Protein 3TZG (pdb70)

Secondary structure (DSSP, 8-state):
-PPP-EEEE-BTTB--EEEEEE-TTS-EEEETTEEEEEETTEEEE-----SEEEEEEETTEEEEEEEE--B-SSSB--EEEEEEEEEETTEEEEEEEEEETTT--EEEEEEEEEEE-TTS-EEE--EEEETTS-EEE--EEEE-TT-EE---SS-GGGGTS--SSHHHHHHHHTTTT--S--SEE-SEEEE--TTSS-EEEEEEEEEETTEEEEEEEEETTTEEEEEEEEE-S--/----EEEE----EEEEEE-TTS-EEEETTEEEEEETTEEEE------EEEEEEETTEEEEEEEE--B-SSSB--EEEEEEEEEETTEEEEEEEEEETTT--EEEEEEEEEEE-TTS-EEE--EEEETT--EEE--EEEE-TT-EE---SS-GGGGTS--SSHHHHHHHHTTTT--S--SEE-SEEEE--TTSS-EEEEEEEEEETTEEEEEEEEETTTEEEEEEEEE-S--

Radius of gyration: 26.85 Å; Cα contacts (8 Å, |Δi|>4): 1072; chains: 2; bounding box: 48×44×87 Å

InterPro domains:
  IPR054411 BVU_2266-like [PF22054] (31-267)

Organism: Phocaeicola vulgatus (strain ATCC 8482 / DSM 1447 / JCM 5826 / CCUG 4940 / NBRC 14291 / NCTC 11154) (NCBI:txid435590)

Foldseek 3Di:
DFEFQWKWWDDPPDIDIAGWDADPVRHTQGTRPWGWDDDDQWIKIDPVQWHIKIFGHDPQAGAWMKTFGADAPPDGAGWIKTWGWDDDPQKIWIWIWIAGPPPRQTAKIKIKIFDADPQLHGAWMIWIQGSVRDIDDKIKGFAQPVVQWADYQFLCLLVPDDDDGPVVSCSRRNVNRVGPDSITHGQKMKMQSPHPDIAIWGWDFDDDVRHTQKIWIDGPVPRTPIIMGTDRDPD/DAFQWKQWDCRDIAGWDADPVRHTQGTRPWGWDDDDQWIKIAACYWGIKIFGHDPQAGAWMKTFHADAPPDGAGWIKIWGWDDDPQKIWIWIWIAGPPPRQTAKIKIKIFDADPQLHGAWMIWIQGSVRDIDDKIKGFACPVVQWADYQFLCLLVPDDDDDPVVSCSRRNVNRVGPDSITHGQKMKMQSPHPDIAIWGWDFDDDPRHTQWIWIDGPVPRTDIIMGTDPDPD

Nearest PDB structures (foldseek):
  3tzg-assembly1_A  TM=1.004E+00  e=1.402E-42  Phocaeicola vulgatus ATCC 8482
  3tzg-assembly2_B  TM=9.875E-01  e=1.175E-39  Phocaeicola vulgatus ATCC 8482
  9etm-assembly1_B  TM=2.630E-01  e=7.916E+00  Drosophila melanogaster
  3tzg-assembly2_B  TM=1.004E+00  e=8.677E-43  Phocaeicola vulgatus ATCC 8482
  3tzg-assembly1_A  TM=1.000E+00  e=3.206E-41  Phocaeicola vulgatus ATCC 8482

Solvent-accessible surface area: 23093 Å² total

Structure (mmCIF, N/CA/C/O backbone):
data_3TZG
#
_entry.id   3TZG
#
_cell.length_a   84.663
_cell.length_b   84.663
_cell.length_c   175.426
_cell.angle_alpha   90.000
_cell.angle_beta   90.000
_cell.angle_gamma   90.000
#
_symmetry.space_group_name_H-M   'P 43 21 2'
#
loop_
_entity.id
_entity.type
_entity.pdbx_description
1 polymer 'hypothetical protein BVU_2266'
2 water water
#
loop_
_atom_site.group_PDB
_atom_site.id
_atom_site.type_symbol
_atom_site.label_atom_id
_atom_site.label_alt_id
_atom_site.label_comp_id
_atom_site.label_asym_id
_atom_site.label_entity_id
_atom_site.label_seq_id
_atom_site.pdbx_PDB_ins_code
_atom_site.Cartn_x
_atom_site.Cartn_y
_atom_site.Cartn_z
_atom_site.occupancy
_atom_site.B_iso_or_equiv
_atom_site.auth_seq_id
_atom_site.auth_comp_id
_atom_site.auth_asym_id
_atom_site.auth_atom_id
_atom_site.pdbx_PDB_model_num
ATOM 1 N N . ASP A 1 7 ? 10.384 29.311 8.351 1.00 83.93 28 ASP A N 1
ATOM 2 C CA . ASP A 1 7 ? 10.203 28.281 9.388 1.00 82.36 28 ASP A CA 1
ATOM 3 C C . ASP A 1 7 ? 8.859 27.562 9.123 1.00 85.73 28 ASP A C 1
ATOM 4 O O . ASP A 1 7 ? 7.809 28.058 9.540 1.00 87.99 28 ASP A O 1
ATOM 9 N N . THR A 1 8 ? 8.896 26.433 8.365 1.00 78.08 29 THR A N 1
ATOM 10 C CA . THR A 1 8 ? 7.716 25.671 7.910 1.00 75.78 29 THR A CA 1
ATOM 11 C C . THR A 1 8 ? 7.131 24.807 9.026 1.00 73.72 29 THR A C 1
ATOM 12 O O . THR A 1 8 ? 7.887 24.242 9.813 1.00 71.49 29 THR A O 1
ATOM 16 N N . TYR A 1 9 ? 5.785 24.654 9.043 1.00 67.93 30 TYR A N 1
ATOM 17 C CA . TYR A 1 9 ? 5.052 23.936 10.094 1.00 65.04 30 TYR A CA 1
ATOM 18 C C . TYR A 1 9 ? 4.715 22.480 9.733 1.00 64.15 30 TYR A C 1
ATOM 19 O O . TYR A 1 9 ? 4.221 22.183 8.651 1.00 65.42 30 TYR A O 1
ATOM 28 N N . VAL A 1 10 ? 4.984 21.582 10.674 1.00 55.86 31 VAL A N 1
ATOM 29 C CA . VAL A 1 10 ? 4.708 20.153 10.538 1.00 53.90 31 VAL A CA 1
ATOM 30 C C . VAL A 1 10 ? 3.241 19.960 10.865 1.00 58.03 31 VAL A C 1
ATOM 31 O O . VAL A 1 10 ? 2.809 20.281 11.975 1.00 57.80 31 VAL A O 1
ATOM 35 N N . THR A 1 11 ? 2.485 19.418 9.914 1.00 54.94 32 THR A N 1
ATOM 36 C CA . THR A 1 11 ? 1.043 19.232 10.075 1.00 55.99 32 THR A CA 1
ATOM 37 C C . THR A 1 11 ? 0.647 17.762 10.291 1.00 59.98 32 THR A C 1
ATOM 38 O O . THR A 1 11 ? -0.461 17.496 10.766 1.00 60.87 32 THR A O 1
ATOM 42 N N . LYS A 1 12 ? 1.529 16.815 9.934 1.00 55.51 33 LYS A N 1
ATOM 43 C CA . LYS A 1 12 ? 1.231 15.387 10.045 1.00 54.81 33 LYS A CA 1
ATOM 44 C C . LYS A 1 12 ? 2.523 14.624 10.237 1.00 56.78 33 LYS A C 1
ATOM 45 O O . LYS A 1 12 ? 3.482 14.854 9.498 1.00 55.89 33 LYS A O 1
ATOM 51 N N . VAL A 1 13 ? 2.546 13.745 11.248 1.00 52.84 34 VAL A N 1
ATOM 52 C CA . VAL A 1 13 ? 3.659 12.853 11.609 1.00 51.54 34 VAL A CA 1
ATOM 53 C C . VAL A 1 13 ? 3.124 11.422 11.491 1.00 56.76 34 VAL A C 1
ATOM 54 O O . VAL A 1 13 ? 1.959 11.179 11.796 1.00 57.81 34 VAL A O 1
ATOM 58 N N . THR A 1 14 ? 3.929 10.507 10.965 1.00 54.59 35 THR A N 1
ATOM 59 C CA . THR A 1 14 ? 3.499 9.126 10.725 1.00 56.97 35 THR A CA 1
ATOM 60 C C . THR A 1 14 ? 4.590 8.178 11.188 1.00 64.81 35 THR A C 1
ATOM 61 O O . THR A 1 14 ? 5.639 8.062 10.553 1.00 62.73 35 THR A O 1
ATOM 65 N N . ASP A 1 15 ? 4.327 7.505 12.299 1.00 67.36 36 ASP A N 1
ATOM 66 C CA . ASP A 1 15 ? 5.231 6.532 12.894 1.00 69.23 36 ASP A CA 1
ATOM 67 C C . ASP A 1 15 ? 4.986 5.164 12.288 1.00 80.01 36 ASP A C 1
ATOM 68 O O . ASP A 1 15 ? 3.842 4.704 12.243 1.00 82.51 36 ASP A O 1
ATOM 73 N N . LEU A 1 16 ? 6.057 4.506 11.845 1.00 79.54 37 LEU A N 1
ATOM 74 C CA . LEU A 1 16 ? 5.929 3.180 11.272 1.00 82.70 37 LEU A CA 1
ATOM 75 C C . LEU A 1 16 ? 6.597 2.179 12.249 1.00 93.96 37 LEU A C 1
ATOM 76 O O . LEU A 1 16 ? 7.808 1.935 12.221 1.00 92.70 37 LEU A O 1
ATOM 81 N N . THR A 1 17 ? 5.749 1.711 13.202 1.00 96.35 38 THR A N 1
ATOM 82 C CA . THR A 1 17 ? 6.026 0.786 14.301 1.00 98.15 38 THR A CA 1
ATOM 83 C C . THR A 1 17 ? 5.453 -0.609 13.955 1.00 108.98 38 THR A C 1
ATOM 84 O O . THR A 1 17 ? 4.273 -0.907 14.210 1.00 110.34 38 THR A O 1
ATOM 86 N N . GLY A 1 18 ? 6.309 -1.442 13.365 1.00 108.47 39 GLY A N 1
ATOM 87 C CA . GLY A 1 18 ? 5.953 -2.802 12.969 1.00 111.27 39 GLY A CA 1
ATOM 88 C C . GLY A 1 18 ? 5.279 -2.884 11.615 1.00 117.73 39 GLY A C 1
ATOM 89 O O . GLY A 1 18 ? 5.677 -2.183 10.678 1.00 116.04 39 GLY A O 1
ATOM 90 N N . GLU A 1 19 ? 4.263 -3.763 11.500 1.00 118.00 40 GLU A N 1
ATOM 91 C CA . GLU A 1 19 ? 3.509 -3.974 10.256 1.00 119.82 40 GLU A CA 1
ATOM 92 C C . GLU A 1 19 ? 2.421 -2.900 10.077 1.00 123.46 40 GLU A C 1
ATOM 93 O O . GLU A 1 19 ? 2.049 -2.601 8.939 1.00 123.61 40 GLU A O 1
ATOM 95 N N . GLU A 1 20 ? 1.929 -2.316 11.197 1.00 118.75 41 GLU A N 1
ATOM 96 C CA . GLU A 1 20 ? 0.886 -1.288 11.193 1.00 117.82 41 GLU A CA 1
ATOM 97 C C . GLU A 1 20 ? 1.462 0.122 11.392 1.00 116.19 41 GLU A C 1
ATOM 98 O O . GLU A 1 20 ? 2.371 0.335 12.206 1.00 114.79 41 GLU A O 1
ATOM 100 N N . GLU A 1 21 ? 0.893 1.085 10.640 1.00 108.74 42 GLU A N 1
ATOM 101 C CA . GLU A 1 21 ? 1.206 2.516 10.693 1.00 104.09 42 GLU A CA 1
ATOM 102 C C . GLU A 1 21 ? 0.546 3.164 11.941 1.00 100.89 42 GLU A C 1
ATOM 103 O O . GLU A 1 21 ? -0.093 2.472 12.744 1.00 101.55 42 GLU A O 1
ATOM 105 N N . GLN A 1 22 ? 0.738 4.490 12.100 1.00 89.89 43 GLN A N 1
ATOM 106 C CA . GLN A 1 22 ? 0.191 5.347 13.155 1.00 85.76 43 GLN A CA 1
ATOM 107 C C . GLN A 1 22 ? 0.310 6.785 12.657 1.00 78.99 43 GLN A C 1
ATOM 108 O O . GLN A 1 22 ? 1.388 7.370 12.716 1.00 75.28 43 GLN A O 1
ATOM 114 N N . VAL A 1 23 ? -0.770 7.318 12.078 1.00 71.76 44 VAL A N 1
ATOM 115 C CA . VAL A 1 23 ? -0.740 8.653 11.496 1.00 69.08 44 VAL A CA 1
ATOM 116 C C . VAL A 1 23 ? -1.365 9.651 12.491 1.00 72.41 44 VAL A C 1
ATOM 117 O O . VAL A 1 23 ? -2.524 9.541 12.867 1.00 73.07 44 VAL A O 1
ATOM 121 N N . LEU A 1 24 ? -0.546 10.618 12.921 1.00 68.15 45 LEU A N 1
ATOM 122 C CA . LEU A 1 24 ? -0.893 11.658 13.891 1.00 67.84 45 LEU A CA 1
ATOM 123 C C . LEU A 1 24 ? -0.969 13.036 13.235 1.00 69.97 45 LEU A C 1
ATOM 124 O O . LEU A 1 24 ? -0.001 13.474 12.611 1.00 68.58 45 LEU A O 1
ATOM 129 N N . LYS A 1 25 ? -2.124 13.703 13.363 1.00 67.06 46 LYS A N 1
ATOM 130 C CA . LYS A 1 25 ? -2.366 15.049 12.835 1.00 67.26 46 LYS A CA 1
ATOM 131 C C . LYS A 1 25 ? -1.959 16.057 13.907 1.00 68.60 46 LYS A C 1
ATOM 132 O O . LYS A 1 25 ? -2.280 15.858 15.083 1.00 69.17 46 LYS A O 1
ATOM 135 N N . LEU A 1 26 ? -1.206 17.099 13.521 1.00 62.30 47 LEU A N 1
ATOM 136 C CA . LEU A 1 26 ? -0.719 18.124 14.455 1.00 60.33 47 LEU A CA 1
ATOM 137 C C . LEU A 1 26 ? -1.490 19.421 14.276 1.00 65.35 47 LEU A C 1
ATOM 138 O O . LEU A 1 26 ? -1.642 19.881 13.141 1.00 66.29 47 LEU A O 1
ATOM 143 N N . GLU A 1 27 ? -1.977 20.010 15.390 1.00 61.59 48 GLU A N 1
ATOM 144 C CA . GLU A 1 27 ? -2.760 21.247 15.337 1.00 63.70 48 GLU A CA 1
ATOM 145 C C . GLU A 1 27 ? -2.071 22.369 16.116 1.00 66.24 48 GLU A C 1
ATOM 146 O O . GLU A 1 27 ? -1.371 22.105 17.102 1.00 65.21 48 GLU A O 1
ATOM 152 N N . TYR A 1 28 ? -2.263 23.624 15.640 1.00 63.26 49 TYR A N 1
ATOM 153 C CA . TYR A 1 28 ? -1.655 24.837 16.195 1.00 63.44 49 TYR A CA 1
ATOM 154 C C . TYR A 1 28 ? -2.664 25.952 16.414 1.00 73.20 49 TYR A C 1
ATOM 155 O O . TYR A 1 28 ? -3.662 26.032 15.691 1.00 76.26 49 TYR A O 1
ATOM 164 N N . ASP A 1 29 ? -2.386 26.843 17.385 1.00 70.64 50 ASP A N 1
ATOM 165 C CA . ASP A 1 29 ? -3.249 27.988 17.656 1.00 73.13 50 ASP A CA 1
ATOM 166 C C . ASP A 1 29 ? -2.818 29.184 16.792 1.00 79.70 50 ASP A C 1
ATOM 167 O O . ASP A 1 29 ? -1.826 29.084 16.063 1.00 78.06 50 ASP A O 1
ATOM 172 N N . ARG A 1 30 ? -3.536 30.318 16.904 1.00 80.73 51 ARG A N 1
ATOM 173 C CA . ARG A 1 30 ? -3.320 31.562 16.141 1.00 83.16 51 ARG A CA 1
ATOM 174 C C . ARG A 1 30 ? -1.882 32.145 16.290 1.00 86.86 51 ARG A C 1
ATOM 175 O O . ARG A 1 30 ? -1.497 33.000 15.488 1.00 87.56 51 ARG A O 1
ATOM 177 N N . ASP A 1 31 ? -1.099 31.681 17.286 1.00 81.79 52 ASP A N 1
ATOM 178 C CA . ASP A 1 31 ? 0.260 32.168 17.523 1.00 80.46 52 ASP A CA 1
ATOM 179 C C . ASP A 1 31 ? 1.332 31.190 17.041 1.00 80.09 52 ASP A C 1
ATOM 180 O O . ASP A 1 31 ? 2.507 31.554 17.039 1.00 79.31 52 ASP A O 1
ATOM 185 N N . GLY A 1 32 ? 0.931 29.994 16.619 1.00 74.32 53 GLY A N 1
ATOM 186 C CA . GLY A 1 32 ? 1.856 28.970 16.145 1.00 71.21 53 GLY A CA 1
ATOM 187 C C . GLY A 1 32 ? 2.209 27.937 17.194 1.00 72.34 53 GLY A C 1
ATOM 188 O O . GLY A 1 32 ? 3.015 27.034 16.929 1.00 72.61 53 GLY A O 1
ATOM 189 N N . LYS A 1 33 ? 1.607 28.058 18.395 1.00 65.71 54 LYS A N 1
ATOM 190 C CA . LYS A 1 33 ? 1.838 27.125 19.498 1.00 62.35 54 LYS A CA 1
ATOM 191 C C . LYS A 1 33 ? 1.111 25.820 19.214 1.00 65.84 54 LYS A C 1
ATOM 192 O O . LYS A 1 33 ? -0.011 25.865 18.720 1.00 67.39 54 LYS A O 1
ATOM 198 N N . ILE A 1 34 ? 1.762 24.661 19.456 1.00 60.43 55 ILE A N 1
ATOM 199 C CA . ILE A 1 34 ? 1.156 23.336 19.214 1.00 59.13 55 ILE A CA 1
ATOM 200 C C . ILE A 1 34 ? 0.074 23.140 20.252 1.00 63.22 55 ILE A C 1
ATOM 201 O O . ILE A 1 34 ? 0.309 23.387 21.436 1.00 63.36 55 ILE A O 1
ATOM 206 N N . ILE A 1 35 ? -1.127 22.768 19.812 1.00 59.99 56 ILE A N 1
ATOM 207 C CA . ILE A 1 35 ? -2.221 22.597 20.760 1.00 60.55 56 ILE A CA 1
ATOM 208 C C . ILE A 1 35 ? -2.720 21.158 20.694 1.00 63.13 56 ILE A C 1
ATOM 209 O O . ILE A 1 35 ? -3.518 20.758 21.545 1.00 64.21 56 ILE A O 1
ATOM 214 N N . LYS A 1 36 ? -2.188 20.364 19.741 1.00 57.84 57 LYS A N 1
ATOM 215 C CA . LYS A 1 36 ? -2.522 18.950 19.583 1.00 57.36 57 LYS A CA 1
ATOM 216 C C . LYS A 1 36 ? -1.449 18.197 18.778 1.00 59.49 57 LYS A C 1
ATOM 217 O O . LYS A 1 36 ? -1.071 18.664 17.710 1.00 60.88 57 LYS A O 1
ATOM 223 N N . TYR A 1 37 ? -0.963 17.045 19.299 1.00 53.31 58 TYR A N 1
ATOM 224 C CA . TYR A 1 37 ? -0.004 16.119 18.666 1.00 51.11 58 TYR A CA 1
ATOM 225 C C . TYR A 1 37 ? -0.715 14.771 18.579 1.00 56.02 58 TYR A C 1
ATOM 226 O O . TYR A 1 37 ? -0.667 13.970 19.522 1.00 54.28 58 TYR A O 1
ATOM 235 N N . GLY A 1 38 ? -1.454 14.577 17.488 1.00 55.19 59 GLY A N 1
ATOM 236 C CA . GLY A 1 38 ? -2.327 13.422 17.331 1.00 57.08 59 GLY A CA 1
ATOM 237 C C . GLY A 1 38 ? -3.551 13.682 18.188 1.00 65.56 59 GLY A C 1
ATOM 238 O O . GLY A 1 38 ? -4.165 14.747 18.060 1.00 67.11 59 GLY A O 1
ATOM 239 N N . ASP A 1 39 ? -3.861 12.765 19.131 1.00 63.49 60 ASP A N 1
ATOM 240 C CA . ASP A 1 39 ? -4.978 12.917 20.084 1.00 65.05 60 ASP A CA 1
ATOM 241 C C . ASP A 1 39 ? -4.455 13.416 21.430 1.00 68.64 60 ASP A C 1
ATOM 242 O O . ASP A 1 39 ? -5.195 13.474 22.416 1.00 70.08 60 ASP A O 1
ATOM 247 N N . THR A 1 40 ? -3.176 13.799 21.464 1.00 62.85 61 THR A N 1
ATOM 248 C CA . THR A 1 40 ? -2.533 14.300 22.667 1.00 61.59 61 THR A CA 1
ATOM 249 C C . THR A 1 40 ? -2.630 15.838 22.667 1.00 63.92 61 THR A C 1
ATOM 250 O O . THR A 1 40 ? -2.057 16.492 21.797 1.00 61.67 61 THR A O 1
ATOM 254 N N . PRO A 1 41 ? -3.367 16.436 23.618 1.00 61.47 62 PRO A N 1
ATOM 255 C CA . PRO A 1 41 ? -3.462 17.908 23.644 1.00 61.23 62 PRO A CA 1
ATOM 256 C C . PRO A 1 41 ? -2.305 18.563 24.434 1.00 61.03 62 PRO A C 1
ATOM 257 O O . PRO A 1 41 ? -1.701 17.948 25.325 1.00 58.36 62 PRO A O 1
ATOM 261 N N . VAL A 1 42 ? -2.012 19.828 24.102 1.00 56.26 63 VAL A N 1
ATOM 262 C CA . VAL A 1 42 ? -0.985 20.644 24.754 1.00 54.31 63 VAL A CA 1
ATOM 263 C C . VAL A 1 42 ? -1.667 21.944 25.237 1.00 62.37 63 VAL A C 1
ATOM 264 O O . VAL A 1 42 ? -2.130 22.730 24.399 1.00 64.31 63 VAL A O 1
ATOM 268 N N . ARG A 1 43 ? -1.779 22.146 26.570 1.00 59.49 64 ARG A N 1
ATOM 269 C CA . ARG A 1 43 ? -2.411 23.350 27.127 1.00 61.89 64 ARG A CA 1
ATOM 270 C C . ARG A 1 43 ? -1.378 24.303 27.707 1.00 68.25 64 ARG A C 1
ATOM 271 O O . ARG A 1 43 ? -0.355 23.854 28.223 1.00 66.70 64 ARG A O 1
ATOM 279 N N . TYR A 1 44 ? -1.655 25.620 27.653 1.00 68.26 65 TYR A N 1
ATOM 280 C CA . TYR A 1 44 ? -0.753 26.650 28.187 1.00 67.65 65 TYR A CA 1
ATOM 281 C C . TYR A 1 44 ? -1.511 27.523 29.193 1.00 72.99 65 TYR A C 1
ATOM 282 O O . TYR A 1 44 ? -2.418 28.275 28.819 1.00 73.22 65 TYR A O 1
ATOM 291 N N . GLU A 1 45 ? -1.142 27.390 30.474 1.00 70.14 66 GLU A N 1
ATOM 292 C CA . GLU A 1 45 ? -1.749 28.100 31.591 1.00 72.51 66 GLU A CA 1
ATOM 293 C C . GLU A 1 45 ? -0.659 28.725 32.443 1.00 77.48 66 GLU A C 1
ATOM 294 O O . GLU A 1 45 ? 0.034 28.013 33.173 1.00 74.90 66 GLU A O 1
ATOM 296 N N . GLY A 1 46 ? -0.502 30.047 32.306 1.00 77.54 67 GLY A N 1
ATOM 297 C CA . GLY A 1 46 ? 0.478 30.859 33.027 1.00 77.70 67 GLY A CA 1
ATOM 298 C C . GLY A 1 46 ? 1.895 30.438 32.713 1.00 80.73 67 GLY A C 1
ATOM 299 O O . GLY A 1 46 ? 2.302 30.446 31.545 1.00 80.16 67 GLY A O 1
ATOM 300 N N . ASP A 1 47 ? 2.616 29.985 33.759 1.00 76.60 68 ASP A N 1
ATOM 301 C CA . ASP A 1 47 ? 3.989 29.477 33.703 1.00 73.91 68 ASP A CA 1
ATOM 302 C C . ASP A 1 47 ? 4.035 27.946 33.472 1.00 71.90 68 ASP A C 1
ATOM 303 O O . ASP A 1 47 ? 5.113 27.357 33.561 1.00 69.20 68 ASP A O 1
ATOM 308 N N . GLN A 1 48 ? 2.886 27.316 33.136 1.00 65.79 69 GLN A N 1
ATOM 309 C CA . GLN A 1 48 ? 2.823 25.873 32.919 1.00 63.07 69 GLN A CA 1
ATOM 310 C C . GLN A 1 48 ? 2.404 25.472 31.502 1.00 65.32 69 GLN A C 1
ATOM 311 O O . GLN A 1 48 ? 1.658 26.194 30.822 1.00 67.96 69 GLN A O 1
ATOM 317 N N . ILE A 1 49 ? 2.893 24.288 31.085 1.00 55.72 70 ILE A N 1
ATOM 318 C CA . ILE A 1 49 ? 2.579 23.590 29.847 1.00 53.06 70 ILE A CA 1
ATOM 319 C C . ILE A 1 49 ? 2.158 22.202 30.265 1.00 55.45 70 ILE A C 1
ATOM 320 O O . ILE A 1 49 ? 2.901 21.542 30.989 1.00 53.37 70 ILE A O 1
ATOM 325 N N . THR A 1 50 ? 0.945 21.783 29.893 1.00 53.81 71 THR A N 1
ATOM 326 C CA . THR A 1 50 ? 0.448 20.460 30.260 1.00 54.09 71 THR A CA 1
ATOM 327 C C . THR A 1 50 ? 0.162 19.714 29.009 1.00 61.53 71 THR A C 1
ATOM 328 O O . THR A 1 50 ? -0.589 20.215 28.164 1.00 65.64 71 THR A O 1
ATOM 332 N N . ILE A 1 51 ? 0.759 18.520 28.884 1.00 57.41 72 ILE A N 1
ATOM 333 C CA . ILE A 1 51 ? 0.567 17.633 27.739 1.00 59.28 72 ILE A CA 1
ATOM 334 C C . ILE A 1 51 ? -0.275 16.416 28.206 1.00 72.77 72 ILE A C 1
ATOM 335 O O . ILE A 1 51 ? 0.122 15.758 29.159 1.00 71.71 72 ILE A O 1
ATOM 340 N N . GLY A 1 52 ? -1.438 16.183 27.572 1.00 78.70 73 GLY A N 1
ATOM 341 C CA . GLY A 1 52 ? -2.386 15.107 27.897 1.00 84.02 73 GLY A CA 1
ATOM 342 C C . GLY A 1 52 ? -1.901 13.664 27.726 1.00 98.23 73 GLY A C 1
ATOM 343 O O . GLY A 1 52 ? -0.692 13.388 27.815 1.00 96.87 73 GLY A O 1
ATOM 344 N N . GLN A 1 53 ? -2.858 12.716 27.464 1.00 102.99 74 GLN A N 1
ATOM 345 C CA . GLN A 1 53 ? -2.627 11.255 27.315 1.00 105.72 74 GLN A CA 1
ATOM 346 C C . GLN A 1 53 ? -1.826 10.877 26.026 1.00 115.71 74 GLN A C 1
ATOM 347 O O . GLN A 1 53 ? -2.093 11.421 24.952 1.00 116.00 74 GLN A O 1
ATOM 361 N N . ASN A 1 55 ? 0.295 6.957 24.224 1.00 119.12 76 ASN A N 1
ATOM 362 C CA . ASN A 1 55 ? 0.400 5.493 24.351 1.00 135.94 76 ASN A CA 1
ATOM 363 C C . ASN A 1 55 ? 1.423 4.941 23.358 1.00 135.95 76 ASN A C 1
ATOM 364 O O . ASN A 1 55 ? 2.403 4.319 23.767 1.00 84.40 76 ASN A O 1
ATOM 369 N N . LYS A 1 62 ? 1.867 4.165 27.887 1.00 96.59 83 LYS A N 1
ATOM 370 C CA . LYS A 1 62 ? 3.147 4.878 27.926 1.00 94.12 83 LYS A CA 1
ATOM 371 C C . LYS A 1 62 ? 3.088 6.072 28.919 1.00 95.65 83 LYS A C 1
ATOM 372 O O . LYS A 1 62 ? 3.387 5.881 30.089 1.00 95.00 83 LYS A O 1
ATOM 374 N N . LEU A 1 63 ? 2.720 7.291 28.427 1.00 90.39 84 LEU A N 1
ATOM 375 C CA . LEU A 1 63 ? 2.561 8.556 29.160 1.00 89.02 84 LEU A CA 1
ATOM 376 C C . LEU A 1 63 ? 1.076 8.875 29.427 1.00 91.97 84 LEU A C 1
ATOM 377 O O . LEU A 1 63 ? 0.293 8.949 28.487 1.00 92.59 84 LEU A O 1
ATOM 382 N N . CYS A 1 64 ? 0.704 9.137 30.678 1.00 86.69 85 CYS A N 1
ATOM 383 C CA . CYS A 1 64 ? -0.680 9.499 30.981 1.00 87.31 85 CYS A CA 1
ATOM 384 C C . CYS A 1 64 ? -0.845 11.043 30.915 1.00 86.32 85 CYS A C 1
ATOM 385 O O . CYS A 1 64 ? -1.932 11.512 30.573 1.00 86.81 85 CYS A O 1
ATOM 388 N N . ASN A 1 65 ? 0.224 11.815 31.264 1.00 78.26 86 ASN A N 1
ATOM 389 C CA . ASN A 1 65 ? 0.310 13.287 31.245 1.00 76.13 86 ASN A CA 1
ATOM 390 C C . ASN A 1 65 ? 1.652 13.773 31.799 1.00 73.01 86 ASN A C 1
ATOM 391 O O . ASN A 1 65 ? 2.316 13.050 32.533 1.00 71.85 86 ASN A O 1
ATOM 396 N N . VAL A 1 66 ? 1.999 15.029 31.495 1.00 65.63 87 VAL A N 1
ATOM 397 C CA . VAL A 1 66 ? 3.191 15.708 31.989 1.00 62.62 87 VAL A CA 1
ATOM 398 C C . VAL A 1 66 ? 2.858 17.213 32.133 1.00 65.48 87 VAL A C 1
ATOM 399 O O . VAL A 1 66 ? 2.211 17.793 31.265 1.00 65.21 87 VAL A O 1
ATOM 403 N N . THR A 1 67 ? 3.274 17.820 33.244 1.00 61.38 88 THR A N 1
ATOM 404 C CA . THR A 1 67 ? 3.115 19.250 33.444 1.00 61.29 88 THR A CA 1
ATOM 405 C C . THR A 1 67 ? 4.525 19.796 33.607 1.00 61.73 88 THR A C 1
ATOM 406 O O . THR A 1 67 ? 5.287 19.277 34.417 1.00 62.08 88 THR A O 1
ATOM 410 N N . PHE A 1 68 ? 4.897 20.774 32.778 1.00 55.20 89 PHE A N 1
ATOM 411 C CA . PHE A 1 68 ? 6.200 21.442 32.827 1.00 52.58 89 PHE A CA 1
ATOM 412 C C . PHE A 1 68 ? 6.080 22.785 33.487 1.00 57.75 89 PHE A C 1
ATOM 413 O O . PHE A 1 68 ? 5.152 23.540 33.171 1.00 60.95 89 PHE A O 1
ATOM 421 N N . GLN A 1 69 ? 7.029 23.108 34.362 1.00 50.98 90 GLN A N 1
ATOM 422 C CA . GLN A 1 69 ? 7.086 24.407 35.016 1.00 51.40 90 GLN A CA 1
ATOM 423 C C . GLN A 1 69 ? 8.123 25.233 34.290 1.00 52.23 90 GLN A C 1
ATOM 424 O O . GLN A 1 69 ? 9.294 24.830 34.209 1.00 48.82 90 GLN A O 1
ATOM 430 N N . ILE A 1 70 ? 7.667 26.352 33.700 1.00 50.60 91 ILE A N 1
ATOM 431 C CA . ILE A 1 70 ? 8.478 27.265 32.886 1.00 50.36 91 ILE A CA 1
ATOM 432 C C . ILE A 1 70 ? 8.908 28.445 33.747 1.00 56.59 91 ILE A C 1
ATOM 433 O O . ILE A 1 70 ? 8.081 29.064 34.420 1.00 58.99 91 ILE A O 1
ATOM 438 N N . GLY A 1 71 ? 10.205 28.702 33.745 1.00 52.41 92 GLY A N 1
ATOM 439 C CA . GLY A 1 71 ? 10.805 29.790 34.504 1.00 54.08 92 GLY A CA 1
ATOM 440 C C . GLY A 1 71 ? 11.913 30.426 33.693 1.00 59.29 92 GLY A C 1
ATOM 441 O O . GLY A 1 71 ? 12.794 29.717 33.182 1.00 56.70 92 GLY A O 1
ATOM 442 N N . LYS A 1 72 ? 11.840 31.770 33.526 1.00 57.66 93 LYS A N 1
ATOM 443 C CA . LYS A 1 72 ? 12.816 32.593 32.791 1.00 57.50 93 LYS A CA 1
ATOM 444 C C . LYS A 1 72 ? 13.075 31.995 31.387 1.00 60.50 93 LYS A C 1
ATOM 445 O O . LYS A 1 72 ? 14.237 31.841 30.965 1.00 60.00 93 LYS A O 1
ATOM 451 N N . GLY A 1 73 ? 11.980 31.626 30.718 1.00 55.71 94 GLY A N 1
ATOM 452 C CA . GLY A 1 73 ? 11.988 31.107 29.354 1.00 53.69 94 GLY A CA 1
ATOM 453 C C . GLY A 1 73 ? 12.424 29.678 29.119 1.00 55.22 94 GLY A C 1
ATOM 454 O O . GLY A 1 73 ? 12.628 29.302 27.961 1.00 55.80 94 GLY A O 1
ATOM 455 N N . LYS A 1 74 ? 12.551 28.860 30.179 1.00 49.82 95 LYS A N 1
ATOM 456 C CA . LYS A 1 74 ? 12.957 27.442 30.073 1.00 47.28 95 LYS A CA 1
ATOM 457 C C . LYS A 1 74 ? 12.234 26.548 31.047 1.00 52.23 95 LYS A C 1
ATOM 458 O O . LYS A 1 74 ? 11.956 26.979 32.174 1.00 54.60 95 LYS A O 1
ATOM 464 N N . ALA A 1 75 ? 12.002 25.278 30.673 1.00 47.66 96 ALA A N 1
ATOM 465 C CA . ALA A 1 75 ? 11.454 24.325 31.648 1.00 47.22 96 ALA A CA 1
ATOM 466 C C . ALA A 1 75 ? 12.478 24.151 32.786 1.00 50.72 96 ALA A C 1
ATOM 467 O O . ALA A 1 75 ? 13.681 23.989 32.527 1.00 47.39 96 ALA A O 1
ATOM 469 N N . ARG A 1 76 ? 12.014 24.297 34.034 1.00 48.34 97 ARG A N 1
ATOM 470 C CA . ARG A 1 76 ? 12.891 24.207 35.188 1.00 47.49 97 ARG A CA 1
ATOM 471 C C . ARG A 1 76 ? 12.708 22.874 35.917 1.00 51.73 97 ARG A C 1
ATOM 472 O O . ARG A 1 76 ? 13.646 22.387 36.556 1.00 50.85 97 ARG A O 1
ATOM 480 N N . GLU A 1 77 ? 11.506 22.280 35.791 1.00 48.90 98 GLU A N 1
ATOM 481 C CA . GLU A 1 77 ? 11.095 21.027 36.435 1.00 47.36 98 GLU A CA 1
ATOM 482 C C . GLU A 1 77 ? 9.796 20.515 35.825 1.00 51.65 98 GLU A C 1
ATOM 483 O O . GLU A 1 77 ? 9.053 21.308 35.246 1.00 51.64 98 GLU A O 1
ATOM 489 N N . SER A 1 78 ? 9.519 19.202 35.943 1.00 49.07 99 SER A N 1
ATOM 490 C CA . SER A 1 78 ? 8.280 18.598 35.408 1.00 49.46 99 SER A CA 1
ATOM 491 C C . SER A 1 78 ? 7.801 17.427 36.276 1.00 56.70 99 SER A C 1
ATOM 492 O O . SER A 1 78 ? 8.612 16.816 36.991 1.00 56.77 99 SER A O 1
ATOM 495 N N . ARG A 1 79 ? 6.485 17.121 36.209 1.00 54.30 100 ARG A N 1
ATOM 496 C CA . ARG A 1 79 ? 5.883 15.984 36.884 1.00 54.93 100 ARG A CA 1
ATOM 497 C C . ARG A 1 79 ? 5.022 15.253 35.882 1.00 60.80 100 ARG A C 1
ATOM 498 O O . ARG A 1 79 ? 4.221 15.880 35.180 1.00 62.00 100 ARG A O 1
ATOM 506 N N . ALA A 1 80 ? 5.208 13.929 35.799 1.00 57.50 101 ALA A N 1
ATOM 507 C CA . ALA A 1 80 ? 4.491 13.089 34.855 1.00 57.50 101 ALA A CA 1
ATOM 508 C C . ALA A 1 80 ? 3.933 11.849 35.498 1.00 64.57 101 ALA A C 1
ATOM 509 O O . ALA A 1 80 ? 4.493 11.321 36.467 1.00 65.60 101 ALA A O 1
ATOM 511 N N . ARG A 1 81 ? 2.809 11.389 34.957 1.00 62.26 102 ARG A N 1
ATOM 512 C CA . ARG A 1 81 ? 2.191 10.131 35.334 1.00 63.38 102 ARG A CA 1
ATOM 513 C C . ARG A 1 81 ? 2.386 9.219 34.153 1.00 68.52 102 ARG A C 1
ATOM 514 O O . ARG A 1 81 ? 2.077 9.610 33.030 1.00 67.15 102 ARG A O 1
ATOM 522 N N . CYS A 1 82 ? 2.969 8.045 34.379 1.00 67.43 103 CYS A N 1
ATOM 523 C CA . CYS A 1 82 ? 3.278 7.121 33.296 1.00 67.67 103 CYS A CA 1
ATOM 524 C C . CYS A 1 82 ? 3.245 5.685 33.768 1.00 76.16 103 CYS A C 1
ATOM 525 O O . CYS A 1 82 ? 3.161 5.416 34.962 1.00 78.59 103 CYS A O 1
ATOM 536 N N . LEU A 1 84 ? 5.465 2.290 33.903 1.00 74.84 105 LEU A N 1
ATOM 537 C CA . LEU A 1 84 ? 6.888 2.003 33.861 1.00 73.79 105 LEU A CA 1
ATOM 538 C C . LEU A 1 84 ? 7.123 0.508 33.926 1.00 83.60 105 LEU A C 1
ATOM 539 O O . LEU A 1 84 ? 6.682 -0.148 34.873 1.00 85.61 105 LEU A O 1
ATOM 544 N N . LYS A 1 85 ? 7.816 -0.035 32.916 1.00 83.15 106 LYS A N 1
ATOM 545 C CA . LYS A 1 85 ? 8.187 -1.452 32.898 1.00 85.94 106 LYS A CA 1
ATOM 546 C C . LYS A 1 85 ? 9.446 -1.589 33.733 1.00 92.59 106 LYS A C 1
ATOM 547 O O . LYS A 1 85 ? 10.481 -1.038 33.344 1.00 91.10 106 LYS A O 1
ATOM 549 N N . VAL A 1 86 ? 9.342 -2.211 34.929 1.00 92.23 107 VAL A N 1
ATOM 550 C CA . VAL A 1 86 ? 10.515 -2.355 35.789 1.00 92.95 107 VAL A CA 1
ATOM 551 C C . VAL A 1 86 ? 11.084 -3.758 35.476 1.00 100.26 107 VAL A C 1
ATOM 552 O O . VAL A 1 86 ? 11.788 -3.892 34.468 1.00 100.25 107 VAL A O 1
ATOM 556 N N . GLY A 1 87 ? 10.755 -4.774 36.269 1.00 98.57 108 GLY A N 1
ATOM 557 C CA . GLY A 1 87 ? 11.257 -6.117 36.010 1.00 99.93 108 GLY A CA 1
ATOM 558 C C . GLY A 1 87 ? 10.513 -6.778 34.874 1.00 103.93 108 GLY A C 1
ATOM 559 O O . GLY A 1 87 ? 10.743 -6.465 33.703 1.00 99.83 108 GLY A O 1
ATOM 560 N N . GLU A 1 88 ? 9.608 -7.693 35.229 1.00 105.28 109 GLU A N 1
ATOM 561 C CA . GLU A 1 88 ? 8.753 -8.390 34.276 1.00 107.22 109 GLU A CA 1
ATOM 562 C C . GLU A 1 88 ? 7.447 -7.606 34.127 1.00 110.86 109 GLU A C 1
ATOM 563 O O . GLU A 1 88 ? 6.955 -7.441 33.007 1.00 109.83 109 GLU A O 1
ATOM 565 N N . GLU A 1 89 ? 6.921 -7.089 35.269 1.00 107.11 110 GLU A N 1
ATOM 566 C CA . GLU A 1 89 ? 5.673 -6.328 35.382 1.00 106.12 110 GLU A CA 1
ATOM 567 C C . GLU A 1 89 ? 5.883 -4.820 35.077 1.00 103.76 110 GLU A C 1
ATOM 568 O O . GLU A 1 89 ? 7.019 -4.330 35.009 1.00 100.83 110 GLU A O 1
ATOM 570 N N . VAL A 1 90 ? 4.756 -4.113 34.870 1.00 97.88 111 VAL A N 1
ATOM 571 C CA . VAL A 1 90 ? 4.675 -2.678 34.586 1.00 94.11 111 VAL A CA 1
ATOM 572 C C . VAL A 1 90 ? 3.893 -2.010 35.770 1.00 95.24 111 VAL A C 1
ATOM 573 O O . VAL A 1 90 ? 2.914 -2.585 36.276 1.00 97.23 111 VAL A O 1
ATOM 577 N N . TYR A 1 91 ? 4.367 -0.827 36.230 1.00 86.51 112 TYR A N 1
ATOM 578 C CA . TYR A 1 91 ? 3.767 -0.093 37.354 1.00 85.54 112 TYR A CA 1
ATOM 579 C C . TYR A 1 91 ? 3.288 1.304 36.971 1.00 80.72 112 TYR A C 1
ATOM 580 O O . TYR A 1 91 ? 3.940 1.984 36.179 1.00 76.61 112 TYR A O 1
ATOM 589 N N . GLU A 1 92 ? 2.157 1.742 37.568 1.00 74.03 113 GLU A N 1
ATOM 590 C CA . GLU A 1 92 ? 1.659 3.110 37.396 1.00 70.21 113 GLU A CA 1
ATOM 591 C C . GLU A 1 92 ? 2.522 3.968 38.285 1.00 67.95 113 GLU A C 1
ATOM 592 O O . GLU A 1 92 ? 2.439 3.881 39.515 1.00 66.78 113 GLU A O 1
ATOM 598 N N . ALA A 1 93 ? 3.438 4.697 37.655 1.00 60.82 114 ALA A N 1
ATOM 599 C CA . ALA A 1 93 ? 4.451 5.466 38.334 1.00 59.06 114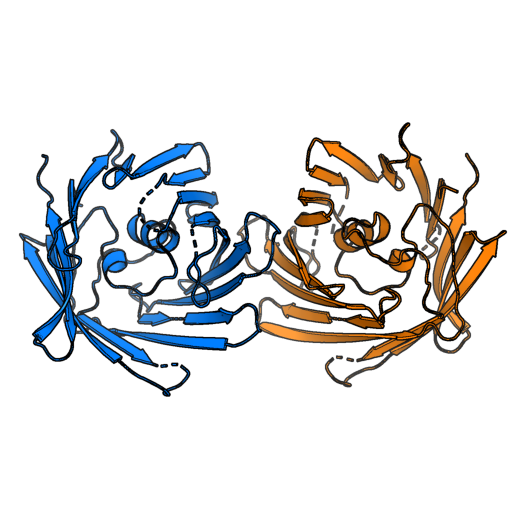 ALA A CA 1
ATOM 600 C C . ALA A 1 93 ? 4.231 6.975 38.246 1.00 61.96 114 ALA A C 1
ATOM 601 O O . ALA A 1 93 ? 3.512 7.461 37.384 1.00 60.24 114 ALA A O 1
ATOM 603 N N . ASP A 1 94 ? 4.853 7.699 39.194 1.00 58.74 115 ASP A N 1
ATOM 604 C CA . ASP A 1 94 ? 4.934 9.143 39.243 1.00 57.35 115 ASP A CA 1
ATOM 605 C C . ASP A 1 94 ? 6.382 9.525 39.014 1.00 56.55 115 ASP A C 1
ATOM 606 O O . ASP A 1 94 ? 7.278 9.009 39.692 1.00 54.04 115 ASP A O 1
ATOM 611 N N . LYS A 1 95 ? 6.607 10.375 37.984 1.00 50.61 116 LYS A N 1
ATOM 612 C CA . LYS A 1 95 ? 7.928 10.844 37.588 1.00 47.87 116 LYS A CA 1
ATOM 613 C C . LYS A 1 95 ? 8.124 12.310 37.973 1.00 52.17 116 LYS A C 1
ATOM 614 O O . LYS A 1 95 ? 7.323 13.170 37.606 1.00 52.08 116 LYS A O 1
ATOM 620 N N . GLN A 1 96 ? 9.190 12.575 38.723 1.00 48.26 117 GLN A N 1
ATOM 621 C CA . GLN A 1 96 ? 9.593 13.915 39.133 1.00 47.48 117 GLN A CA 1
ATOM 622 C C . GLN A 1 96 ? 10.925 14.273 38.482 1.00 50.74 117 GLN A C 1
ATOM 623 O O . GLN A 1 96 ? 11.941 13.613 38.722 1.00 51.92 117 GLN A O 1
ATOM 629 N N . THR A 1 97 ? 10.921 15.311 37.666 1.00 45.68 118 THR A N 1
ATOM 630 C CA . THR A 1 97 ? 12.123 15.688 36.941 1.00 45.17 118 THR A CA 1
ATOM 631 C C . THR A 1 97 ? 12.480 17.156 37.171 1.00 50.37 118 THR A C 1
ATOM 632 O O . THR A 1 97 ? 11.586 17.998 37.339 1.00 52.71 118 THR A O 1
ATOM 636 N N . VAL A 1 98 ? 13.800 17.440 37.145 1.00 43.01 119 VAL A N 1
ATOM 637 C CA . VAL A 1 98 ? 14.378 18.774 37.233 1.00 41.46 119 VAL A CA 1
ATOM 638 C C . VAL A 1 98 ? 15.368 18.939 36.067 1.00 44.49 119 VAL A C 1
ATOM 639 O O . VAL A 1 98 ? 16.086 18.005 35.702 1.00 41.96 119 VAL A O 1
ATOM 643 N N . TYR A 1 99 ? 15.337 20.124 35.448 1.00 44.62 120 TYR A N 1
ATOM 644 C CA . TYR A 1 99 ? 16.179 20.534 34.309 1.00 44.34 120 TYR A CA 1
ATOM 645 C C . TYR A 1 99 ? 17.182 21.613 34.794 1.00 49.84 120 TYR A C 1
ATOM 646 O O . TYR A 1 99 ? 16.760 22.619 35.371 1.00 52.35 120 TYR A O 1
ATOM 655 N N . ASP A 1 100 ? 18.501 21.356 34.656 1.00 44.26 121 ASP A N 1
ATOM 656 C CA . ASP A 1 100 ? 19.554 22.303 35.055 1.00 43.90 121 ASP A CA 1
ATOM 657 C C . ASP A 1 100 ? 20.467 22.583 33.886 1.00 50.03 121 ASP A C 1
ATOM 658 O O . ASP A 1 100 ? 20.805 21.674 33.109 1.00 49.04 121 ASP A O 1
ATOM 663 N N . TYR A 1 101 ? 20.848 23.871 33.764 1.00 47.16 122 TYR A N 1
ATOM 664 C CA . TYR A 1 101 ? 21.616 24.417 32.653 1.00 46.46 122 TYR A CA 1
ATOM 665 C C . TYR A 1 101 ? 22.870 25.074 33.156 1.00 51.05 122 TYR A C 1
ATOM 666 O O . TYR A 1 101 ? 22.776 25.867 34.074 1.00 51.42 122 TYR A O 1
ATOM 675 N N . LYS A 1 102 ? 24.041 24.699 32.601 1.00 49.61 123 LYS A N 1
ATOM 676 C CA . LYS A 1 102 ? 25.385 25.199 32.952 1.00 52.28 123 LYS A CA 1
ATOM 677 C C . LYS A 1 102 ? 26.119 25.429 31.628 1.00 62.05 123 LYS A C 1
ATOM 678 O O . LYS A 1 102 ? 26.606 24.497 30.985 1.00 59.64 123 LYS A O 1
ATOM 684 N N . GLY A 1 103 ? 26.055 26.664 31.166 1.00 65.29 124 GLY A N 1
ATOM 685 C CA . GLY A 1 103 ? 26.551 27.027 29.855 1.00 67.94 124 GLY A CA 1
ATOM 686 C C . GLY A 1 103 ? 25.525 26.531 28.869 1.00 75.94 124 GLY A C 1
ATOM 687 O O . GLY A 1 103 ? 24.332 26.833 29.005 1.00 76.29 124 GLY A O 1
ATOM 688 N N . ASP A 1 104 ? 25.957 25.694 27.932 1.00 74.46 125 ASP A N 1
ATOM 689 C CA . ASP A 1 104 ? 24.999 25.100 26.996 1.00 73.59 125 ASP A CA 1
ATOM 690 C C . ASP A 1 104 ? 24.471 23.756 27.573 1.00 71.48 125 ASP A C 1
ATOM 691 O O . ASP A 1 104 ? 23.287 23.462 27.380 1.00 70.61 125 ASP A O 1
ATOM 696 N N . THR A 1 105 ? 25.368 22.969 28.299 1.00 62.11 126 THR A N 1
ATOM 697 C CA . THR A 1 105 ? 25.150 21.657 28.950 1.00 57.15 126 THR A CA 1
ATOM 698 C C . THR A 1 105 ? 23.853 21.606 29.759 1.00 53.20 126 THR A C 1
ATOM 699 O O . THR A 1 105 ? 23.552 22.550 30.497 1.00 53.15 126 THR A O 1
ATOM 703 N N . ILE A 1 106 ? 23.075 20.499 29.580 1.00 42.99 127 ILE A N 1
ATOM 704 C CA . ILE A 1 106 ? 21.777 20.259 30.221 1.00 38.75 127 ILE A CA 1
ATOM 705 C C . ILE A 1 106 ? 21.847 19.010 31.050 1.00 41.47 127 ILE A C 1
ATOM 706 O O . ILE A 1 106 ? 22.191 17.938 30.555 1.00 38.86 127 ILE A O 1
ATOM 711 N N . PHE A 1 107 ? 21.470 19.147 32.323 1.00 39.67 128 PHE A N 1
ATOM 712 C CA . PHE A 1 107 ? 21.361 18.058 33.294 1.00 37.05 128 PHE A CA 1
ATOM 713 C C . PHE A 1 107 ? 19.907 17.745 33.469 1.00 44.06 128 PHE A C 1
ATOM 714 O O . PHE A 1 107 ? 19.120 18.659 33.750 1.00 46.17 128 PHE A O 1
ATOM 722 N N . ILE A 1 108 ? 19.522 16.482 33.230 1.00 40.37 129 ILE A N 1
ATOM 723 C CA . ILE A 1 108 ? 18.145 16.032 33.437 1.00 40.01 129 ILE A CA 1
ATOM 724 C C . ILE A 1 108 ? 18.190 14.947 34.512 1.00 44.03 129 ILE A C 1
ATOM 725 O O . ILE A 1 108 ? 18.893 13.947 34.365 1.00 43.77 129 ILE A O 1
ATOM 730 N N . ASN A 1 109 ? 17.492 15.161 35.610 1.00 42.42 130 ASN A N 1
ATOM 731 C CA . ASN A 1 109 ? 17.462 14.169 36.695 1.00 43.38 130 ASN A CA 1
ATOM 732 C C . ASN A 1 109 ? 16.026 13.826 37.006 1.00 50.82 130 ASN A C 1
ATOM 733 O O . ASN A 1 109 ? 15.235 14.733 37.306 1.00 51.71 130 ASN A O 1
ATOM 738 N N . SER A 1 110 ? 15.674 12.520 36.874 1.00 48.58 131 SER A N 1
ATOM 739 C CA . SER A 1 110 ? 14.319 12.004 37.104 1.00 49.96 131 SER A CA 1
ATOM 740 C C . SER A 1 110 ? 14.258 10.946 38.176 1.00 56.18 131 SER A C 1
ATOM 741 O O . SER A 1 110 ? 15.146 10.097 38.284 1.00 56.55 131 SER A O 1
ATOM 744 N N . ASP A 1 111 ? 13.189 10.995 38.966 1.00 54.51 132 ASP A N 1
ATOM 745 C CA . ASP A 1 111 ? 12.907 10.007 39.997 1.00 55.79 132 ASP A CA 1
ATOM 746 C C . ASP A 1 111 ? 11.543 9.454 39.763 1.00 59.38 132 ASP A C 1
ATOM 747 O O . ASP A 1 111 ? 10.576 10.212 39.590 1.00 58.48 132 ASP A O 1
ATOM 752 N N . TYR A 1 112 ? 11.492 8.120 39.675 1.00 56.01 133 TYR A N 1
ATOM 753 C CA . TYR A 1 112 ? 10.294 7.333 39.466 1.00 56.11 133 TYR A CA 1
ATOM 754 C C . TYR A 1 112 ? 9.870 6.640 40.733 1.00 60.72 133 TYR A C 1
ATOM 755 O O . TYR A 1 112 ? 10.643 5.863 41.287 1.00 62.50 133 TYR A O 1
ATOM 764 N N . ARG A 1 113 ? 8.643 6.916 41.191 1.00 56.81 134 ARG A N 1
ATOM 765 C CA . ARG A 1 113 ? 7.995 6.298 42.352 1.00 57.10 134 ARG A CA 1
ATOM 766 C C . ARG A 1 113 ? 6.623 5.723 41.962 1.00 61.01 134 ARG A C 1
ATOM 767 O O . ARG A 1 113 ? 5.947 6.273 41.099 1.00 58.38 134 ARG A O 1
ATOM 775 N N . ALA A 1 114 ? 6.201 4.637 42.615 1.00 60.00 135 ALA A N 1
ATOM 776 C CA . ALA A 1 114 ? 4.887 4.060 42.374 1.00 60.90 135 ALA A CA 1
ATOM 777 C C . ALA A 1 114 ? 3.821 5.001 42.923 1.00 67.19 135 ALA A C 1
ATOM 778 O O . ALA A 1 114 ? 4.026 5.573 43.999 1.00 67.28 135 ALA A O 1
ATOM 780 N N . THR A 1 115 ? 2.725 5.229 42.158 1.00 64.35 136 THR A N 1
ATOM 781 C CA . THR A 1 115 ? 1.617 6.109 42.573 1.00 65.40 136 THR A CA 1
ATOM 782 C C . THR A 1 115 ? 0.947 5.565 43.858 1.00 72.56 136 THR A C 1
ATOM 783 O O . THR A 1 115 ? 0.632 6.325 44.778 1.00 73.21 136 THR A O 1
ATOM 787 N N . SER A 1 116 ? 0.785 4.233 43.913 1.00 70.25 137 SER A N 1
ATOM 788 C CA . SER A 1 116 ? 0.142 3.496 44.987 1.00 72.99 137 SER A CA 1
ATOM 789 C C . SER A 1 116 ? 0.771 3.753 46.364 1.00 77.71 137 SER A C 1
ATOM 790 O O . SER A 1 116 ? 0.121 4.393 47.191 1.00 79.15 137 SER A O 1
ATOM 793 N N . ASP A 1 117 ? 2.007 3.259 46.610 1.00 73.01 138 ASP A N 1
ATOM 794 C CA . ASP A 1 117 ? 2.656 3.300 47.921 1.00 72.63 138 ASP A CA 1
ATOM 795 C C . ASP A 1 117 ? 3.958 4.150 47.965 1.00 72.84 138 ASP A C 1
ATOM 796 O O . ASP A 1 117 ? 4.701 4.027 48.939 1.00 72.67 138 ASP A O 1
ATOM 801 N N . TYR A 1 118 ? 4.221 5.012 46.952 1.00 66.78 139 TYR A N 1
ATOM 802 C CA . TYR A 1 118 ? 5.396 5.914 46.873 1.00 64.19 139 TYR A CA 1
ATOM 803 C C . TYR A 1 118 ? 6.737 5.137 46.791 1.00 68.93 139 TYR A C 1
ATOM 804 O O . TYR A 1 118 ? 7.801 5.751 46.900 1.00 67.91 139 TYR A O 1
ATOM 813 N N . ARG A 1 119 ? 6.684 3.806 46.613 1.00 66.73 140 ARG A N 1
ATOM 814 C CA . ARG A 1 119 ? 7.849 2.929 46.503 1.00 66.41 140 ARG A CA 1
ATOM 815 C C . ARG A 1 119 ? 8.735 3.412 45.378 1.00 70.48 140 ARG A C 1
ATOM 816 O O . ARG A 1 119 ? 8.244 3.678 44.281 1.00 69.50 140 ARG A O 1
ATOM 824 N N . PHE A 1 120 ? 10.029 3.593 45.678 1.00 67.52 141 PHE A N 1
ATOM 825 C CA . PHE A 1 120 ? 11.026 4.027 44.703 1.00 65.24 141 PHE A CA 1
ATOM 826 C C . PHE A 1 120 ? 11.238 2.933 43.653 1.00 68.33 141 PHE A C 1
ATOM 827 O O . PHE A 1 120 ? 11.465 1.771 44.000 1.00 68.98 141 PHE A O 1
ATOM 835 N N . LEU A 1 121 ? 11.208 3.309 42.383 1.00 63.75 142 LEU A N 1
ATOM 836 C CA . LEU A 1 121 ? 11.328 2.339 41.297 1.00 63.32 142 LEU A CA 1
ATOM 837 C C . LEU A 1 121 ? 12.580 2.518 40.436 1.00 66.57 142 LEU A C 1
ATOM 838 O O . LEU A 1 121 ? 13.153 1.506 39.995 1.00 67.24 142 LEU A O 1
ATOM 843 N N . LYS A 1 122 ? 12.938 3.789 40.120 1.00 60.70 143 LYS A N 1
ATOM 844 C CA . LYS A 1 122 ? 14.015 4.100 39.176 1.00 58.63 143 LYS A CA 1
ATOM 845 C C . LYS A 1 122 ? 14.513 5.550 39.269 1.00 63.48 143 LYS A C 1
ATOM 846 O O . LYS A 1 122 ? 13.728 6.482 39.484 1.00 63.82 143 LYS A O 1
ATOM 852 N N . LYS A 1 123 ? 15.826 5.729 39.058 1.00 59.07 144 LYS A N 1
ATOM 853 C CA . LYS A 1 123 ? 16.494 7.027 38.959 1.00 56.45 144 LYS A CA 1
ATOM 854 C C . LYS A 1 123 ? 17.208 7.094 37.615 1.00 55.43 144 LYS A C 1
ATOM 855 O O . LYS A 1 123 ? 17.907 6.151 37.247 1.00 56.94 144 LYS A O 1
ATOM 861 N N . VAL A 1 124 ? 16.983 8.163 36.853 1.00 47.54 145 VAL A N 1
ATOM 862 C CA . VAL A 1 124 ? 17.648 8.379 35.556 1.00 44.75 145 VAL A CA 1
ATOM 863 C C . VAL A 1 124 ? 18.344 9.739 35.603 1.00 48.72 145 VAL A C 1
ATOM 864 O O . VAL A 1 124 ? 17.731 10.731 36.021 1.00 49.74 145 VAL A O 1
ATOM 868 N N . GLN A 1 125 ? 19.645 9.773 35.251 1.00 43.39 146 GLN A N 1
ATOM 869 C CA . GLN A 1 125 ? 20.456 10.993 35.269 1.00 41.50 146 GLN A CA 1
ATOM 870 C C . GLN A 1 125 ? 21.103 11.187 33.909 1.00 44.44 146 GLN A C 1
ATOM 871 O O . GLN A 1 125 ? 21.916 10.378 33.494 1.00 44.21 146 GLN A O 1
ATOM 877 N N . GLY A 1 126 ? 20.726 12.245 33.215 1.00 41.17 147 GLY A N 1
ATOM 878 C CA . GLY A 1 126 ? 21.232 12.493 31.879 1.00 40.37 147 GLY A CA 1
ATOM 879 C C . GLY A 1 126 ? 21.968 13.792 31.771 1.00 44.99 147 GLY A C 1
ATOM 880 O O . GLY A 1 126 ? 21.510 14.798 32.315 1.00 46.37 147 GLY A O 1
ATOM 881 N N . LYS A 1 127 ? 23.097 13.771 31.030 1.00 39.86 148 LYS A N 1
ATOM 882 C CA . LYS A 1 127 ? 23.958 14.912 30.744 1.00 40.04 148 LYS A CA 1
ATOM 883 C C . LYS A 1 127 ? 24.004 15.130 29.246 1.00 47.33 148 LYS A C 1
ATOM 884 O O . LYS A 1 127 ? 24.405 14.222 28.536 1.00 50.05 148 LYS A O 1
ATOM 890 N N . TYR A 1 128 ? 23.563 16.295 28.752 1.00 43.81 149 TYR A N 1
ATOM 891 C CA . TYR A 1 128 ? 23.562 16.636 27.325 1.00 42.58 149 TYR A CA 1
ATOM 892 C C . TYR A 1 128 ? 24.627 17.677 27.114 1.00 47.50 149 TYR A C 1
ATOM 893 O O . TYR A 1 128 ? 24.532 18.748 27.705 1.00 47.24 149 TYR A O 1
ATOM 902 N N . VAL A 1 129 ? 25.685 17.328 26.347 1.00 43.68 150 VAL A N 1
ATOM 903 C CA . VAL A 1 129 ? 26.847 18.189 26.079 1.00 42.91 150 VAL A CA 1
ATOM 904 C C . VAL A 1 129 ? 26.823 18.622 24.603 1.00 45.33 150 VAL A C 1
ATOM 905 O O . VAL A 1 129 ? 26.648 17.789 23.716 1.00 44.43 150 VAL A O 1
ATOM 909 N N . PHE A 1 130 ? 26.958 19.937 24.365 1.00 42.14 151 PHE A N 1
ATOM 910 C CA . PHE A 1 130 ? 26.876 20.583 23.040 1.00 41.92 151 PHE A CA 1
ATOM 911 C C . PHE A 1 130 ? 28.191 21.198 22.645 1.00 49.38 151 PHE A C 1
ATOM 912 O O . PHE A 1 130 ? 28.932 21.653 23.523 1.00 53.26 151 PHE A O 1
ATOM 920 N N . ASP A 1 131 ? 28.467 21.280 21.350 1.00 45.23 152 ASP A N 1
ATOM 921 C CA . ASP A 1 131 ? 29.693 21.901 20.863 1.00 48.25 152 ASP A CA 1
ATOM 922 C C . ASP A 1 131 ? 29.513 23.449 20.711 1.00 55.23 152 ASP A C 1
ATOM 923 O O . ASP A 1 131 ? 28.469 23.997 21.086 1.00 54.68 152 ASP A O 1
ATOM 928 N N . GLN A 1 132 ? 30.535 24.132 20.155 1.00 54.71 153 GLN A N 1
ATOM 929 C CA . GLN A 1 132 ? 30.537 25.580 19.936 1.00 57.12 153 GLN A CA 1
ATOM 930 C C . GLN A 1 132 ? 29.330 26.025 19.082 1.00 63.62 153 GLN A C 1
ATOM 931 O O . GLN A 1 132 ? 28.730 27.048 19.388 1.00 65.55 153 GLN A O 1
ATOM 937 N N . LEU A 1 133 ? 28.955 25.239 18.048 1.00 59.25 154 LEU A N 1
ATOM 938 C CA . LEU A 1 133 ? 27.858 25.564 17.135 1.00 59.10 154 LEU A CA 1
ATOM 939 C C . LEU A 1 133 ? 26.464 25.220 17.713 1.00 61.41 154 LEU A C 1
ATOM 940 O O . LEU A 1 133 ? 25.463 25.418 17.022 1.00 62.30 154 LEU A O 1
ATOM 945 N N . GLY A 1 134 ? 26.406 24.753 18.954 1.00 54.28 155 GLY A N 1
ATOM 946 C CA . GLY A 1 134 ? 25.148 24.412 19.598 1.00 52.21 155 GLY A CA 1
ATOM 947 C C . GLY A 1 134 ? 24.608 23.030 19.286 1.00 53.39 155 GLY A C 1
ATOM 948 O O . GLY A 1 134 ? 23.506 22.684 19.728 1.00 51.47 155 GLY A O 1
ATOM 949 N N . ARG A 1 135 ? 25.383 22.232 18.538 1.00 48.92 156 ARG A N 1
ATOM 950 C CA . ARG A 1 135 ? 25.025 20.866 18.154 1.00 47.03 156 ARG A CA 1
ATOM 951 C C . ARG A 1 135 ? 25.209 19.909 19.306 1.00 49.42 156 ARG A C 1
ATOM 952 O O . ARG A 1 135 ? 26.224 19.991 19.987 1.00 50.14 156 ARG A O 1
ATOM 960 N N . LEU A 1 136 ? 24.242 18.985 19.522 1.00 44.56 157 LEU A N 1
ATOM 961 C CA . LEU A 1 136 ? 24.344 17.979 20.595 1.00 42.78 157 LEU A CA 1
ATOM 962 C C . LEU A 1 136 ? 25.409 16.942 20.208 1.00 45.79 157 LEU A C 1
ATOM 963 O O . LEU A 1 136 ? 25.230 16.225 19.219 1.00 45.81 157 LEU A O 1
ATOM 968 N N . LYS A 1 137 ? 26.532 16.904 20.945 1.00 41.38 158 LYS A N 1
ATOM 969 C CA . LYS A 1 137 ? 27.659 16.040 20.597 1.00 40.46 158 LYS A CA 1
ATOM 970 C C . LYS A 1 137 ? 27.661 14.744 21.366 1.00 44.18 158 LYS A C 1
ATOM 971 O O . LYS A 1 137 ? 28.003 13.704 20.788 1.00 43.97 158 LYS A O 1
ATOM 977 N N . GLU A 1 138 ? 27.275 14.788 22.651 1.00 40.07 159 GLU A N 1
ATOM 978 C CA . GLU A 1 138 ? 27.272 13.605 23.526 1.00 37.80 159 GLU A CA 1
ATOM 979 C C . GLU A 1 138 ? 26.174 13.645 24.540 1.00 36.63 159 GLU A C 1
ATOM 980 O O . GLU A 1 138 ? 25.803 14.720 25.026 1.00 34.99 159 GLU A O 1
ATOM 986 N N . VAL A 1 139 ? 25.675 12.465 24.879 1.00 33.03 160 VAL A N 1
ATOM 987 C CA . VAL A 1 139 ? 24.651 12.261 25.903 1.00 33.96 160 VAL A CA 1
ATOM 988 C C . VAL A 1 139 ? 25.126 11.150 26.826 1.00 45.38 160 VAL A C 1
ATOM 989 O O . VAL A 1 139 ? 25.465 10.066 26.363 1.00 46.41 160 VAL A O 1
ATOM 1001 N N . THR A 1 141 ? 23.998 8.935 30.193 1.00 46.17 162 THR A N 1
ATOM 1002 C CA . THR A 1 141 ? 22.852 8.555 31.003 1.00 43.72 162 THR A CA 1
ATOM 1003 C C . THR A 1 141 ? 23.237 7.473 31.958 1.00 46.80 162 THR A C 1
ATOM 1004 O O . THR A 1 141 ? 23.892 6.509 31.567 1.00 48.18 162 THR A O 1
ATOM 1008 N N . VAL A 1 142 ? 22.821 7.634 33.221 1.00 41.38 163 VAL A N 1
ATOM 1009 C CA . VAL A 1 142 ? 23.022 6.680 34.296 1.00 40.39 163 VAL A CA 1
ATOM 1010 C C . VAL A 1 142 ? 21.664 6.281 34.806 1.00 46.56 163 VAL A C 1
ATOM 1011 O O . VAL A 1 142 ? 20.876 7.147 35.191 1.00 44.96 163 VAL A O 1
ATOM 1015 N N . PHE A 1 143 ? 21.397 4.960 34.816 1.00 47.42 164 PHE A N 1
ATOM 1016 C CA . PHE A 1 143 ? 20.148 4.359 35.295 1.00 48.78 164 PHE A CA 1
ATOM 1017 C C . PHE A 1 143 ? 20.384 3.625 36.587 1.00 55.74 164 PHE A C 1
ATOM 1018 O O . PHE A 1 143 ? 21.182 2.685 36.616 1.00 56.99 164 PHE A O 1
ATOM 1026 N N . THR A 1 144 ? 19.724 4.066 37.671 1.00 54.87 165 THR A N 1
ATOM 1027 C CA . THR A 1 144 ? 19.808 3.378 38.957 1.00 57.71 165 THR A CA 1
ATOM 1028 C C . THR A 1 144 ? 18.460 2.700 39.195 1.00 65.32 165 THR A C 1
ATOM 1029 O O . THR A 1 144 ? 17.412 3.353 39.137 1.00 65.41 165 THR A O 1
ATOM 1033 N N . GLU A 1 145 ? 18.497 1.376 39.389 1.00 64.00 166 GLU A N 1
ATOM 1034 C CA . GLU A 1 145 ? 17.306 0.570 39.627 1.00 65.45 166 GLU A CA 1
ATOM 1035 C C . GLU A 1 145 ? 17.042 0.499 41.126 1.00 72.64 166 GLU A C 1
ATOM 1036 O O . GLU A 1 145 ? 17.926 0.843 41.913 1.00 71.89 166 GLU A O 1
ATOM 1042 N N . ALA A 1 146 ? 15.813 0.091 41.517 1.00 72.40 167 ALA A N 1
ATOM 1043 C CA . ALA A 1 146 ? 15.344 -0.010 42.909 1.00 74.06 167 ALA A CA 1
ATOM 1044 C C . ALA A 1 146 ? 16.328 -0.798 43.815 1.00 82.02 167 ALA A C 1
ATOM 1045 O O . ALA A 1 146 ? 16.558 -0.382 44.965 1.00 83.59 167 ALA A O 1
ATOM 1047 N N . ASN A 1 147 ? 16.953 -1.881 43.274 1.00 78.90 168 ASN A N 1
ATOM 1048 C CA . ASN A 1 147 ? 17.923 -2.725 43.987 1.00 80.46 168 ASN A CA 1
ATOM 1049 C C . ASN A 1 147 ? 19.348 -2.096 44.060 1.00 84.69 168 ASN A C 1
ATOM 1050 O O . ASN A 1 147 ? 20.265 -2.746 44.578 1.00 85.29 168 ASN A O 1
ATOM 1055 N N . ASP A 1 148 ? 19.500 -0.829 43.557 1.00 79.96 169 ASP A N 1
ATOM 1056 C CA A ASP A 1 148 ? 20.723 -0.006 43.520 0.50 78.87 169 ASP A CA 1
ATOM 1057 C CA B ASP A 1 148 ? 20.715 0.007 43.511 0.50 78.30 169 ASP A CA 1
ATOM 1058 C C . ASP A 1 148 ? 21.678 -0.465 42.380 1.00 80.00 169 ASP A C 1
ATOM 1059 O O . ASP A 1 148 ? 22.785 0.084 42.251 1.00 79.34 169 ASP A O 1
ATOM 1068 N N . SER A 1 149 ? 21.236 -1.419 41.514 1.00 72.74 170 SER A N 1
ATOM 1069 C CA . SER A 1 149 ? 22.029 -1.864 40.360 1.00 70.34 170 SER A CA 1
ATOM 1070 C C . SER A 1 149 ? 22.090 -0.714 39.336 1.00 69.56 170 SER A C 1
ATOM 1071 O O . SER A 1 149 ? 21.089 -0.016 39.113 1.00 67.67 170 SER A O 1
ATOM 1074 N N . VAL A 1 150 ? 23.274 -0.489 38.753 1.00 62.93 171 VAL A N 1
ATOM 1075 C CA . VAL A 1 150 ? 23.520 0.647 37.873 1.00 58.32 171 VAL A CA 1
ATOM 1076 C C . VAL A 1 150 ? 23.937 0.206 36.489 1.00 60.48 171 VAL A C 1
ATOM 1077 O O . VAL A 1 150 ? 24.792 -0.661 36.322 1.00 63.03 171 VAL A O 1
ATOM 1081 N N . SER A 1 151 ? 23.331 0.827 35.494 1.00 53.66 172 SER A N 1
ATOM 1082 C CA . SER A 1 151 ? 23.684 0.698 34.088 1.00 51.35 172 SER A CA 1
ATOM 1083 C C . SER A 1 151 ? 23.893 2.089 33.532 1.00 52.52 172 SER A C 1
ATOM 1084 O O . SER A 1 151 ? 23.392 3.062 34.116 1.00 50.52 172 SER A O 1
ATOM 1087 N N . SER A 1 152 ? 24.683 2.207 32.464 1.00 48.44 173 SER A N 1
ATOM 1088 C CA . SER A 1 152 ? 24.940 3.509 31.854 1.00 46.70 173 SER A CA 1
ATOM 1089 C C . SER A 1 152 ? 25.106 3.405 30.341 1.00 51.61 173 SER A C 1
ATOM 1090 O O . SER A 1 152 ? 25.329 2.307 29.788 1.00 51.73 173 SER A O 1
ATOM 1093 N N . CYS A 1 153 ? 25.036 4.580 29.691 1.00 46.06 174 CYS A N 1
ATOM 1094 C CA . CYS A 1 153 ? 25.215 4.705 28.267 1.00 45.48 174 CYS A CA 1
ATOM 1095 C C . CYS A 1 153 ? 25.880 6.011 27.929 1.00 46.40 174 CYS A C 1
ATOM 1096 O O . CYS A 1 153 ? 25.529 7.057 28.480 1.00 46.95 174 CYS A O 1
ATOM 1099 N N . HIS A 1 154 ? 26.803 5.961 26.988 1.00 40.50 175 HIS A N 1
ATOM 1100 C CA . HIS A 1 154 ? 27.413 7.142 26.432 1.00 40.19 175 HIS A CA 1
ATOM 1101 C C . HIS A 1 154 ? 27.080 7.152 24.964 1.00 42.87 175 HIS A C 1
ATOM 1102 O O . HIS A 1 154 ? 27.396 6.172 24.280 1.00 43.69 175 HIS A O 1
ATOM 1109 N N . THR A 1 155 ? 26.381 8.206 24.486 1.00 37.98 176 THR A N 1
ATOM 1110 C CA . THR A 1 155 ? 25.964 8.346 23.077 1.00 37.28 176 THR A CA 1
ATOM 1111 C C . THR A 1 155 ? 26.774 9.492 22.390 1.00 42.24 176 THR A C 1
ATOM 1112 O O . THR A 1 155 ? 26.920 10.574 22.952 1.00 42.98 176 THR A O 1
ATOM 1116 N N . TYR A 1 156 ? 27.336 9.225 21.201 1.00 38.33 177 TYR A N 1
ATOM 1117 C CA . TYR A 1 156 ? 28.129 10.221 20.469 1.00 37.45 177 TYR A CA 1
ATOM 1118 C C . TYR A 1 156 ? 27.439 10.543 19.139 1.00 41.35 177 TYR A C 1
ATOM 1119 O O . TYR A 1 156 ? 26.965 9.631 18.473 1.00 41.17 177 TYR A O 1
ATOM 1128 N N . TYR A 1 157 ? 27.380 11.828 18.750 1.00 39.49 178 TYR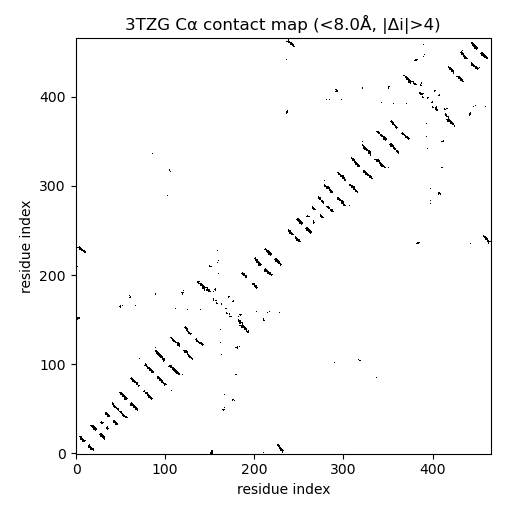 A N 1
ATOM 1129 C CA . TYR A 1 157 ? 26.709 12.246 17.503 1.00 39.43 178 TYR A CA 1
ATOM 1130 C C . TYR A 1 157 ? 27.668 12.888 16.536 1.00 44.16 178 TYR A C 1
ATOM 1131 O O . TYR A 1 157 ? 28.434 13.779 16.907 1.00 45.17 178 TYR A O 1
ATOM 1140 N N . ASN A 1 158 ? 27.568 12.488 15.274 1.00 40.79 179 ASN A N 1
ATOM 1141 C CA . ASN A 1 158 ? 28.408 13.015 14.198 1.00 40.58 179 ASN A CA 1
ATOM 1142 C C . ASN A 1 158 ? 27.553 13.873 13.223 1.00 43.28 179 ASN A C 1
ATOM 1143 O O . ASN A 1 158 ? 26.460 13.456 12.851 1.00 39.67 179 ASN A O 1
ATOM 1148 N N . TYR A 1 159 ? 28.092 15.050 12.804 1.00 40.81 180 TYR A N 1
ATOM 1149 C CA . TYR A 1 159 ? 27.467 16.042 11.915 1.00 40.10 180 TYR A CA 1
ATOM 1150 C C . TYR A 1 159 ? 28.366 16.387 10.696 1.00 51.94 180 TYR A C 1
ATOM 1151 O O . TYR A 1 159 ? 28.242 17.484 10.125 1.00 54.72 180 TYR A O 1
ATOM 1160 N N . ASP A 1 160 ? 29.280 15.470 10.298 1.00 50.29 181 ASP A N 1
ATOM 1161 C CA . ASP A 1 160 ? 30.244 15.740 9.223 1.00 51.71 181 ASP A CA 1
ATOM 1162 C C . ASP A 1 160 ? 29.559 15.935 7.877 1.00 55.01 181 ASP A C 1
ATOM 1163 O O . ASP A 1 160 ? 30.091 16.668 7.052 1.00 56.33 181 ASP A O 1
ATOM 1168 N N . ASN A 1 161 ? 28.385 15.327 7.662 1.00 50.89 182 ASN A N 1
ATOM 1169 C CA . ASN A 1 161 ? 27.637 15.453 6.404 1.00 51.14 182 ASN A CA 1
ATOM 1170 C C . ASN A 1 161 ? 26.937 16.823 6.321 1.00 55.87 182 ASN A C 1
ATOM 1171 O O . ASN A 1 161 ? 26.498 17.202 5.241 1.00 55.49 182 ASN A O 1
ATOM 1176 N N . ASN A 1 162 ? 26.873 17.568 7.450 1.00 54.22 183 ASN A N 1
ATOM 1177 C CA . ASN A 1 162 ? 26.279 18.904 7.611 1.00 55.80 183 ASN A CA 1
ATOM 1178 C C . ASN A 1 162 ? 24.860 18.961 7.030 1.00 58.49 183 ASN A C 1
ATOM 1179 O O . ASN A 1 162 ? 24.560 19.744 6.124 1.00 58.61 183 ASN A O 1
ATOM 1184 N N . ILE A 1 163 ? 23.990 18.124 7.605 1.00 54.30 184 ILE A N 1
ATOM 1185 C CA . ILE A 1 163 ? 22.568 18.031 7.297 1.00 52.61 184 ILE A CA 1
ATOM 1186 C C . ILE A 1 163 ? 21.867 19.082 8.143 1.00 58.01 184 ILE A C 1
ATOM 1187 O O . ILE A 1 163 ? 21.988 19.101 9.370 1.00 58.29 184 ILE A O 1
ATOM 1192 N N . ASN A 1 164 ? 21.206 20.004 7.467 1.00 56.80 185 ASN A N 1
ATOM 1193 C CA . ASN A 1 164 ? 20.494 21.108 8.098 1.00 57.16 185 ASN A CA 1
ATOM 1194 C C . ASN A 1 164 ? 19.090 21.160 7.571 1.00 59.92 185 ASN A C 1
ATOM 1195 O O . ASN A 1 164 ? 18.831 20.812 6.415 1.00 60.31 185 ASN A O 1
ATOM 1200 N N . TYR A 1 165 ? 18.183 21.566 8.437 1.00 55.02 186 TYR A N 1
ATOM 1201 C CA . TYR A 1 165 ? 16.787 21.662 8.098 1.00 55.31 186 TYR A CA 1
ATOM 1202 C C . TYR A 1 165 ? 16.212 22.939 8.668 1.00 63.08 186 TYR A C 1
ATOM 1203 O O . TYR A 1 165 ? 16.832 23.590 9.522 1.00 61.07 186 TYR A O 1
ATOM 1212 N N . GLN A 1 166 ? 14.996 23.255 8.228 1.00 64.39 187 GLN A N 1
ATOM 1213 C CA . GLN A 1 166 ? 14.218 24.373 8.730 1.00 66.79 187 GLN A CA 1
ATOM 1214 C C . GLN A 1 166 ? 12.800 23.875 8.937 1.00 72.44 187 GLN A C 1
ATOM 1215 O O . GLN A 1 166 ? 12.171 23.426 7.981 1.00 75.05 187 GLN A O 1
ATOM 1221 N N . ALA A 1 167 ? 12.357 23.812 10.206 1.00 65.64 188 ALA A N 1
ATOM 1222 C CA . ALA A 1 167 ? 11.022 23.379 10.608 1.00 62.28 188 ALA A CA 1
ATOM 1223 C C . ALA A 1 167 ? 10.653 24.052 11.917 1.00 60.09 188 ALA A C 1
ATOM 1224 O O . ALA A 1 167 ? 11.532 24.576 12.611 1.00 59.66 188 ALA A O 1
ATOM 1226 N N . ASN A 1 168 ? 9.359 24.067 12.246 1.00 53.54 189 ASN A N 1
ATOM 1227 C CA . ASN A 1 168 ? 8.845 24.674 13.480 1.00 52.20 189 ASN A CA 1
ATOM 1228 C C . ASN A 1 168 ? 9.212 23.808 14.715 1.00 54.86 189 ASN A C 1
ATOM 1229 O O . ASN A 1 168 ? 9.438 24.352 15.790 1.00 54.76 189 ASN A O 1
ATOM 1234 N N . LEU A 1 169 ? 9.281 22.471 14.547 1.00 49.44 190 LEU A N 1
ATOM 1235 C CA . LEU A 1 169 ? 9.616 21.531 15.610 1.00 46.75 190 LEU A CA 1
ATOM 1236 C C . LEU A 1 169 ? 11.094 21.238 15.625 1.00 51.10 190 LEU A C 1
ATOM 1237 O O . LEU A 1 169 ? 11.775 21.436 14.615 1.00 50.69 190 LEU A O 1
ATOM 1242 N N . ASN A 1 170 ? 11.599 20.745 16.778 1.00 47.25 191 ASN A N 1
ATOM 1243 C CA . ASN A 1 170 ? 12.990 20.335 16.903 1.00 45.14 191 ASN A CA 1
ATOM 1244 C C . ASN A 1 170 ? 13.015 18.868 16.553 1.00 49.73 191 ASN A C 1
ATOM 1245 O O . ASN A 1 170 ? 12.838 18.003 17.423 1.00 49.93 191 ASN A O 1
ATOM 1250 N N . LEU A 1 171 ? 13.226 18.592 15.255 1.00 46.26 192 LEU A N 1
ATOM 1251 C CA . LEU A 1 171 ? 13.166 17.247 14.671 1.00 46.06 192 LEU A CA 1
ATOM 1252 C C . LEU A 1 171 ? 14.271 16.292 15.192 1.00 48.52 192 LEU A C 1
ATOM 1253 O O . LEU A 1 171 ? 14.092 15.082 15.017 1.00 47.18 192 LEU A O 1
ATOM 1258 N N . GLN A 1 172 ? 15.313 16.798 15.934 1.00 44.80 193 GLN A N 1
ATOM 1259 C CA . GLN A 1 172 ? 16.361 15.983 16.587 1.00 43.16 193 GLN A CA 1
ATOM 1260 C C . GLN A 1 172 ? 15.744 15.048 17.591 1.00 48.16 193 GLN A C 1
ATOM 1261 O O . GLN A 1 172 ? 16.313 13.992 17.891 1.00 47.35 193 GLN A O 1
ATOM 1267 N N . ALA A 1 173 ? 14.559 15.448 18.139 1.00 44.05 194 ALA A N 1
ATOM 1268 C CA . ALA A 1 173 ? 13.811 14.658 19.120 1.00 42.24 194 ALA A CA 1
ATOM 1269 C C . ALA A 1 173 ? 13.449 13.284 18.566 1.00 45.10 194 ALA A C 1
ATOM 1270 O O . ALA A 1 173 ? 13.221 12.359 19.335 1.00 45.34 194 ALA A O 1
ATOM 1272 N N . TYR A 1 174 ? 13.392 13.141 17.234 1.00 41.14 195 TYR A N 1
ATOM 1273 C CA . TYR A 1 174 ? 13.045 11.870 16.625 1.00 40.27 195 TYR A CA 1
ATOM 1274 C C . TYR A 1 174 ? 14.262 10.951 16.531 1.00 45.16 195 TYR A C 1
ATOM 1275 O O . TYR A 1 174 ? 14.058 9.769 16.243 1.00 47.92 195 TYR A O 1
ATOM 1284 N N . VAL A 1 175 ? 15.505 11.443 16.825 1.00 39.33 196 VAL A N 1
ATOM 1285 C CA . VAL A 1 175 ? 16.721 10.605 16.748 1.00 37.98 196 VAL A CA 1
ATOM 1286 C C . VAL A 1 175 ? 17.607 10.640 18.029 1.00 43.39 196 VAL A C 1
ATOM 1287 O O . VAL A 1 175 ? 18.421 9.727 18.220 1.00 44.08 196 VAL A O 1
ATOM 1291 N N . ILE A 1 176 ? 17.506 11.680 18.867 1.00 41.36 197 ILE A N 1
ATOM 1292 C CA . ILE A 1 176 ? 18.412 11.754 20.036 1.00 41.64 197 ILE A CA 1
ATOM 1293 C C . ILE A 1 176 ? 17.889 10.878 21.196 1.00 49.58 197 ILE A C 1
ATOM 1294 O O . ILE A 1 176 ? 16.771 10.333 21.139 1.00 49.31 197 ILE A O 1
ATOM 1299 N N . ASP A 1 177 ? 18.801 10.676 22.186 1.00 47.89 198 ASP A N 1
ATOM 1300 C CA . ASP A 1 177 ? 18.718 9.846 23.392 1.00 48.23 198 ASP A CA 1
ATOM 1301 C C . ASP A 1 177 ? 18.042 10.576 24.511 1.00 52.67 198 ASP A C 1
ATOM 1302 O O . ASP A 1 177 ? 18.590 11.560 24.992 1.00 54.84 198 ASP A O 1
ATOM 1307 N N . TYR A 1 178 ? 16.878 10.102 24.961 1.00 47.86 199 TYR A N 1
ATOM 1308 C CA . TYR A 1 178 ? 16.131 10.707 26.079 1.00 45.86 199 TYR A CA 1
ATOM 1309 C C . TYR A 1 178 ? 15.395 9.602 26.884 1.00 49.87 199 TYR A C 1
ATOM 1310 O O . TYR A 1 178 ? 15.236 8.469 26.410 1.00 48.45 199 TYR A O 1
ATOM 1319 N N . ASP A 1 179 ? 14.949 9.939 28.100 1.00 47.73 200 ASP A N 1
ATOM 1320 C CA . ASP A 1 179 ? 14.235 8.975 28.915 1.00 48.08 200 ASP A CA 1
ATOM 1321 C C . ASP A 1 179 ? 12.745 9.391 29.021 1.00 52.80 200 ASP A C 1
ATOM 1322 O O . ASP A 1 179 ? 12.421 10.384 29.671 1.00 53.73 200 ASP A O 1
ATOM 1327 N N . GLY A 1 180 ? 11.871 8.654 28.339 1.00 48.38 201 GLY A N 1
ATOM 1328 C CA . GLY A 1 180 ? 10.433 8.902 28.380 1.00 48.57 201 GLY A CA 1
ATOM 1329 C C . GLY A 1 180 ? 9.860 9.885 27.383 1.00 51.56 201 GLY A C 1
ATOM 1330 O O . GLY A 1 180 ? 10.564 10.776 26.895 1.00 51.08 201 GLY A O 1
ATOM 1331 N N . VAL A 1 181 ? 8.543 9.750 27.130 1.00 48.69 202 VAL A N 1
ATOM 1332 C CA . VAL A 1 181 ? 7.764 10.538 26.164 1.00 49.14 202 VAL A CA 1
ATOM 1333 C C . VAL A 1 181 ? 7.726 12.038 26.622 1.00 54.34 202 VAL A C 1
ATOM 1334 O O . VAL A 1 181 ? 7.659 12.948 25.772 1.00 54.90 202 VAL A O 1
ATOM 1338 N N . ASP A 1 182 ? 7.862 12.292 27.937 1.00 49.40 203 ASP A N 1
ATOM 1339 C CA . ASP A 1 182 ? 7.915 13.660 28.439 1.00 47.91 203 ASP A CA 1
ATOM 1340 C C . ASP A 1 182 ? 9.214 14.333 27.957 1.00 49.31 203 ASP A C 1
ATOM 1341 O O . ASP A 1 182 ? 9.182 15.499 27.558 1.00 48.42 203 ASP A O 1
ATOM 1346 N N . SER A 1 183 ? 10.335 13.582 27.917 1.00 44.96 204 SER A N 1
ATOM 1347 C CA . SER A 1 183 ? 11.601 14.117 27.421 1.00 44.05 204 SER A CA 1
ATOM 1348 C C . SER A 1 183 ? 11.514 14.334 25.904 1.00 48.57 204 SER A C 1
ATOM 1349 O O . SER A 1 183 ? 12.068 15.319 25.393 1.00 48.65 204 SER A O 1
ATOM 1352 N N . PHE A 1 184 ? 10.767 13.444 25.187 1.00 42.78 205 PHE A N 1
ATOM 1353 C CA . PHE A 1 184 ? 10.543 13.599 23.758 1.00 40.95 205 PHE A CA 1
ATOM 1354 C C . PHE A 1 184 ? 9.951 14.988 23.494 1.00 45.99 205 PHE A C 1
ATOM 1355 O O . PHE A 1 184 ? 10.545 15.770 22.745 1.00 46.86 205 PHE A O 1
ATOM 1363 N N . PHE A 1 185 ? 8.816 15.314 24.168 1.00 41.04 206 PHE A N 1
ATOM 1364 C CA . PHE A 1 185 ? 8.136 16.595 24.037 1.00 39.93 206 PHE A CA 1
ATOM 1365 C C . PHE A 1 185 ? 9.015 17.763 24.524 1.00 43.22 206 PHE A C 1
ATOM 1366 O O . PHE A 1 185 ? 9.026 18.822 23.878 1.00 42.87 206 PHE A O 1
ATOM 1374 N N . TYR A 1 186 ? 9.794 17.551 25.599 1.00 39.41 207 TYR A N 1
ATOM 1375 C CA . TYR A 1 186 ? 10.715 18.562 26.105 1.00 40.66 207 TYR A CA 1
ATOM 1376 C C . TYR A 1 186 ? 11.674 19.030 25.011 1.00 47.59 207 TYR A C 1
ATOM 1377 O O . TYR A 1 186 ? 11.874 20.231 24.885 1.00 49.82 207 TYR A O 1
ATOM 1386 N N . PHE A 1 187 ? 12.254 18.092 24.221 1.00 43.65 208 PHE A N 1
ATOM 1387 C CA . PHE A 1 187 ? 13.168 18.411 23.125 1.00 42.27 208 PHE A CA 1
ATOM 1388 C C . PHE A 1 187 ? 12.413 18.880 21.887 1.00 46.54 208 PHE A C 1
ATOM 1389 O O . PHE A 1 187 ? 12.797 19.917 21.325 1.00 46.12 208 PHE A O 1
ATOM 1397 N N . LEU A 1 188 ? 11.328 18.158 21.479 1.00 43.51 209 LEU A N 1
ATOM 1398 C CA . LEU A 1 188 ? 10.517 18.476 20.276 1.00 43.27 209 LEU A CA 1
ATOM 1399 C C . LEU A 1 188 ? 9.955 19.912 20.313 1.00 48.01 209 LEU A C 1
ATOM 1400 O O . LEU A 1 188 ? 9.929 20.564 19.275 1.00 47.55 209 LEU A O 1
ATOM 1405 N N . LEU A 1 189 ? 9.526 20.397 21.500 1.00 45.22 210 LEU A N 1
ATOM 1406 C CA . LEU A 1 189 ? 8.918 21.725 21.663 1.00 45.97 210 LEU A CA 1
ATOM 1407 C C . LEU A 1 189 ? 9.958 22.763 22.109 1.00 51.92 210 LEU A C 1
ATOM 1408 O O . LEU A 1 189 ? 9.590 23.914 22.374 1.00 53.96 210 LEU A O 1
ATOM 1413 N N . ASN A 1 190 ? 11.257 22.361 22.174 1.00 46.88 211 ASN A N 1
ATOM 1414 C CA . ASN A 1 190 ? 12.416 23.186 22.539 1.00 47.16 211 ASN A CA 1
ATOM 1415 C C . ASN A 1 190 ? 12.187 23.924 23.889 1.00 52.98 211 ASN A C 1
ATOM 1416 O O . ASN A 1 190 ? 12.433 25.143 23.999 1.00 53.52 211 ASN A O 1
ATOM 1421 N N . LEU A 1 191 ? 11.746 23.171 24.921 1.00 48.33 212 LEU A N 1
ATOM 1422 C CA . LEU A 1 191 ? 11.472 23.765 26.226 1.00 48.90 212 LEU A CA 1
ATOM 1423 C C . LEU A 1 191 ? 12.798 24.118 26.948 1.00 55.21 212 LEU A C 1
ATOM 1424 O O . LEU A 1 191 ? 12.785 24.910 27.905 1.00 55.69 212 LEU A O 1
ATOM 1429 N N . GLY A 1 192 ? 13.916 23.573 26.451 1.00 50.45 213 GLY A N 1
ATOM 1430 C CA . GLY A 1 192 ? 15.242 23.872 26.984 1.00 50.25 213 GLY A CA 1
ATOM 1431 C C . GLY A 1 192 ? 15.821 25.135 26.362 1.00 55.97 213 GLY A C 1
ATOM 1432 O O . GLY A 1 192 ? 16.898 25.590 26.767 1.00 55.55 213 GLY A O 1
ATOM 1433 N N . GLN A 1 193 ? 15.106 25.699 25.337 1.00 53.01 214 GLN A N 1
ATOM 1434 C CA . GLN A 1 193 ? 15.446 26.917 24.590 1.00 53.20 214 GLN A CA 1
ATOM 1435 C C . GLN A 1 193 ? 16.897 26.776 24.039 1.00 55.03 214 GLN A C 1
ATOM 1436 O O . GLN A 1 193 ? 17.751 27.637 24.231 1.00 56.38 214 GLN A O 1
ATOM 1442 N N . LEU A 1 194 ? 17.140 25.661 23.334 1.00 48.55 215 LEU A N 1
ATOM 1443 C CA . LEU A 1 194 ? 18.393 25.279 22.698 1.00 46.98 215 LEU A CA 1
ATOM 1444 C C . LEU A 1 194 ? 18.832 26.274 21.620 1.00 55.73 215 LEU A C 1
ATOM 1445 O O . LEU A 1 194 ? 18.033 26.705 20.783 1.00 56.25 215 LEU A O 1
ATOM 1450 N N . ARG A 1 195 ? 20.132 26.605 21.651 1.00 54.92 216 ARG A N 1
ATOM 1451 C CA . ARG A 1 195 ? 20.841 27.526 20.768 1.00 55.84 216 ARG A CA 1
ATOM 1452 C C . ARG A 1 195 ? 20.757 27.060 19.272 1.00 59.95 216 ARG A C 1
ATOM 1453 O O . ARG A 1 195 ? 20.599 27.911 18.393 1.00 61.77 216 ARG A O 1
ATOM 1461 N N . ASN A 1 196 ? 20.821 25.727 18.988 1.00 53.93 217 ASN A N 1
ATOM 1462 C CA . ASN A 1 196 ? 20.791 25.203 17.608 1.00 52.19 217 ASN A CA 1
ATOM 1463 C C . ASN A 1 196 ? 19.684 24.172 17.429 1.00 53.89 217 ASN A C 1
ATOM 1464 O O . ASN A 1 196 ? 19.812 23.027 17.820 1.00 50.90 217 ASN A O 1
ATOM 1469 N N . ARG A 1 197 ? 18.632 24.583 16.748 1.00 54.30 218 ARG A N 1
ATOM 1470 C CA . ARG A 1 197 ? 17.439 23.797 16.444 1.00 54.44 218 ARG A CA 1
ATOM 1471 C C . ARG A 1 197 ? 17.385 23.518 14.887 1.00 59.55 218 ARG A C 1
ATOM 1472 O O . ARG A 1 197 ? 16.316 23.292 14.312 1.00 62.72 218 ARG A O 1
ATOM 1480 N N . THR A 1 198 ? 18.572 23.435 14.255 1.00 52.76 219 THR A N 1
ATOM 1481 C CA . THR A 1 198 ? 18.801 23.343 12.825 1.00 52.02 219 THR A CA 1
ATOM 1482 C C . THR A 1 198 ? 19.572 22.086 12.369 1.00 53.68 219 THR A C 1
ATOM 1483 O O . THR A 1 198 ? 19.335 21.623 11.258 1.00 53.42 219 THR A O 1
ATOM 1487 N N . ALA A 1 199 ? 20.549 21.610 13.141 1.00 49.17 220 ALA A N 1
ATOM 1488 C CA . ALA A 1 199 ? 21.400 20.484 12.720 1.00 47.57 220 ALA A CA 1
ATOM 1489 C C . ALA A 1 199 ? 20.751 19.124 12.964 1.00 48.20 220 ALA A C 1
ATOM 1490 O O . ALA A 1 199 ? 20.009 18.982 13.928 1.00 48.28 220 ALA A O 1
ATOM 1492 N N . LEU A 1 200 ? 21.080 18.117 12.121 1.00 41.74 221 LEU A N 1
ATOM 1493 C CA . LEU A 1 200 ? 20.640 16.722 12.265 1.00 39.40 221 LEU A CA 1
ATOM 1494 C C . LEU A 1 200 ? 21.847 15.780 12.219 1.00 44.56 221 LEU A C 1
ATOM 1495 O O . LEU A 1 200 ? 22.668 15.927 11.306 1.00 48.04 221 LEU A O 1
ATOM 1500 N N . PRO A 1 201 ? 22.004 14.823 13.175 1.00 36.73 222 PRO A N 1
ATOM 1501 C CA . PRO A 1 201 ? 23.167 13.938 13.114 1.00 36.12 222 PRO A CA 1
ATOM 1502 C C . PRO A 1 201 ? 23.060 12.929 11.971 1.00 42.68 222 PRO A C 1
ATOM 1503 O O . PRO A 1 201 ? 21.982 12.380 11.730 1.00 43.46 222 PRO A O 1
ATOM 1507 N N . ASN A 1 202 ? 24.160 12.698 11.250 1.00 40.77 223 ASN A N 1
ATOM 1508 C CA . ASN A 1 202 ? 24.172 11.711 10.165 1.00 40.44 223 ASN A CA 1
ATOM 1509 C C . ASN A 1 202 ? 24.481 10.313 10.707 1.00 42.63 223 ASN A C 1
ATOM 1510 O O . ASN A 1 202 ? 24.000 9.330 10.153 1.00 42.18 223 ASN A O 1
ATOM 1515 N N . ASP A 1 203 ? 25.222 10.223 11.814 1.00 39.39 224 ASP A N 1
ATOM 1516 C CA . ASP A 1 203 ? 25.596 8.942 12.438 1.00 39.13 224 ASP A CA 1
ATOM 1517 C C . ASP A 1 203 ? 25.565 9.043 13.972 1.00 40.92 224 ASP A C 1
ATOM 1518 O O . ASP A 1 203 ? 25.782 10.118 14.538 1.00 39.66 224 ASP A O 1
ATOM 1523 N N . ILE A 1 204 ? 25.209 7.925 14.626 1.00 37.48 225 ILE A N 1
ATOM 1524 C CA . ILE A 1 204 ? 25.103 7.808 16.085 1.00 38.09 225 ILE A CA 1
ATOM 1525 C C . ILE A 1 204 ? 25.818 6.532 16.548 1.00 45.67 225 ILE A C 1
ATOM 1526 O O . ILE A 1 204 ? 25.639 5.479 15.915 1.00 48.36 225 ILE A O 1
ATOM 1531 N N . GLY A 1 205 ? 26.551 6.634 17.668 1.00 40.48 226 GLY A N 1
ATOM 1532 C CA . GLY A 1 205 ? 27.269 5.539 18.322 1.00 40.13 226 GLY A CA 1
ATOM 1533 C C . GLY A 1 205 ? 26.903 5.442 19.796 1.00 46.53 226 GLY A C 1
ATOM 1534 O O . GLY A 1 205 ? 26.809 6.459 20.498 1.00 45.74 226 GLY A O 1
ATOM 1535 N N . TYR A 1 206 ? 26.714 4.197 20.282 1.00 44.73 227 TYR A N 1
ATOM 1536 C CA . TYR A 1 206 ? 26.348 3.864 21.652 1.00 43.94 227 TYR A CA 1
ATOM 1537 C C . TYR A 1 206 ? 27.378 3.011 22.336 1.00 51.09 227 TYR A C 1
ATOM 1538 O O . TYR A 1 206 ? 27.697 1.939 21.833 1.00 53.18 227 TYR A O 1
ATOM 1547 N N . CYS A 1 207 ? 27.838 3.424 23.511 1.00 47.93 228 CYS A N 1
ATOM 1548 C CA . CYS A 1 207 ? 28.767 2.610 24.269 1.00 50.20 228 CYS A CA 1
ATOM 1549 C C . CYS A 1 207 ? 28.138 2.320 25.631 1.00 55.41 228 CYS A C 1
ATOM 1550 O O . CYS A 1 207 ? 28.083 3.192 26.488 1.00 54.21 228 CYS A O 1
ATOM 1561 N N . ASN A 1 209 ? 27.635 0.528 29.311 1.00 50.54 230 ASN A N 1
ATOM 1562 C CA . ASN A 1 209 ? 28.298 0.038 30.503 1.00 51.04 230 ASN A CA 1
ATOM 1563 C C . ASN A 1 209 ? 29.821 -0.092 30.297 1.00 55.80 230 ASN A C 1
ATOM 1564 O O . ASN A 1 209 ? 30.440 -1.148 30.558 1.00 57.21 230 ASN A O 1
ATOM 1569 N N . HIS A 1 210 ? 30.404 1.027 29.840 1.00 49.96 231 HIS A N 1
ATOM 1570 C CA . HIS A 1 210 ? 31.813 1.274 29.603 1.00 51.03 231 HIS A CA 1
ATOM 1571 C C . HIS A 1 210 ? 32.428 0.212 28.681 1.00 54.91 231 HIS A C 1
ATOM 1572 O O . HIS A 1 210 ? 33.565 -0.227 28.913 1.00 56.63 231 HIS A O 1
ATOM 1579 N N . GLY A 1 211 ? 31.694 -0.156 27.629 1.00 47.47 232 GLY A N 1
ATOM 1580 C CA . GLY A 1 211 ? 32.198 -1.085 26.628 1.00 46.89 232 GLY A CA 1
ATOM 1581 C C . GLY A 1 211 ? 31.691 -2.504 26.639 1.00 50.10 232 GLY A C 1
ATOM 1582 O O . GLY A 1 211 ? 32.084 -3.266 25.752 1.00 51.88 232 GLY A O 1
ATOM 1583 N N . LEU A 1 212 ? 30.799 -2.874 27.588 1.00 44.47 233 LEU A N 1
ATOM 1584 C CA . LEU A 1 212 ? 30.259 -4.246 27.661 1.00 45.33 233 LEU A CA 1
ATOM 1585 C C . LEU A 1 212 ? 29.437 -4.547 26.429 1.00 48.85 233 LEU A C 1
ATOM 1586 O O . LEU A 1 212 ? 29.380 -5.698 25.999 1.00 52.32 233 LEU A O 1
ATOM 1591 N N . SER A 1 213 ? 28.842 -3.522 25.836 1.00 41.56 234 SER A N 1
ATOM 1592 C CA . SER A 1 213 ? 28.193 -3.625 24.535 1.00 41.29 234 SER A CA 1
ATOM 1593 C C . SER A 1 213 ? 28.291 -2.255 23.837 1.00 46.06 234 SER A C 1
ATOM 1594 O O . SER A 1 213 ? 28.442 -1.228 24.517 1.00 46.91 234 SER A O 1
ATOM 1597 N N . THR A 1 214 ? 28.305 -2.251 22.488 1.00 39.95 235 THR A N 1
ATOM 1598 C CA . THR A 1 214 ? 28.370 -1.038 21.658 1.00 37.38 235 THR A CA 1
ATOM 1599 C C . THR A 1 214 ? 27.429 -1.193 20.503 1.00 44.10 235 THR A C 1
ATOM 1600 O O . THR A 1 214 ? 27.119 -2.313 20.127 1.00 45.55 235 THR A O 1
ATOM 1604 N N . TYR A 1 215 ? 26.972 -0.091 19.913 1.00 43.01 236 TYR A N 1
ATOM 1605 C CA . TYR A 1 215 ? 26.019 -0.113 18.783 1.00 42.68 236 TYR A CA 1
ATOM 1606 C C . TYR A 1 215 ? 26.218 1.121 17.949 1.00 45.53 236 TYR A C 1
ATOM 1607 O O . TYR A 1 215 ? 26.333 2.194 18.517 1.00 46.74 236 TYR A O 1
ATOM 1616 N N . ASN A 1 216 ? 26.318 0.984 16.623 1.00 41.01 237 ASN A N 1
ATOM 1617 C CA . ASN A 1 216 ? 26.488 2.111 15.700 1.00 39.88 237 ASN A CA 1
ATOM 1618 C C . ASN A 1 216 ? 25.427 2.077 14.616 1.00 43.54 237 ASN A C 1
ATOM 1619 O O . ASN A 1 216 ? 25.214 1.050 13.964 1.00 44.92 237 ASN A O 1
ATOM 1624 N N . VAL A 1 217 ? 24.733 3.197 14.457 1.00 38.57 238 VAL A N 1
ATOM 1625 C CA . VAL A 1 217 ? 23.663 3.355 13.469 1.00 37.57 238 VAL A CA 1
ATOM 1626 C C . VAL A 1 217 ? 23.935 4.574 12.568 1.00 42.10 238 VAL A C 1
ATOM 1627 O O . VAL A 1 217 ? 24.762 5.441 12.888 1.00 43.58 238 VAL A O 1
ATOM 1631 N N . HIS A 1 218 ? 23.208 4.630 11.455 1.00 36.52 239 HIS A N 1
ATOM 1632 C CA . HIS A 1 218 ? 23.226 5.712 10.515 1.00 35.87 239 HIS A CA 1
ATOM 1633 C C . HIS A 1 218 ? 21.825 6.305 10.420 1.00 42.72 239 HIS A C 1
ATOM 1634 O O . HIS A 1 218 ? 20.837 5.559 10.361 1.00 42.98 239 HIS A O 1
ATOM 1641 N N . ALA A 1 219 ? 21.730 7.648 10.419 1.00 38.99 240 ALA A N 1
ATOM 1642 C CA . ALA A 1 219 ? 20.464 8.349 10.242 1.00 37.66 240 ALA A CA 1
ATOM 1643 C C . ALA A 1 219 ? 20.340 8.791 8.809 1.00 40.71 240 ALA A C 1
ATOM 1644 O O . ALA A 1 219 ? 21.282 9.333 8.251 1.00 42.58 240 ALA A O 1
ATOM 1646 N N . ASN A 1 220 ? 19.220 8.519 8.197 1.00 35.92 241 ASN A N 1
ATOM 1647 C CA . ASN A 1 220 ? 19.010 8.856 6.802 1.00 37.19 241 ASN A CA 1
ATOM 1648 C C . ASN A 1 220 ? 17.765 9.786 6.648 1.00 43.12 241 ASN A C 1
ATOM 1649 O O . ASN A 1 220 ? 16.654 9.458 7.105 1.00 41.60 241 ASN A O 1
ATOM 1654 N N . TYR A 1 221 ? 17.973 10.952 5.993 1.00 40.94 242 TYR A N 1
ATOM 1655 C CA . TYR A 1 221 ? 16.918 11.929 5.840 1.00 40.68 242 TYR A CA 1
ATOM 1656 C C . TYR A 1 221 ? 16.626 12.240 4.391 1.00 47.71 242 TYR A C 1
ATOM 1657 O O . TYR A 1 221 ? 17.553 12.604 3.664 1.00 51.31 242 TYR A O 1
ATOM 1666 N N . ARG A 1 222 ? 15.362 12.173 3.969 1.00 44.12 243 ARG A N 1
ATOM 1667 C CA . ARG A 1 222 ? 15.009 12.668 2.637 1.00 46.45 243 ARG A CA 1
ATOM 1668 C C . ARG A 1 222 ? 14.306 13.988 2.832 1.00 52.25 243 ARG A C 1
ATOM 1669 O O . ARG A 1 222 ? 13.408 14.103 3.683 1.00 50.88 243 ARG A O 1
ATOM 1677 N N . LEU A 1 223 ? 14.826 15.013 2.127 1.00 51.40 244 LEU A N 1
ATOM 1678 C CA . LEU A 1 223 ? 14.425 16.409 2.253 1.00 52.91 244 LEU A CA 1
ATOM 1679 C C . LEU A 1 223 ? 13.648 16.886 1.046 1.00 57.63 244 LEU A C 1
ATOM 1680 O O . LEU A 1 223 ? 14.073 16.685 -0.092 1.00 57.91 244 LEU A O 1
ATOM 1685 N N . ASP A 1 224 ? 12.497 17.504 1.309 1.00 55.66 245 ASP A N 1
ATOM 1686 C CA . ASP A 1 224 ? 11.624 18.104 0.300 1.00 58.27 245 ASP A CA 1
ATOM 1687 C C . ASP A 1 224 ? 11.729 19.600 0.488 1.00 64.46 245 ASP A C 1
ATOM 1688 O O . ASP A 1 224 ? 11.242 20.133 1.488 1.00 62.58 245 ASP A O 1
ATOM 1693 N N . ASP A 1 225 ? 12.470 20.243 -0.427 1.00 64.71 246 ASP A N 1
ATOM 1694 C CA . ASP A 1 225 ? 12.855 21.653 -0.463 1.00 66.72 246 ASP A CA 1
ATOM 1695 C C . ASP A 1 225 ? 13.166 22.145 0.974 1.00 68.56 246 ASP A C 1
ATOM 1696 O O . ASP A 1 225 ? 12.430 22.968 1.526 1.00 67.59 246 ASP A O 1
ATOM 1701 N N . GLU A 1 226 ? 14.279 21.587 1.559 1.00 64.79 247 GLU A N 1
ATOM 1702 C CA . GLU A 1 226 ? 14.907 21.907 2.857 1.00 65.40 247 GLU A CA 1
ATOM 1703 C C . GLU A 1 226 ? 14.173 21.272 4.083 1.00 67.56 247 GLU A C 1
ATOM 1704 O O . GLU A 1 226 ? 14.737 21.234 5.174 1.00 68.07 247 GLU A O 1
ATOM 1710 N N . ASN A 1 227 ? 12.972 20.739 3.898 1.00 62.10 248 ASN A N 1
ATOM 1711 C CA . ASN A 1 227 ? 12.207 20.161 4.998 1.00 59.50 248 ASN A CA 1
ATOM 1712 C C . ASN A 1 227 ? 12.351 18.643 5.073 1.00 60.40 248 ASN A C 1
ATOM 1713 O O . ASN A 1 227 ? 12.036 17.964 4.094 1.00 61.54 248 ASN A O 1
ATOM 1718 N N . PRO A 1 228 ? 12.705 18.054 6.229 1.00 53.01 249 PRO A N 1
ATOM 1719 C CA . PRO A 1 228 ? 12.796 16.588 6.275 1.00 50.99 249 PRO A CA 1
ATOM 1720 C C . PRO A 1 228 ? 11.410 15.943 6.225 1.00 54.95 249 PRO A C 1
ATOM 1721 O O . PRO A 1 228 ? 10.587 16.135 7.140 1.00 55.33 249 PRO A O 1
ATOM 1725 N N . VAL A 1 229 ? 11.153 15.181 5.149 1.00 48.92 250 VAL A N 1
ATOM 1726 C CA . VAL A 1 229 ? 9.849 14.535 4.958 1.00 48.00 250 VAL A CA 1
ATOM 1727 C C . VAL A 1 229 ? 9.941 13.052 5.339 1.00 51.47 250 VAL A C 1
ATOM 1728 O O . VAL A 1 229 ? 8.910 12.386 5.429 1.00 51.14 250 VAL A O 1
ATOM 1732 N N . ARG A 1 230 ? 11.163 12.553 5.611 1.00 47.32 251 ARG A N 1
ATOM 1733 C CA . ARG A 1 230 ? 11.370 11.194 6.107 1.00 46.15 251 ARG A CA 1
ATOM 1734 C C . ARG A 1 230 ? 12.652 11.118 6.944 1.00 47.57 251 ARG A C 1
ATOM 1735 O O . ARG A 1 230 ? 13.727 11.518 6.483 1.00 46.45 251 ARG A O 1
ATOM 1743 N N . ILE A 1 231 ? 12.525 10.568 8.160 1.00 43.38 252 ILE A N 1
ATOM 1744 C CA . ILE A 1 231 ? 13.636 10.328 9.087 1.00 42.66 252 ILE A CA 1
ATOM 1745 C C . ILE A 1 231 ? 13.763 8.824 9.286 1.00 48.30 252 ILE A C 1
ATOM 1746 O O . ILE A 1 231 ? 12.784 8.181 9.653 1.00 50.49 252 ILE A O 1
ATOM 1751 N N . GLU A 1 232 ? 14.946 8.260 9.001 1.00 43.63 253 GLU A N 1
ATOM 1752 C CA . GLU A 1 232 ? 15.206 6.820 9.148 1.00 43.11 253 GLU A CA 1
ATOM 1753 C C . GLU A 1 232 ? 16.446 6.556 9.946 1.00 45.10 253 GLU A C 1
ATOM 1754 O O . GLU A 1 232 ? 17.408 7.308 9.840 1.00 44.43 253 GLU A O 1
ATOM 1760 N N . VAL A 1 233 ? 16.446 5.477 10.724 1.00 41.01 254 VAL A N 1
ATOM 1761 C CA . VAL A 1 233 ? 17.622 5.085 11.498 1.00 40.58 254 VAL A CA 1
ATOM 1762 C C . VAL A 1 233 ? 17.905 3.621 11.128 1.00 47.45 254 VAL A C 1
ATOM 1763 O O . VAL A 1 233 ? 17.053 2.745 11.315 1.00 48.55 254 VAL A O 1
ATOM 1767 N N . LEU A 1 234 ? 19.062 3.382 10.517 1.00 44.62 255 LEU A N 1
ATOM 1768 C CA . LEU A 1 234 ? 19.434 2.053 10.026 1.00 45.38 255 LEU A CA 1
ATOM 1769 C C . LEU A 1 234 ? 20.687 1.459 10.696 1.00 48.95 255 LEU A C 1
ATOM 1770 O O . LEU A 1 234 ? 21.648 2.171 11.008 1.00 47.06 255 LEU A O 1
ATOM 1775 N N . TYR A 1 235 ? 20.681 0.125 10.824 1.00 45.74 256 TYR A N 1
ATOM 1776 C CA . TYR A 1 235 ? 21.793 -0.673 11.289 1.00 46.16 256 TYR A CA 1
ATOM 1777 C C . TYR A 1 235 ? 22.296 -1.540 10.140 1.00 55.00 256 TYR A C 1
ATOM 1778 O O . TYR A 1 235 ? 21.494 -2.172 9.456 1.00 56.33 256 TYR A O 1
ATOM 1787 N N . ASN A 1 236 ? 23.627 -1.581 9.951 1.00 52.83 257 ASN A N 1
ATOM 1788 C CA . ASN A 1 236 ? 24.353 -2.345 8.941 1.00 54.22 257 ASN A CA 1
ATOM 1789 C C . ASN A 1 236 ? 23.768 -2.101 7.550 1.00 63.19 257 ASN A C 1
ATOM 1790 O O . ASN A 1 236 ? 23.613 -3.034 6.744 1.00 64.96 257 ASN A O 1
ATOM 1795 N N . TYR A 1 237 ? 23.466 -0.819 7.271 1.00 61.78 258 TYR A N 1
ATOM 1796 C CA . TYR A 1 237 ? 22.945 -0.287 6.008 1.00 63.42 258 TYR A CA 1
ATOM 1797 C C . TYR A 1 237 ? 21.517 -0.747 5.664 1.00 67.24 258 TYR A C 1
ATOM 1798 O O . TYR A 1 237 ? 20.826 -0.009 4.977 1.00 67.92 258 TYR A O 1
ATOM 1807 N N . THR A 1 238 ? 21.073 -1.930 6.086 1.00 64.17 259 THR A N 1
ATOM 1808 C CA . THR A 1 238 ? 19.766 -2.428 5.646 1.00 64.58 259 THR A CA 1
ATOM 1809 C C . THR A 1 238 ? 18.750 -2.662 6.772 1.00 66.91 259 THR A C 1
ATOM 1810 O O . THR A 1 238 ? 17.552 -2.660 6.472 1.00 67.35 259 THR A O 1
ATOM 1814 N N . LYS A 1 239 ? 19.184 -2.919 8.027 1.00 60.98 260 LYS A N 1
ATOM 1815 C CA . LYS A 1 239 ? 18.203 -3.169 9.094 1.00 59.66 260 LYS A CA 1
ATOM 1816 C C . LYS A 1 239 ? 17.577 -1.837 9.526 1.00 61.92 260 LYS A C 1
ATOM 1817 O O . LYS A 1 239 ? 18.237 -1.011 10.154 1.00 61.14 260 LYS A O 1
ATOM 1823 N N . LEU A 1 240 ? 16.305 -1.621 9.144 1.00 58.01 261 LEU A N 1
ATOM 1824 C CA . LEU A 1 240 ? 15.577 -0.402 9.477 1.00 55.98 261 LEU A CA 1
ATOM 1825 C C . LEU A 1 240 ? 15.114 -0.499 10.913 1.00 59.58 261 LEU A C 1
ATOM 1826 O O . LEU A 1 240 ? 14.457 -1.472 11.270 1.00 62.02 261 LEU A O 1
ATOM 1831 N N . LEU A 1 241 ? 15.508 0.461 11.746 1.00 52.45 262 LEU A N 1
ATOM 1832 C CA . LEU A 1 241 ? 15.166 0.442 13.164 1.00 50.43 262 LEU A CA 1
ATOM 1833 C C . LEU A 1 241 ? 14.015 1.366 13.440 1.00 53.28 262 LEU A C 1
ATOM 1834 O O . LEU A 1 241 ? 13.238 1.064 14.329 1.00 54.70 262 LEU A O 1
ATOM 1839 N N . SER A 1 242 ? 13.901 2.496 12.714 1.00 48.10 263 SER A N 1
ATOM 1840 C CA . SER A 1 242 ? 12.775 3.440 12.835 1.00 46.45 263 SER A CA 1
ATOM 1841 C C . SER A 1 242 ? 12.598 4.245 11.558 1.00 51.93 263 SER A C 1
ATOM 1842 O O . SER A 1 242 ? 13.573 4.576 10.877 1.00 53.34 263 SER A O 1
ATOM 1845 N N . ARG A 1 243 ? 11.349 4.576 11.251 1.00 47.93 264 ARG A N 1
ATOM 1846 C CA . ARG A 1 243 ? 10.990 5.405 10.109 1.00 47.54 264 ARG A CA 1
ATOM 1847 C C . ARG A 1 243 ? 9.845 6.351 10.519 1.00 51.68 264 ARG A C 1
ATOM 1848 O O . ARG A 1 243 ? 8.768 5.899 10.899 1.00 51.39 264 ARG A O 1
ATOM 1856 N N . ILE A 1 244 ? 10.105 7.654 10.448 1.00 48.49 265 ILE A N 1
ATOM 1857 C CA . ILE A 1 244 ? 9.122 8.694 10.724 1.00 49.25 265 ILE A CA 1
ATOM 1858 C C . ILE A 1 244 ? 8.904 9.475 9.449 1.00 53.67 265 ILE A C 1
ATOM 1859 O O . ILE A 1 244 ? 9.864 9.957 8.856 1.00 53.86 265 ILE A O 1
ATOM 1864 N N . ASP A 1 245 ? 7.656 9.553 9.000 1.00 52.18 266 ASP A N 1
ATOM 1865 C CA . ASP A 1 245 ? 7.296 10.319 7.805 1.00 53.54 266 ASP A CA 1
ATOM 1866 C C . ASP A 1 245 ? 6.622 11.618 8.255 1.00 55.68 266 ASP A C 1
ATOM 1867 O O . ASP A 1 245 ? 5.824 11.586 9.190 1.00 57.39 266 ASP A O 1
ATOM 1872 N N . LEU A 1 246 ? 7.000 12.761 7.670 1.00 49.15 267 LEU A N 1
ATOM 1873 C CA . LEU A 1 246 ? 6.455 14.058 8.080 1.00 49.35 267 LEU A CA 1
ATOM 1874 C C . LEU A 1 246 ? 5.877 14.842 6.908 1.00 59.11 267 LEU A C 1
ATOM 1875 O O . LEU A 1 246 ? 6.417 14.815 5.786 1.00 61.18 267 LEU A O 1
ATOM 1880 N N . SER A 1 247 ? 4.782 15.571 7.175 1.00 56.76 268 SER A N 1
ATOM 1881 C CA . SER A 1 247 ? 4.106 16.401 6.176 1.00 56.93 268 SER A CA 1
ATOM 1882 C C . SER A 1 247 ? 4.062 17.836 6.655 1.00 61.34 268 SER A C 1
ATOM 1883 O O . SER A 1 247 ? 3.928 18.088 7.857 1.00 60.11 268 SER A O 1
ATOM 1886 N N . TYR A 1 248 ? 4.159 18.774 5.708 1.00 59.58 269 TYR A N 1
ATOM 1887 C CA . TYR A 1 248 ? 4.148 20.213 5.976 1.00 59.82 269 TYR A CA 1
ATOM 1888 C C . TYR A 1 248 ? 2.972 20.889 5.248 1.00 66.53 269 TYR A C 1
ATOM 1889 O O . TYR A 1 248 ? 2.868 22.117 5.269 1.00 66.73 269 TYR A O 1
ATOM 1898 N N . ASN A 1 249 ? 2.063 20.073 4.661 1.00 66.39 270 ASN A N 1
ATOM 1899 C CA . ASN A 1 249 ? 0.886 20.527 3.908 1.00 70.04 270 ASN A CA 1
ATOM 1900 C C . ASN A 1 249 ? -0.259 20.925 4.837 1.00 79.11 270 ASN A C 1
ATOM 1901 O O . ASN A 1 249 ? -0.617 20.129 5.708 1.00 79.00 270 ASN A O 1
ATOM 1906 N N . PRO A 1 250 ? -0.911 22.096 4.612 1.00 79.46 271 PRO A N 1
ATOM 1907 C CA . PRO A 1 250 ? -2.086 22.455 5.436 1.00 81.23 271 PRO A CA 1
ATOM 1908 C C . PRO A 1 250 ? -3.313 21.602 5.034 1.00 87.27 271 PRO A C 1
ATOM 1909 O O . PRO A 1 250 ? -4.014 21.896 4.059 1.00 88.04 271 PRO A O 1
ATOM 1913 N N . LEU A 1 251 ? -3.502 20.484 5.783 1.00 84.44 272 LEU A N 1
ATOM 1914 C CA . LEU A 1 251 ? -4.540 19.432 5.707 1.00 103.01 272 LEU A CA 1
ATOM 1915 C C . LEU A 1 251 ? -4.100 18.200 6.540 1.00 131.28 272 LEU A C 1
ATOM 1916 O O . LEU A 1 251 ? -2.929 17.785 6.520 1.00 86.62 272 LEU A O 1
ATOM 1918 N N . THR B 1 8 ? 2.641 14.489 78.029 1.00 100.32 29 THR B N 1
ATOM 1919 C CA . THR B 1 8 ? 2.691 15.904 78.392 1.00 99.53 29 THR B CA 1
ATOM 1920 C C . THR B 1 8 ? 3.289 16.703 77.225 1.00 98.43 29 THR B C 1
ATOM 1921 O O . THR B 1 8 ? 4.240 16.246 76.581 1.00 95.06 29 THR B O 1
ATOM 1923 N N . TYR B 1 9 ? 2.727 17.901 76.968 1.00 93.58 30 TYR B N 1
ATOM 1924 C CA . TYR B 1 9 ? 3.140 18.792 75.882 1.00 90.03 30 TYR B CA 1
ATOM 1925 C C . TYR B 1 9 ? 4.248 19.793 76.320 1.00 87.28 30 TYR B C 1
ATOM 1926 O O . TYR B 1 9 ? 4.167 20.374 77.397 1.00 86.31 30 TYR B O 1
ATOM 1935 N N . VAL B 1 10 ? 5.257 20.008 75.442 1.00 79.94 31 VAL B N 1
ATOM 1936 C CA . VAL B 1 10 ? 6.350 20.975 75.645 1.00 78.14 31 VAL B CA 1
ATOM 1937 C C . VAL B 1 10 ? 5.770 22.351 75.384 1.00 84.65 31 VAL B C 1
ATOM 1938 O O . VAL B 1 10 ? 5.265 22.608 74.286 1.00 83.47 31 VAL B O 1
ATOM 1942 N N . THR B 1 11 ? 5.827 23.230 76.384 1.00 84.03 32 THR B N 1
ATOM 1943 C CA . THR B 1 11 ? 5.235 24.566 76.281 1.00 85.76 32 THR B CA 1
ATOM 1944 C C . THR B 1 11 ? 6.290 25.679 76.133 1.00 89.25 32 THR B C 1
ATOM 1945 O O . THR B 1 11 ? 5.948 26.785 75.701 1.00 90.32 32 THR B O 1
ATOM 1949 N N . LYS B 1 12 ? 7.550 25.400 76.490 1.00 83.50 33 LYS B N 1
ATOM 1950 C CA . LYS B 1 12 ? 8.614 26.396 76.439 1.00 82.77 33 LYS B CA 1
ATOM 1951 C C . LYS B 1 12 ? 9.933 25.705 76.232 1.00 85.94 33 LYS B C 1
ATOM 1952 O O . LYS B 1 12 ? 10.229 24.733 76.927 1.00 84.99 33 LYS B O 1
ATOM 1958 N N . VAL B 1 13 ? 10.702 26.187 75.237 1.00 83.06 34 VAL B N 1
ATOM 1959 C CA . VAL B 1 13 ? 12.040 25.715 74.855 1.00 81.22 34 VAL B CA 1
ATOM 1960 C C . VAL B 1 13 ? 12.987 26.909 75.050 1.00 88.44 34 VAL B C 1
ATOM 1961 O O . VAL B 1 13 ? 12.601 28.047 74.788 1.00 88.27 34 VAL B O 1
ATOM 1965 N N . THR B 1 14 ? 14.175 26.663 75.606 1.00 88.43 35 THR B N 1
ATOM 1966 C CA . THR B 1 14 ? 15.129 27.723 75.897 1.00 90.90 35 THR B CA 1
ATOM 1967 C C . THR B 1 14 ? 16.507 27.300 75.415 1.00 99.23 35 THR B C 1
ATOM 1968 O O . THR B 1 14 ? 17.140 26.439 76.026 1.00 98.53 35 THR B O 1
ATOM 1972 N N . ASP B 1 15 ? 16.947 27.879 74.292 1.00 100.01 36 ASP B N 1
ATOM 1973 C CA . ASP B 1 15 ? 18.263 27.619 73.712 1.00 100.72 36 ASP B CA 1
ATOM 1974 C C . ASP B 1 15 ? 19.289 28.564 74.324 1.00 109.48 36 ASP B C 1
ATOM 1975 O O . ASP B 1 15 ? 19.079 29.782 74.357 1.00 110.69 36 ASP B O 1
ATOM 1980 N N . LEU B 1 16 ? 20.397 28.000 74.810 1.00 108.04 37 LEU B N 1
ATOM 1981 C CA . LEU B 1 16 ? 21.449 28.783 75.437 1.00 109.99 37 LEU B CA 1
ATOM 1982 C C . LEU B 1 16 ? 22.653 28.780 74.479 1.00 114.89 37 LEU B C 1
ATOM 1983 O O . LEU B 1 16 ? 23.477 27.856 74.452 1.00 113.44 37 LEU B O 1
ATOM 1988 N N . THR B 1 17 ? 22.658 29.827 73.611 1.00 112.77 38 THR B N 1
ATOM 1989 C CA . THR B 1 17 ? 23.624 30.118 72.550 1.00 134.73 38 THR B CA 1
ATOM 1990 C C . THR B 1 17 ? 24.542 31.262 72.959 1.00 157.47 38 THR B C 1
ATOM 1991 O O . THR B 1 17 ? 25.753 31.083 73.041 1.00 111.58 38 THR B O 1
ATOM 1993 N N . GLU B 1 21 ? 20.638 34.115 76.407 1.00 119.17 42 GLU B N 1
ATOM 1994 C CA . GLU B 1 21 ? 19.567 33.132 76.266 1.00 117.39 42 GLU B CA 1
ATOM 1995 C C . GLU B 1 21 ? 18.687 33.434 75.016 1.00 120.25 42 GLU B C 1
ATOM 1996 O O . GLU B 1 21 ? 18.957 34.380 74.266 1.00 120.82 42 GLU B O 1
ATOM 1998 N N . GLN B 1 22 ? 17.667 32.579 74.787 1.00 113.85 43 GLN B N 1
ATOM 1999 C CA . GLN B 1 22 ? 16.673 32.642 73.713 1.00 111.76 43 GLN B CA 1
ATOM 2000 C C . GLN B 1 22 ? 15.500 31.766 74.150 1.00 110.88 43 GLN B C 1
ATOM 2001 O O . GLN B 1 22 ? 15.560 30.540 74.029 1.00 109.70 43 GLN B O 1
ATOM 2007 N N . VAL B 1 23 ? 14.478 32.383 74.742 1.00 104.82 44 VAL B N 1
ATOM 2008 C CA . VAL B 1 23 ? 13.347 31.635 75.276 1.00 102.87 44 VAL B CA 1
ATOM 2009 C C . VAL B 1 23 ? 12.184 31.706 74.263 1.00 102.54 44 VAL B C 1
ATOM 2010 O O . VAL B 1 23 ? 11.699 32.785 73.920 1.00 103.28 44 VAL B O 1
ATOM 2014 N N . LEU B 1 24 ? 11.775 30.525 73.780 1.00 94.84 45 LEU B N 1
ATOM 2015 C CA . LEU B 1 24 ? 10.723 30.333 72.786 1.00 93.60 45 LEU B CA 1
ATOM 2016 C C . LEU B 1 24 ? 9.507 29.660 73.403 1.00 96.42 45 LEU B C 1
ATOM 2017 O O . LEU B 1 24 ? 9.631 28.580 73.989 1.00 96.51 45 LEU B O 1
ATOM 2022 N N . LYS B 1 25 ? 8.331 30.300 73.274 1.00 91.25 46 LYS B N 1
ATOM 2023 C CA . LYS B 1 25 ? 7.056 29.782 73.779 1.00 90.40 46 LYS B CA 1
ATOM 2024 C C . LYS B 1 25 ? 6.423 28.956 72.670 1.00 87.63 46 LYS B C 1
ATOM 2025 O O . LYS B 1 25 ? 6.439 29.381 71.513 1.00 86.28 46 LYS B O 1
ATOM 2028 N N . LEU B 1 26 ? 5.921 27.759 73.001 1.00 80.82 47 LEU B N 1
ATOM 2029 C CA . LEU B 1 26 ? 5.294 26.861 72.022 1.00 78.35 47 LEU B CA 1
ATOM 2030 C C . LEU B 1 26 ? 3.781 26.838 72.200 1.00 86.86 47 LEU B C 1
ATOM 2031 O O . LEU B 1 26 ? 3.306 26.675 73.329 1.00 88.32 47 LEU B O 1
ATOM 2036 N N . GLU B 1 27 ? 3.021 27.006 71.093 1.00 84.36 48 GLU B N 1
ATOM 2037 C CA . GLU B 1 27 ? 1.558 27.022 71.163 1.00 87.54 48 GLU B CA 1
ATOM 2038 C C . GLU B 1 27 ? 0.948 25.884 70.332 1.00 87.87 48 GLU B C 1
ATOM 2039 O O . GLU B 1 27 ? 1.524 25.476 69.326 1.00 83.30 48 GLU B O 1
ATOM 2045 N N . TYR B 1 28 ? -0.225 25.374 70.791 1.00 85.82 49 TYR B N 1
ATOM 2046 C CA . TYR B 1 28 ? -0.943 24.244 70.197 1.00 84.35 49 TYR B CA 1
ATOM 2047 C C . TYR B 1 28 ? -2.423 24.525 70.012 1.00 92.18 49 TYR B C 1
ATOM 2048 O O . TYR B 1 28 ? -2.999 25.310 70.763 1.00 94.29 49 TYR B O 1
ATOM 2057 N N . ASP B 1 29 ? -3.050 23.851 69.035 1.00 90.04 50 ASP B N 1
ATOM 2058 C CA . ASP B 1 29 ? -4.480 23.984 68.780 1.00 93.34 50 ASP B CA 1
ATOM 2059 C C . ASP B 1 29 ? -5.253 22.947 69.600 1.00 103.20 50 ASP B C 1
ATOM 2060 O O . ASP B 1 29 ? -4.632 22.135 70.292 1.00 102.46 50 ASP B O 1
ATOM 2065 N N . ARG B 1 30 ? -6.601 22.951 69.493 1.00 105.05 51 ARG B N 1
ATOM 2066 C CA . ARG B 1 30 ? -7.541 22.079 70.224 1.00 108.05 51 ARG B CA 1
ATOM 2067 C C . ARG B 1 30 ? -7.269 20.565 70.014 1.00 110.63 51 ARG B C 1
ATOM 2068 O O . ARG B 1 30 ? -7.777 19.757 70.795 1.00 112.65 51 ARG B O 1
ATOM 2070 N N . ASP B 1 31 ? -6.470 20.188 68.991 1.00 102.84 52 ASP B N 1
ATOM 2071 C CA . ASP B 1 31 ? -6.159 18.785 68.714 1.00 101.29 52 ASP B CA 1
ATOM 2072 C C . ASP B 1 31 ? -4.745 18.373 69.171 1.00 101.87 52 AS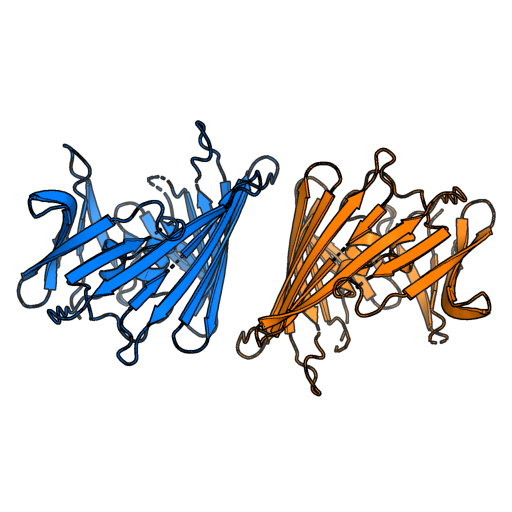P B C 1
ATOM 2073 O O . ASP B 1 31 ? -4.414 17.184 69.127 1.00 101.55 52 ASP B O 1
ATOM 2078 N N . GLY B 1 32 ? -3.943 19.334 69.619 1.00 94.66 53 GLY B N 1
ATOM 2079 C CA . GLY B 1 32 ? -2.583 19.074 70.068 1.00 90.54 53 GLY B CA 1
ATOM 2080 C C . GLY B 1 32 ? -1.538 19.363 69.015 1.00 89.38 53 GLY B C 1
ATOM 2081 O O . GLY B 1 32 ? -0.348 19.149 69.252 1.00 86.79 53 GLY B O 1
ATOM 2082 N N . LYS B 1 33 ? -1.967 19.856 67.846 1.00 84.93 54 LYS B N 1
ATOM 2083 C CA . LYS B 1 33 ? -1.069 20.199 66.743 1.00 81.55 54 LYS B CA 1
ATOM 2084 C C . LYS B 1 33 ? -0.342 21.498 67.072 1.00 85.91 54 LYS B C 1
ATOM 2085 O O . LYS B 1 33 ? -0.967 22.408 67.615 1.00 87.28 54 LYS B O 1
ATOM 2091 N N . ILE B 1 34 ? 0.989 21.561 66.808 1.00 80.40 55 ILE B N 1
ATOM 2092 C CA . ILE B 1 34 ? 1.795 22.759 67.093 1.00 79.24 55 ILE B CA 1
ATOM 2093 C C . ILE B 1 34 ? 1.377 23.841 66.105 1.00 83.55 55 ILE B C 1
ATOM 2094 O O . ILE B 1 34 ? 1.275 23.563 64.912 1.00 82.48 55 ILE B O 1
ATOM 2099 N N . ILE B 1 35 ? 1.068 25.041 66.602 1.00 80.82 56 ILE B N 1
ATOM 2100 C CA . ILE B 1 35 ? 0.627 26.104 65.708 1.00 80.68 56 ILE B CA 1
ATOM 2101 C C . ILE B 1 35 ? 1.597 27.287 65.827 1.00 86.38 56 ILE B C 1
ATOM 2102 O O . ILE B 1 35 ? 1.502 28.227 65.032 1.00 86.48 56 ILE B O 1
ATOM 2107 N N . LYS B 1 36 ? 2.576 27.193 66.759 1.00 83.42 57 LYS B N 1
ATOM 2108 C CA . LYS B 1 36 ? 3.612 28.209 66.962 1.00 83.15 57 LYS B CA 1
ATOM 2109 C C . LYS B 1 36 ? 4.817 27.651 67.735 1.00 85.60 57 LYS B C 1
ATOM 2110 O O . LYS B 1 36 ? 4.623 27.037 68.776 1.00 88.36 57 LYS B O 1
ATOM 2116 N N . TYR B 1 37 ? 6.050 27.864 67.219 1.00 78.43 58 TYR B N 1
ATOM 2117 C CA . TYR B 1 37 ? 7.346 27.502 67.833 1.00 76.17 58 TYR B CA 1
ATOM 2118 C C . TYR B 1 37 ? 8.130 28.804 67.976 1.00 82.63 58 TYR B C 1
ATOM 2119 O O . TYR B 1 37 ? 8.822 29.227 67.044 1.00 81.26 58 TYR B O 1
ATOM 2128 N N . GLY B 1 38 ? 7.932 29.476 69.106 1.00 83.05 59 GLY B N 1
ATOM 2129 C CA . GLY B 1 38 ? 8.475 30.810 69.322 1.00 85.15 59 GLY B CA 1
ATOM 2130 C C . GLY B 1 38 ? 7.602 31.762 68.517 1.00 93.60 59 GLY B C 1
ATOM 2131 O O . GLY B 1 38 ? 6.370 31.739 68.664 1.00 95.89 59 GLY B O 1
ATOM 2132 N N . ASP B 1 39 ? 8.217 32.545 67.602 1.00 90.13 60 ASP B N 1
ATOM 2133 C CA . ASP B 1 39 ? 7.500 33.469 66.719 1.00 91.96 60 ASP B CA 1
ATOM 2134 C C . ASP B 1 39 ? 7.315 32.837 65.344 1.00 95.81 60 ASP B C 1
ATOM 2135 O O . ASP B 1 39 ? 6.862 33.499 64.400 1.00 97.94 60 ASP B O 1
ATOM 2140 N N . THR B 1 40 ? 7.643 31.542 65.236 1.00 89.04 61 THR B N 1
ATOM 2141 C CA . THR B 1 40 ? 7.532 30.803 63.983 1.00 86.02 61 THR B CA 1
ATOM 2142 C C . THR B 1 40 ? 6.166 30.085 63.956 1.00 88.21 61 THR B C 1
ATOM 2143 O O . THR B 1 40 ? 5.924 29.204 64.784 1.00 88.85 61 THR B O 1
ATOM 2147 N N . PRO B 1 41 ? 5.253 30.458 63.037 1.00 81.90 62 PRO B N 1
ATOM 2148 C CA . PRO B 1 41 ? 3.952 29.768 62.988 1.00 81.98 62 PRO B CA 1
ATOM 2149 C C . PRO B 1 41 ? 3.976 28.487 62.120 1.00 83.02 62 PRO B C 1
ATOM 2150 O O . PRO B 1 41 ? 4.800 28.345 61.208 1.00 79.87 62 PRO B O 1
ATOM 2154 N N . VAL B 1 42 ? 3.051 27.555 62.414 1.00 79.62 63 VAL B N 1
ATOM 2155 C CA . VAL B 1 42 ? 2.884 26.278 61.703 1.00 77.38 63 VAL B CA 1
ATOM 2156 C C . VAL B 1 42 ? 1.420 26.188 61.247 1.00 84.35 63 VAL B C 1
ATOM 2157 O O . VAL B 1 42 ? 0.535 26.111 62.099 1.00 86.63 63 VAL B O 1
ATOM 2161 N N . ARG B 1 43 ? 1.156 26.241 59.932 1.00 81.37 64 ARG B N 1
ATOM 2162 C CA . ARG B 1 43 ? -0.220 26.177 59.399 1.00 83.63 64 ARG B CA 1
ATOM 2163 C C . ARG B 1 43 ? -0.509 24.825 58.758 1.00 84.06 64 ARG B C 1
ATOM 2164 O O . ARG B 1 43 ? 0.400 24.214 58.200 1.00 81.15 64 ARG B O 1
ATOM 2172 N N . TYR B 1 44 ? -1.783 24.377 58.804 1.00 81.00 65 TYR B N 1
ATOM 2173 C CA . TYR B 1 44 ? -2.197 23.094 58.228 1.00 79.91 65 TYR B CA 1
ATOM 2174 C C . TYR B 1 44 ? -3.343 23.314 57.272 1.00 86.82 65 TYR B C 1
ATOM 2175 O O . TYR B 1 44 ? -4.447 23.657 57.702 1.00 90.82 65 TYR B O 1
ATOM 2184 N N . GLU B 1 45 ? -3.071 23.131 55.965 1.00 81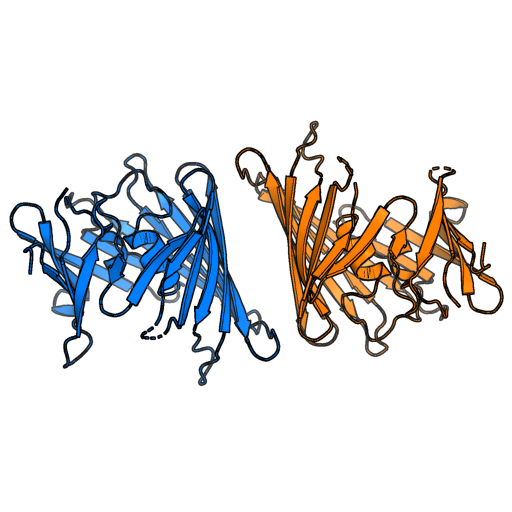.53 66 GLU B N 1
ATOM 2185 C CA . GLU B 1 45 ? -4.041 23.295 54.890 1.00 82.23 66 GLU B CA 1
ATOM 2186 C C . GLU B 1 45 ? -4.009 22.057 53.987 1.00 85.92 66 GLU B C 1
ATOM 2187 O O . GLU B 1 45 ? -3.068 21.882 53.202 1.00 83.15 66 GLU B O 1
ATOM 2189 N N . GLY B 1 46 ? -5.030 21.205 54.147 1.00 84.42 67 GLY B N 1
ATOM 2190 C CA . GLY B 1 46 ? -5.210 19.962 53.403 1.00 83.94 67 GLY B CA 1
ATOM 2191 C C . GLY B 1 46 ? -4.079 18.990 53.627 1.00 87.21 67 GLY B C 1
ATOM 2192 O O . GLY B 1 46 ? -3.812 18.598 54.770 1.00 88.24 67 GLY B O 1
ATOM 2193 N N . ASP B 1 47 ? -3.356 18.668 52.537 1.00 81.96 68 ASP B N 1
ATOM 2194 C CA . ASP B 1 47 ? -2.185 17.774 52.515 1.00 79.40 68 ASP B CA 1
ATOM 2195 C C . ASP B 1 47 ? -0.862 18.536 52.748 1.00 78.23 68 ASP B C 1
ATOM 2196 O O . ASP B 1 47 ? 0.201 17.939 52.606 1.00 76.72 68 ASP B O 1
ATOM 2201 N N . GLN B 1 48 ? -0.925 19.830 53.131 1.00 72.61 69 GLN B N 1
ATOM 2202 C CA . GLN B 1 48 ? 0.262 20.654 53.352 1.00 69.68 69 GLN B CA 1
ATOM 2203 C C . GLN B 1 48 ? 0.404 21.170 54.782 1.00 74.62 69 GLN B C 1
ATOM 2204 O O . GLN B 1 48 ? -0.585 21.413 55.484 1.00 77.34 69 GLN B O 1
ATOM 2210 N N . ILE B 1 49 ? 1.671 21.348 55.190 1.00 66.87 70 ILE B N 1
ATOM 2211 C CA . ILE B 1 49 ? 2.128 21.926 56.445 1.00 64.52 70 ILE B CA 1
ATOM 2212 C C . ILE B 1 49 ? 3.087 23.024 56.045 1.00 70.76 70 ILE B C 1
ATOM 2213 O O . ILE B 1 49 ? 4.031 22.765 55.294 1.00 68.13 70 ILE B O 1
ATOM 2218 N N . THR B 1 50 ? 2.816 24.260 56.469 1.00 72.33 71 THR B N 1
ATOM 2219 C CA . THR B 1 50 ? 3.675 25.395 56.130 1.00 72.20 71 THR B CA 1
ATOM 2220 C C . THR B 1 50 ? 4.169 25.985 57.402 1.00 76.87 71 THR B C 1
ATOM 2221 O O . THR B 1 50 ? 3.363 26.309 58.274 1.00 78.66 71 THR B O 1
ATOM 2225 N N . ILE B 1 51 ? 5.489 26.126 57.516 1.00 72.95 72 ILE B N 1
ATOM 2226 C CA . ILE B 1 51 ? 6.133 26.717 58.678 1.00 73.83 72 ILE B CA 1
ATOM 2227 C C . ILE B 1 51 ? 6.756 28.049 58.214 1.00 81.66 72 ILE B C 1
ATOM 2228 O O . ILE B 1 51 ? 7.474 28.055 57.218 1.00 78.98 72 ILE B O 1
ATOM 2233 N N . GLY B 1 52 ? 6.421 29.152 58.906 1.00 84.98 73 GLY B N 1
ATOM 2234 C CA . GLY B 1 52 ? 6.905 30.508 58.629 1.00 88.38 73 GLY B CA 1
ATOM 2235 C C . GLY B 1 52 ? 8.413 30.742 58.760 1.00 98.13 73 GLY B C 1
ATOM 2236 O O . GLY B 1 52 ? 9.214 29.803 58.640 1.00 96.70 73 GLY B O 1
ATOM 2237 N N . GLN B 1 53 ? 8.827 32.016 59.004 1.00 99.62 74 GLN B N 1
ATOM 2238 C CA . GLN B 1 53 ? 10.249 32.407 59.094 1.00 100.04 74 GLN B CA 1
ATOM 2239 C C . GLN B 1 53 ? 10.905 32.028 60.449 1.00 106.61 74 GLN B C 1
ATOM 2240 O O . GLN B 1 53 ? 10.243 32.004 61.494 1.00 108.29 74 GLN B O 1
ATOM 2250 N N . ASN B 1 61 ? 22.892 32.861 58.070 1.00 107.48 82 ASN B N 1
ATOM 2251 C CA . ASN B 1 61 ? 22.096 31.821 57.414 1.00 105.58 82 ASN B CA 1
ATOM 2252 C C . ASN B 1 61 ? 20.800 31.543 58.222 1.00 109.36 82 ASN B C 1
ATOM 2253 O O . ASN B 1 61 ? 20.861 31.047 59.356 1.00 109.51 82 ASN B O 1
ATOM 2255 N N . LYS B 1 62 ? 19.628 31.873 57.617 1.00 104.26 83 LYS B N 1
ATOM 2256 C CA . LYS B 1 62 ? 18.285 31.727 58.210 1.00 102.33 83 LYS B CA 1
ATOM 2257 C C . LYS B 1 62 ? 17.259 31.026 57.224 1.00 101.93 83 LYS B C 1
ATOM 2258 O O . LYS B 1 62 ? 17.573 30.805 56.050 1.00 100.15 83 LYS B O 1
ATOM 2264 N N . LEU B 1 63 ? 16.033 30.725 57.717 1.00 96.31 84 LEU B N 1
ATOM 2265 C CA . LEU B 1 63 ? 14.910 30.150 56.960 1.00 94.00 84 LEU B CA 1
ATOM 2266 C C . LEU B 1 63 ? 13.809 31.198 56.754 1.00 96.04 84 LEU B C 1
ATOM 2267 O O . LEU B 1 63 ? 13.425 31.875 57.710 1.00 97.03 84 LEU B O 1
ATOM 2272 N N . CYS B 1 64 ? 13.277 31.305 55.530 1.00 90.32 85 CYS B N 1
ATOM 2273 C CA . CYS B 1 64 ? 12.166 32.217 55.234 1.00 91.62 85 CYS B CA 1
ATOM 2274 C C . CYS B 1 64 ? 10.827 31.494 55.401 1.00 92.71 85 CYS B C 1
ATOM 2275 O O . CYS B 1 64 ? 9.836 32.100 55.829 1.00 93.96 85 CYS B O 1
ATOM 2278 N N . ASN B 1 65 ? 10.806 30.203 55.039 1.00 84.98 86 ASN B N 1
ATOM 2279 C CA . ASN B 1 65 ? 9.639 29.329 55.103 1.00 83.61 86 ASN B CA 1
ATOM 2280 C C . ASN B 1 65 ? 9.947 27.949 54.523 1.00 80.64 86 ASN B C 1
ATOM 2281 O O . ASN B 1 65 ? 10.902 27.797 53.761 1.00 79.00 86 ASN B O 1
ATOM 2286 N N . VAL B 1 66 ? 9.079 26.967 54.835 1.00 72.30 87 VAL B N 1
ATOM 2287 C CA . VAL B 1 66 ? 9.125 25.607 54.304 1.00 68.43 87 VAL B CA 1
ATOM 2288 C C . VAL B 1 66 ? 7.667 25.101 54.165 1.00 68.82 87 VAL B C 1
ATOM 2289 O O . VAL B 1 66 ? 6.841 25.318 55.050 1.00 69.83 87 VAL B O 1
ATOM 2293 N N . THR B 1 67 ? 7.354 24.475 53.036 1.00 61.23 88 THR B N 1
ATOM 2294 C CA . THR B 1 67 ? 6.048 23.871 52.839 1.00 61.00 88 THR B CA 1
ATOM 2295 C C . THR B 1 67 ? 6.320 22.388 52.618 1.00 62.18 88 THR B C 1
ATOM 2296 O O . THR B 1 67 ? 7.153 22.041 51.785 1.00 60.09 88 THR B O 1
ATOM 2300 N N . PHE B 1 68 ? 5.701 21.531 53.438 1.00 58.83 89 PHE B N 1
ATOM 2301 C CA . PHE B 1 68 ? 5.814 20.082 53.333 1.00 58.04 89 PHE B CA 1
ATOM 2302 C C . PHE B 1 68 ? 4.590 19.500 52.679 1.00 61.22 89 PHE B C 1
ATOM 2303 O O . PHE B 1 68 ? 3.464 19.875 53.032 1.00 60.93 89 PHE B O 1
ATOM 2311 N N . GLN B 1 69 ? 4.802 18.551 51.762 1.00 56.37 90 GLN B N 1
ATOM 2312 C CA . GLN B 1 69 ? 3.722 17.857 51.085 1.00 56.60 90 GLN B CA 1
ATOM 2313 C C . GLN B 1 69 ? 3.569 16.504 51.763 1.00 61.24 90 GLN B C 1
ATOM 2314 O O . GLN B 1 69 ? 4.527 15.728 51.803 1.00 59.86 90 GLN B O 1
ATOM 2320 N N . ILE B 1 70 ? 2.394 16.252 52.365 1.00 59.30 91 ILE B N 1
ATOM 2321 C CA . ILE B 1 70 ? 2.111 15.033 53.114 1.00 59.55 91 ILE B CA 1
ATOM 2322 C C . ILE B 1 70 ? 1.249 14.102 52.293 1.00 66.07 91 ILE B C 1
ATOM 2323 O O . ILE B 1 70 ? 0.151 14.480 51.896 1.00 69.08 91 ILE B O 1
ATOM 2328 N N . GLY B 1 71 ? 1.740 12.880 52.100 1.00 61.24 92 GLY B N 1
ATOM 2329 C CA . GLY B 1 71 ? 1.052 11.819 51.379 1.00 61.83 92 GLY B CA 1
ATOM 2330 C C . GLY B 1 71 ? 1.065 10.524 52.158 1.00 66.42 92 GLY B C 1
ATOM 2331 O O . GLY B 1 71 ? 2.126 10.091 52.618 1.00 65.73 92 GLY B O 1
ATOM 2332 N N . LYS B 1 72 ? -0.124 9.898 52.323 1.00 64.25 93 LYS B N 1
ATOM 2333 C CA . LYS B 1 72 ? -0.321 8.631 53.035 1.00 64.83 93 LYS B CA 1
ATOM 2334 C C . LYS B 1 72 ? 0.417 8.636 54.404 1.00 67.55 93 LYS B C 1
ATOM 2335 O O . LYS B 1 72 ? 1.172 7.702 54.707 1.00 67.56 93 LYS B O 1
ATOM 2341 N N . GLY B 1 73 ? 0.194 9.699 55.196 1.00 62.26 94 GLY B N 1
ATOM 2342 C CA . GLY B 1 73 ? 0.738 9.887 56.545 1.00 60.42 94 GLY B CA 1
ATOM 2343 C C . GLY B 1 73 ? 2.135 10.458 56.752 1.00 61.02 94 GLY B C 1
ATOM 2344 O O . GLY B 1 73 ? 2.481 10.797 57.892 1.00 60.04 94 GLY B O 1
ATOM 2345 N N . LYS B 1 74 ? 2.963 10.548 55.683 1.00 55.20 95 LYS B N 1
ATOM 2346 C CA . LYS B 1 74 ? 4.357 11.004 55.775 1.00 52.57 95 LYS B CA 1
ATOM 2347 C C . LYS B 1 74 ? 4.666 12.156 54.843 1.00 58.19 95 LYS B C 1
ATOM 2348 O O . LYS B 1 74 ? 3.970 12.339 53.856 1.00 60.42 95 LYS B O 1
ATOM 2354 N N . ALA B 1 75 ? 5.743 12.906 55.123 1.00 53.55 96 ALA B N 1
ATOM 2355 C CA . ALA B 1 75 ? 6.234 13.951 54.225 1.00 51.94 96 ALA B CA 1
ATOM 2356 C C . ALA B 1 75 ? 6.920 13.269 53.079 1.00 54.84 96 ALA B C 1
ATOM 2357 O O . ALA B 1 75 ? 7.773 12.406 53.311 1.00 55.55 96 ALA B O 1
ATOM 2359 N N . ARG B 1 76 ? 6.512 13.576 51.851 1.00 49.91 97 ARG B N 1
ATOM 2360 C CA . ARG B 1 76 ? 7.088 12.936 50.676 1.00 48.00 97 ARG B CA 1
ATOM 2361 C C . ARG B 1 76 ? 8.049 13.886 49.986 1.00 52.59 97 ARG B C 1
ATOM 2362 O O . ARG B 1 76 ? 9.034 13.433 49.387 1.00 51.30 97 ARG B O 1
ATOM 2370 N N . GLU B 1 77 ? 7.843 15.204 50.167 1.00 50.92 98 GLU B N 1
ATOM 2371 C CA . GLU B 1 77 ? 8.697 16.240 49.561 1.00 50.32 98 GLU B CA 1
ATOM 2372 C C . GLU B 1 77 ? 8.466 17.600 50.225 1.00 54.27 98 GLU B C 1
ATOM 2373 O O . GLU B 1 77 ? 7.402 17.816 50.803 1.00 56.51 98 GLU B O 1
ATOM 2379 N N . SER B 1 78 ? 9.431 18.522 50.120 1.00 50.33 99 SER B N 1
ATOM 2380 C CA . SER B 1 78 ? 9.296 19.875 50.692 1.00 51.47 99 SER B CA 1
ATOM 2381 C C . SER B 1 78 ? 10.027 20.933 49.845 1.00 57.40 99 SER B C 1
ATOM 2382 O O . SER B 1 78 ? 10.955 20.607 49.099 1.00 56.02 99 SER B O 1
ATOM 2385 N N . ARG B 1 79 ? 9.602 22.202 49.970 1.00 55.76 100 ARG B N 1
ATOM 2386 C CA . ARG B 1 79 ? 10.236 23.353 4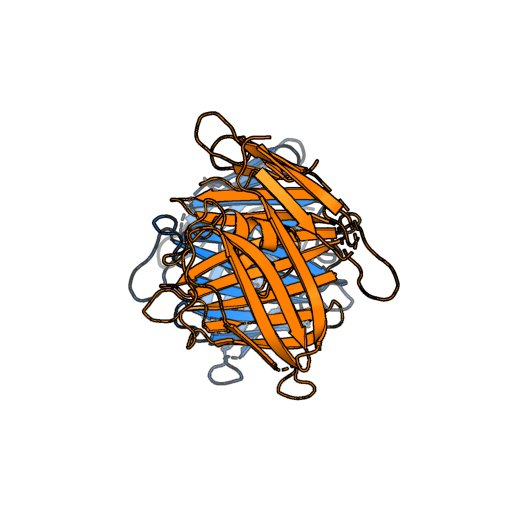9.320 1.00 55.18 100 ARG B CA 1
ATOM 2387 C C . ARG B 1 79 ? 10.412 24.436 50.339 1.00 60.58 100 ARG B C 1
ATOM 2388 O O . ARG B 1 79 ? 9.472 24.755 51.076 1.00 62.23 100 ARG B O 1
ATOM 2396 N N . ALA B 1 80 ? 11.629 24.971 50.421 1.00 56.14 101 ALA B N 1
ATOM 2397 C CA . ALA B 1 80 ? 11.987 25.983 51.395 1.00 56.52 101 ALA B CA 1
ATOM 2398 C C . ALA B 1 80 ? 12.731 27.133 50.760 1.00 65.97 101 ALA B C 1
ATOM 2399 O O . ALA B 1 80 ? 13.473 26.955 49.788 1.00 64.10 101 ALA B O 1
ATOM 2401 N N . ARG B 1 81 ? 12.512 28.325 51.312 1.00 68.10 102 ARG B N 1
ATOM 2402 C CA . ARG B 1 81 ? 13.235 29.518 50.928 1.00 70.30 102 ARG B CA 1
ATOM 2403 C C . ARG B 1 81 ? 14.142 29.822 52.082 1.00 77.74 102 ARG B C 1
ATOM 2404 O O . ARG B 1 81 ? 13.684 29.838 53.222 1.00 78.39 102 ARG B O 1
ATOM 2412 N N . CYS B 1 82 ? 15.437 29.967 51.814 1.00 77.06 103 CYS B N 1
ATOM 2413 C CA . CYS B 1 82 ? 16.411 30.205 52.866 1.00 78.30 103 CYS B CA 1
ATOM 2414 C C . CYS B 1 82 ? 17.586 31.016 52.360 1.00 86.87 103 CYS B C 1
ATOM 2415 O O . CYS B 1 82 ? 17.748 31.226 51.158 1.00 88.31 103 CYS B O 1
ATOM 2426 N N . LEU B 1 84 ? 21.623 30.970 52.122 1.00 84.03 105 LEU B N 1
ATOM 2427 C CA . LEU B 1 84 ? 22.635 29.929 52.133 1.00 83.13 105 LEU B CA 1
ATOM 2428 C C . LEU B 1 84 ? 24.021 30.540 52.046 1.00 93.78 105 LEU B C 1
ATOM 2429 O O . LEU B 1 84 ? 24.310 31.283 51.108 1.00 94.47 105 LEU B O 1
ATOM 2434 N N . LYS B 1 85 ? 24.878 30.230 53.030 1.00 94.72 106 LYS B N 1
ATOM 2435 C CA . LYS B 1 85 ? 26.269 30.685 53.019 1.00 97.37 106 LYS B CA 1
ATOM 2436 C C . LYS B 1 85 ? 27.047 29.716 52.146 1.00 103.19 106 LYS B C 1
ATOM 2437 O O . LYS B 1 85 ? 27.155 28.534 52.503 1.00 102.03 106 LYS B O 1
ATOM 2439 N N . VAL B 1 86 ? 27.488 30.168 50.954 1.00 101.74 107 VAL B N 1
ATOM 2440 C CA . VAL B 1 86 ? 28.231 29.274 50.063 1.00 101.26 107 VAL B CA 1
ATOM 2441 C C . VAL B 1 86 ? 29.725 29.559 50.340 1.00 107.02 107 VAL B C 1
ATOM 2442 O O . VAL B 1 86 ? 30.249 29.016 51.316 1.00 106.29 107 VAL B O 1
ATOM 2446 N N . GLY B 1 87 ? 30.371 30.418 49.550 1.00 105.67 108 GLY B N 1
ATOM 2447 C CA . GLY B 1 87 ? 31.777 30.745 49.753 1.00 107.50 108 GLY B CA 1
ATOM 2448 C C . GLY B 1 87 ? 31.957 31.685 50.926 1.00 114.27 108 GLY B C 1
ATOM 2449 O O . GLY B 1 87 ? 31.847 31.280 52.091 1.00 112.65 108 GLY B O 1
ATOM 2450 N N . GLU B 1 88 ? 32.229 32.952 50.616 1.00 114.39 109 GLU B N 1
ATOM 2451 C CA . GLU B 1 88 ? 32.357 34.006 51.618 1.00 116.12 109 GLU B CA 1
ATOM 2452 C C . GLU B 1 88 ? 30.985 34.666 51.813 1.00 119.77 109 GLU B C 1
ATOM 2453 O O . GLU B 1 88 ? 30.585 34.937 52.952 1.00 119.68 109 GLU B O 1
ATOM 2455 N N . GLU B 1 89 ? 30.253 34.873 50.681 1.00 114.50 110 GLU B N 1
ATOM 2456 C CA . GLU B 1 89 ? 28.931 35.500 50.606 1.00 112.86 110 GLU B CA 1
ATOM 2457 C C . GLU B 1 89 ? 27.790 34.496 50.905 1.00 110.11 110 GLU B C 1
ATOM 2458 O O . GLU B 1 89 ? 27.998 33.273 50.938 1.00 106.63 110 GLU B O 1
ATOM 2460 N N . VAL B 1 90 ? 26.586 35.057 51.149 1.00 104.35 111 VAL B N 1
ATOM 2461 C CA . VAL B 1 90 ? 25.343 34.345 51.448 1.00 100.88 111 VAL B CA 1
ATOM 2462 C C . VAL B 1 90 ? 24.329 34.674 50.298 1.00 102.10 111 VAL B C 1
ATOM 2463 O O . VAL B 1 90 ? 24.267 35.819 49.831 1.00 102.89 111 VAL B O 1
ATOM 2467 N N . TYR B 1 91 ? 23.587 33.642 49.820 1.00 94.76 112 TYR B N 1
ATOM 2468 C CA . TYR B 1 91 ? 22.626 33.758 48.714 1.00 93.29 112 TYR B CA 1
ATOM 2469 C C . TYR B 1 91 ? 21.207 33.390 49.108 1.00 92.30 112 TYR B C 1
ATOM 2470 O O . TYR B 1 91 ? 21.007 32.446 49.875 1.00 90.77 112 TYR B O 1
ATOM 2479 N N . GLU B 1 92 ? 20.213 34.111 48.543 1.00 86.29 113 GLU B N 1
ATOM 2480 C CA . GLU B 1 92 ? 18.799 33.783 48.726 1.00 83.20 113 GLU B CA 1
ATOM 2481 C C . GLU B 1 92 ? 18.533 32.597 47.825 1.00 81.20 113 GLU B C 1
ATOM 2482 O O . GLU B 1 92 ? 18.547 32.728 46.590 1.00 81.26 113 GLU B O 1
ATOM 2488 N N . ALA B 1 93 ? 18.424 31.423 48.446 1.00 71.33 114 ALA B N 1
ATOM 2489 C CA . ALA B 1 93 ? 18.307 30.157 47.751 1.00 67.14 114 ALA B CA 1
ATOM 2490 C C . ALA B 1 93 ? 16.933 29.524 47.874 1.00 65.38 114 ALA B C 1
ATOM 2491 O O . ALA B 1 93 ? 16.150 29.864 48.766 1.00 64.07 114 ALA B O 1
ATOM 2493 N N . ASP B 1 94 ? 16.651 28.583 46.949 1.00 59.50 115 ASP B N 1
ATOM 2494 C CA . ASP B 1 94 ? 15.436 27.776 46.945 1.00 58.09 115 ASP B CA 1
ATOM 2495 C C . ASP B 1 94 ? 15.844 26.320 47.083 1.00 58.27 115 ASP B C 1
ATOM 2496 O O . ASP B 1 94 ? 16.691 25.815 46.327 1.00 56.98 115 ASP B O 1
ATOM 2501 N N . LYS B 1 95 ? 15.341 25.702 48.170 1.00 52.55 116 LYS B N 1
ATOM 2502 C CA . LYS B 1 95 ? 15.653 24.338 48.536 1.00 50.19 116 LYS B CA 1
ATOM 2503 C C . LYS B 1 95 ? 14.519 23.422 48.152 1.00 54.25 116 LYS B C 1
ATOM 2504 O O . LYS B 1 95 ? 13.379 23.641 48.555 1.00 54.56 116 LYS B O 1
ATOM 2510 N N . GLN B 1 96 ? 14.842 22.384 47.376 1.00 50.88 117 GLN B N 1
ATOM 2511 C CA . GLN B 1 96 ? 13.903 21.341 46.961 1.00 50.07 117 GLN B CA 1
ATOM 2512 C C . GLN B 1 96 ? 14.320 20.007 47.557 1.00 51.95 117 GLN B C 1
ATOM 2513 O O . GLN B 1 96 ? 15.409 19.510 47.252 1.00 51.67 117 GLN B O 1
ATOM 2519 N N . THR B 1 97 ? 13.478 19.430 48.406 1.00 47.25 118 THR B N 1
ATOM 2520 C CA . THR B 1 97 ? 13.787 18.173 49.080 1.00 46.11 118 THR B CA 1
ATOM 2521 C C . THR B 1 97 ? 12.694 17.089 48.806 1.00 50.25 118 THR B C 1
ATOM 2522 O O . THR B 1 97 ? 11.500 17.381 48.710 1.00 48.71 118 THR B O 1
ATOM 2526 N N . VAL B 1 98 ? 13.146 15.829 48.692 1.00 47.32 119 VAL B N 1
ATOM 2527 C CA . VAL B 1 98 ? 12.309 14.631 48.584 1.00 47.28 119 VAL B CA 1
ATOM 2528 C C . VAL B 1 98 ? 12.708 13.662 49.722 1.00 54.66 119 VAL B C 1
ATOM 2529 O O . VAL B 1 98 ? 13.893 13.522 50.044 1.00 54.71 119 VAL B O 1
ATOM 2533 N N . TYR B 1 99 ? 11.706 13.031 50.339 1.00 52.83 120 TYR B N 1
ATOM 2534 C CA . TYR B 1 99 ? 11.876 12.089 51.436 1.00 52.71 120 TYR B CA 1
ATOM 2535 C C . TYR B 1 99 ? 11.451 10.731 50.946 1.00 57.88 120 TYR B C 1
ATOM 2536 O O . TYR B 1 99 ? 10.365 10.621 50.395 1.00 59.92 120 TYR B O 1
ATOM 2545 N N . ASP B 1 100 ? 12.317 9.712 51.079 1.00 54.35 121 ASP B N 1
ATOM 2546 C CA . ASP B 1 100 ? 12.046 8.335 50.663 1.00 54.57 121 ASP B CA 1
ATOM 2547 C C . ASP B 1 100 ? 12.318 7.384 51.788 1.00 61.36 121 ASP B C 1
ATOM 2548 O O . ASP B 1 100 ? 13.313 7.534 52.498 1.00 62.01 121 ASP B O 1
ATOM 2553 N N . TYR B 1 101 ? 11.413 6.403 51.959 1.00 58.17 122 TYR B N 1
ATOM 2554 C CA . TYR B 1 101 ? 11.450 5.402 53.008 1.00 57.40 122 TYR B CA 1
ATOM 2555 C C . TYR B 1 101 ? 11.531 4.032 52.369 1.00 65.58 122 TYR B C 1
ATOM 2556 O O . TYR B 1 101 ? 10.870 3.810 51.359 1.00 67.07 122 TYR B O 1
ATOM 2565 N N . LYS B 1 102 ? 12.419 3.161 52.882 1.00 64.79 123 LYS B N 1
ATOM 2566 C CA . LYS B 1 102 ? 12.672 1.760 52.478 1.00 67.18 123 LYS B CA 1
ATOM 2567 C C . LYS B 1 102 ? 12.868 0.988 53.766 1.00 77.22 123 LYS B C 1
ATOM 2568 O O . LYS B 1 102 ? 13.941 1.056 54.381 1.00 77.13 123 LYS B O 1
ATOM 2574 N N . GLY B 1 103 ? 11.791 0.370 54.238 1.00 77.88 124 GLY B N 1
ATOM 2575 C CA . GLY B 1 103 ? 11.783 -0.275 55.542 1.00 80.09 124 GLY B CA 1
ATOM 2576 C C . GLY B 1 103 ? 11.740 0.831 56.576 1.00 84.78 124 GLY B C 1
ATOM 2577 O O . GLY B 1 103 ? 10.854 1.695 56.504 1.00 84.48 124 GLY B O 1
ATOM 2578 N N . ASP B 1 104 ? 12.739 0.873 57.491 1.00 81.21 125 ASP B N 1
ATOM 2579 C CA . ASP B 1 104 ? 12.817 1.950 58.494 1.00 79.75 125 ASP B CA 1
ATOM 2580 C C . ASP B 1 104 ? 13.762 3.073 57.978 1.00 81.01 125 ASP B C 1
ATOM 2581 O O . ASP B 1 104 ? 13.561 4.233 58.361 1.00 81.33 125 ASP B O 1
ATOM 2586 N N . THR B 1 105 ? 14.742 2.733 57.070 1.00 72.60 126 THR B N 1
ATOM 2587 C CA . THR B 1 105 ? 15.720 3.643 56.441 1.00 67.41 126 THR B CA 1
ATOM 2588 C C . THR B 1 105 ? 15.047 4.823 55.713 1.00 65.58 126 THR B C 1
ATOM 2589 O O . THR B 1 105 ? 14.072 4.624 54.994 1.00 66.73 126 THR B O 1
ATOM 2593 N N . ILE B 1 106 ? 15.573 6.043 55.925 1.00 56.36 127 ILE B N 1
ATOM 2594 C CA . ILE B 1 106 ? 15.075 7.288 55.340 1.00 53.20 127 ILE B CA 1
ATOM 2595 C C . ILE B 1 106 ? 16.167 7.933 54.501 1.00 52.22 127 ILE B C 1
ATOM 2596 O O . ILE B 1 106 ? 17.270 8.184 54.991 1.00 50.54 127 ILE B O 1
ATOM 2601 N N . PHE B 1 107 ? 15.826 8.243 53.259 1.00 46.94 128 PHE B N 1
ATOM 2602 C CA . PHE B 1 107 ? 16.666 8.953 52.302 1.00 45.19 128 PHE B CA 1
ATOM 2603 C C . PHE B 1 107 ? 16.162 10.362 52.189 1.00 50.58 128 PHE B C 1
ATOM 2604 O O . PHE B 1 107 ? 14.964 10.564 51.947 1.00 51.24 128 PHE B O 1
ATOM 2612 N N . ILE B 1 108 ? 17.037 11.343 52.433 1.00 47.47 129 ILE B N 1
ATOM 2613 C CA . ILE B 1 108 ? 16.669 12.755 52.287 1.00 47.17 129 ILE B CA 1
ATOM 2614 C C . ILE B 1 108 ? 17.597 13.348 51.234 1.00 50.58 129 ILE B C 1
ATOM 2615 O O . ILE B 1 108 ? 18.822 13.282 51.377 1.00 50.93 129 ILE B O 1
ATOM 2620 N N . ASN B 1 109 ? 17.026 13.859 50.152 1.00 47.03 130 ASN B N 1
ATOM 2621 C CA . ASN B 1 109 ? 17.844 14.447 49.078 1.00 47.19 130 ASN B CA 1
ATOM 2622 C C . ASN B 1 109 ? 17.374 15.868 48.813 1.00 48.72 130 ASN B C 1
ATOM 2623 O O . ASN B 1 109 ? 16.179 16.076 48.563 1.00 49.41 130 ASN B O 1
ATOM 2628 N N . SER B 1 110 ? 18.302 16.844 48.948 1.00 41.79 131 SER B N 1
ATOM 2629 C CA . SER B 1 110 ? 18.029 18.266 48.780 1.00 41.73 131 SER B CA 1
ATOM 2630 C C . SER B 1 110 ? 18.883 18.906 47.699 1.00 48.84 131 SER B C 1
ATOM 2631 O O . SER B 1 110 ? 20.074 18.592 47.552 1.00 50.83 131 SER B O 1
ATOM 2634 N N . ASP B 1 111 ? 18.272 19.823 46.950 1.00 44.36 132 ASP B N 1
ATOM 2635 C CA . ASP B 1 111 ? 18.959 20.611 45.958 1.00 44.90 132 ASP B CA 1
ATOM 2636 C C . ASP B 1 111 ? 18.725 22.073 46.249 1.00 52.02 132 ASP B C 1
ATOM 2637 O O . ASP B 1 111 ? 17.574 22.499 46.460 1.00 51.82 132 ASP B O 1
ATOM 2642 N N . TYR B 1 112 ? 19.836 22.838 46.302 1.00 49.43 133 TYR B N 1
ATOM 2643 C CA . TYR B 1 112 ? 19.828 24.276 46.553 1.00 50.22 133 TYR B CA 1
ATOM 2644 C C . TYR B 1 112 ? 20.198 25.061 45.269 1.00 57.35 133 TYR B C 1
ATOM 2645 O O . TYR B 1 112 ? 21.305 24.926 44.736 1.00 57.50 133 TYR B O 1
ATOM 2654 N N . ARG B 1 113 ? 19.266 25.896 44.792 1.00 54.64 134 ARG B N 1
ATOM 2655 C CA . ARG B 1 113 ? 19.445 26.787 43.646 1.00 54.34 134 ARG B CA 1
ATOM 2656 C C . ARG B 1 113 ? 19.201 28.230 44.068 1.00 60.16 134 ARG B C 1
ATOM 2657 O O . ARG B 1 113 ? 18.393 28.472 44.971 1.00 59.47 134 ARG B O 1
ATOM 2665 N N . ALA B 1 114 ? 19.876 29.195 43.419 1.00 58.52 135 ALA B N 1
ATOM 2666 C CA . ALA B 1 114 ? 19.654 30.608 43.690 1.00 59.88 135 ALA B CA 1
ATOM 2667 C C . ALA B 1 114 ? 18.293 31.004 43.167 1.00 67.58 135 ALA B C 1
ATOM 2668 O O . ALA B 1 114 ? 17.906 30.547 42.078 1.00 66.57 135 ALA B O 1
ATOM 2670 N N . THR B 1 115 ? 17.527 31.795 43.960 1.00 67.75 136 THR B N 1
ATOM 2671 C CA . THR B 1 115 ? 16.172 32.252 43.575 1.00 68.95 136 THR B CA 1
ATOM 2672 C C . THR B 1 115 ? 16.237 33.116 42.287 1.00 72.44 136 THR B C 1
ATOM 2673 O O . THR B 1 115 ? 15.435 32.934 41.353 1.00 72.01 136 THR B O 1
ATOM 2677 N N . SER B 1 116 ? 17.250 33.996 42.237 1.00 68.85 137 SER B N 1
ATOM 2678 C CA . SER B 1 116 ? 17.512 34.954 41.177 1.00 70.61 137 SER B CA 1
ATOM 2679 C C . SER B 1 116 ? 17.636 34.305 39.784 1.00 74.41 137 SER B C 1
ATOM 2680 O O . SER B 1 116 ? 16.736 34.508 38.969 1.00 75.98 137 SER B O 1
ATOM 2683 N N . ASP B 1 117 ? 18.726 33.544 39.513 1.00 68.27 138 ASP B N 1
ATOM 2684 C CA . ASP B 1 117 ? 19.030 33.000 38.192 1.00 66.89 138 ASP B CA 1
ATOM 2685 C C . ASP B 1 117 ? 19.036 31.446 38.117 1.00 68.22 138 ASP B C 1
ATOM 2686 O O . ASP B 1 117 ? 19.547 30.911 37.120 1.00 69.20 138 ASP B O 1
ATOM 2691 N N . TYR B 1 118 ? 18.463 30.728 39.128 1.00 60.30 139 TYR B N 1
ATOM 2692 C CA . TYR B 1 118 ? 18.348 29.242 39.175 1.00 56.53 139 TYR B CA 1
ATOM 2693 C C . TYR B 1 118 ? 19.715 28.549 39.233 1.00 60.50 139 TYR B C 1
ATOM 2694 O O . TYR B 1 118 ? 19.769 27.322 39.113 1.00 58.82 139 TYR B O 1
ATOM 2703 N N . ARG B 1 119 ? 20.817 29.324 39.404 1.00 58.86 140 ARG B N 1
ATOM 2704 C CA . ARG B 1 119 ? 22.194 28.825 39.513 1.00 57.73 140 ARG B CA 1
ATOM 2705 C C . ARG B 1 119 ? 22.281 27.796 40.627 1.00 59.50 140 ARG B C 1
ATOM 2706 O O . ARG B 1 119 ? 21.788 28.041 41.723 1.00 57.95 140 ARG B O 1
ATOM 2714 N N . PHE B 1 120 ? 22.833 26.609 40.311 1.00 56.49 141 PHE B N 1
ATOM 2715 C CA . PHE B 1 120 ? 22.996 25.512 41.263 1.00 54.59 141 PHE B CA 1
ATOM 2716 C C . PHE B 1 120 ? 24.028 25.896 42.304 1.00 62.42 141 PHE B C 1
ATOM 2717 O O . PHE B 1 120 ? 25.128 26.337 41.944 1.00 66.37 141 PHE B O 1
ATOM 2725 N N . LEU B 1 121 ? 23.698 25.701 43.586 1.00 56.25 142 LEU B N 1
ATOM 2726 C CA . LEU B 1 121 ? 24.594 26.099 44.659 1.00 56.20 142 LEU B CA 1
ATOM 2727 C C . LEU B 1 121 ? 25.140 24.929 45.501 1.00 60.23 142 LEU B C 1
ATOM 2728 O O . LEU B 1 121 ? 26.304 24.992 45.911 1.00 59.77 142 LEU B O 1
ATOM 2733 N N . LYS B 1 122 ? 24.301 23.901 45.815 1.00 56.87 143 LYS B N 1
ATOM 2734 C CA . LYS B 1 122 ? 24.640 22.796 46.730 1.00 55.32 143 LYS B CA 1
ATOM 2735 C C . LYS B 1 122 ? 23.636 21.646 46.671 1.00 57.84 143 LYS B C 1
ATOM 2736 O O . LYS B 1 122 ? 22.435 21.884 46.520 1.00 58.54 143 LYS B O 1
ATOM 2742 N N . LYS B 1 123 ? 24.139 20.411 46.837 1.00 51.94 144 LYS B N 1
ATOM 2743 C CA . LYS B 1 123 ? 23.388 19.156 46.913 1.00 50.38 144 LYS B CA 1
ATOM 2744 C C . LYS B 1 123 ? 23.727 18.462 48.240 1.00 54.89 144 LYS B C 1
ATOM 2745 O O . LYS B 1 123 ? 24.900 18.348 48.603 1.00 53.79 144 LYS B O 1
ATOM 2751 N N . VAL B 1 124 ? 22.705 18.057 48.995 1.00 51.70 145 VAL B N 1
ATOM 2752 C CA . VAL B 1 124 ? 22.873 17.339 50.257 1.00 49.56 145 VAL B CA 1
ATOM 2753 C C . VAL B 1 124 ? 22.091 16.017 50.165 1.00 52.02 145 VAL B C 1
ATOM 2754 O O . VAL B 1 124 ? 20.929 16.017 49.747 1.00 52.68 145 VAL B O 1
ATOM 2758 N N . GLN B 1 125 ? 22.754 14.894 50.476 1.00 45.36 146 GLN B N 1
ATOM 2759 C CA . GLN B 1 125 ? 22.150 13.567 50.429 1.00 43.91 146 GLN B CA 1
ATOM 2760 C C . GLN B 1 125 ? 22.341 12.877 51.779 1.00 48.20 146 GLN B C 1
ATOM 2761 O O . GLN B 1 125 ? 23.472 12.615 52.183 1.00 48.55 146 GLN B O 1
ATOM 2767 N N . GLY B 1 126 ? 21.250 12.615 52.480 1.00 43.39 147 GLY B N 1
ATOM 2768 C CA . GLY B 1 126 ? 21.333 11.980 53.779 1.00 42.89 147 GLY B CA 1
ATOM 2769 C C . GLY B 1 126 ? 20.625 10.654 53.839 1.00 46.82 147 GLY B C 1
ATOM 2770 O O . GLY B 1 126 ? 19.530 10.525 53.296 1.00 48.13 147 GLY B O 1
ATOM 2771 N N . LYS B 1 127 ? 21.250 9.680 54.523 1.00 42.12 148 LYS B N 1
ATOM 2772 C CA . LYS B 1 127 ? 20.752 8.323 54.751 1.00 42.29 148 LYS B CA 1
ATOM 2773 C C . LYS B 1 127 ? 20.625 8.093 56.252 1.00 48.82 148 LYS B C 1
ATOM 2774 O O . LYS B 1 127 ? 21.626 8.202 56.961 1.00 48.72 148 LYS B O 1
ATOM 2780 N N . TYR B 1 128 ? 19.406 7.829 56.750 1.00 46.21 149 TYR B N 1
ATOM 2781 C CA . TYR B 1 128 ? 19.151 7.579 58.174 1.00 46.01 149 TYR B CA 1
ATOM 2782 C C . TYR B 1 128 ? 18.845 6.109 58.329 1.00 50.15 149 TYR B C 1
ATOM 2783 O O . TYR B 1 128 ? 17.874 5.645 57.734 1.00 51.01 149 TYR B O 1
ATOM 2792 N N . VAL B 1 129 ? 19.719 5.366 59.040 1.00 45.72 150 VAL B N 1
ATOM 2793 C CA . VAL B 1 129 ? 19.614 3.916 59.241 1.00 48.04 150 VAL B CA 1
ATOM 2794 C C . VAL B 1 129 ? 19.265 3.629 60.722 1.00 54.49 150 VAL B C 1
ATOM 2795 O O . VAL B 1 129 ? 19.892 4.181 61.627 1.00 53.82 150 VAL B O 1
ATOM 2799 N N . PHE B 1 130 ? 18.225 2.792 60.940 1.00 52.53 151 PHE B N 1
ATOM 2800 C CA . PHE B 1 130 ? 17.661 2.453 62.254 1.00 53.33 151 PHE B CA 1
ATOM 2801 C C . PHE B 1 130 ? 17.865 0.998 62.575 1.00 62.17 151 PHE B C 1
ATOM 2802 O O . PHE B 1 130 ? 17.888 0.175 61.669 1.00 62.85 151 PHE B O 1
ATOM 2810 N N . ASP B 1 131 ? 17.959 0.657 63.859 1.00 62.59 152 ASP B N 1
ATOM 2811 C CA . ASP B 1 131 ? 18.087 -0.737 64.284 1.00 65.66 152 ASP B CA 1
ATOM 2812 C C . ASP B 1 131 ? 16.682 -1.398 64.409 1.00 74.04 152 ASP B C 1
ATOM 2813 O O . ASP B 1 131 ? 15.657 -0.786 64.071 1.00 72.75 152 ASP B O 1
ATOM 2818 N N . GLN B 1 132 ? 16.651 -2.647 64.912 1.00 74.87 153 GLN B N 1
ATOM 2819 C CA . GLN B 1 132 ? 15.425 -3.435 65.069 1.00 78.23 153 GLN B CA 1
ATOM 2820 C C . GLN B 1 132 ? 14.404 -2.721 65.981 1.00 82.14 153 GLN B C 1
ATOM 2821 O O . GLN B 1 132 ? 13.207 -2.729 65.671 1.00 83.02 153 GLN B O 1
ATOM 2827 N N . LEU B 1 133 ? 14.879 -2.045 67.047 1.00 76.83 154 LEU B N 1
ATOM 2828 C CA . LEU B 1 133 ? 14.020 -1.335 67.997 1.00 77.06 154 LEU B CA 1
ATOM 2829 C C . LEU B 1 133 ? 13.553 0.063 67.494 1.00 78.24 154 LEU B C 1
ATOM 2830 O O . LEU B 1 133 ? 12.841 0.764 68.223 1.00 78.41 154 LEU B O 1
ATOM 2835 N N . GLY B 1 134 ? 13.921 0.437 66.266 1.00 71.46 155 GLY B N 1
ATOM 2836 C CA . GLY B 1 134 ? 13.519 1.714 65.688 1.00 68.65 155 GLY B CA 1
ATOM 2837 C C . GLY B 1 134 ? 14.405 2.886 66.066 1.00 67.87 155 GLY B C 1
ATOM 2838 O O . GLY B 1 134 ? 14.101 4.025 65.699 1.00 66.54 155 GLY B O 1
ATOM 2839 N N . ARG B 1 135 ? 15.507 2.619 66.782 1.00 62.48 156 ARG B N 1
ATOM 2840 C CA . ARG B 1 135 ? 16.468 3.637 67.208 1.00 60.67 156 ARG B CA 1
ATOM 2841 C C . ARG B 1 135 ? 17.386 4.040 66.073 1.00 64.63 156 ARG B C 1
ATOM 2842 O O . ARG B 1 135 ? 17.862 3.165 65.347 1.00 65.03 156 ARG B O 1
ATOM 2850 N N . LEU B 1 136 ? 17.658 5.358 65.921 1.00 59.89 157 LEU B N 1
ATOM 2851 C CA . LEU B 1 136 ? 18.548 5.859 64.863 1.00 57.84 157 LEU B CA 1
ATOM 2852 C C . LEU B 1 136 ? 20.001 5.492 65.212 1.00 61.54 157 LEU B C 1
ATOM 2853 O O . LEU B 1 136 ? 20.526 5.983 66.208 1.00 61.67 157 LEU B O 1
ATOM 2858 N N . LYS B 1 137 ? 20.628 4.590 64.424 1.00 56.61 158 LYS B N 1
ATOM 2859 C CA . LYS B 1 137 ? 21.968 4.089 64.728 1.00 54.85 158 LYS B CA 1
ATOM 2860 C C . LYS B 1 137 ? 23.055 4.805 63.960 1.00 56.86 158 LYS B C 1
ATOM 2861 O O . LYS B 1 137 ? 24.133 5.046 64.502 1.00 55.86 158 LYS B O 1
ATOM 2867 N N . GLU B 1 138 ? 22.790 5.117 62.706 1.00 52.82 159 GLU B N 1
ATOM 2868 C CA . GLU B 1 138 ? 23.734 5.772 61.820 1.00 50.77 159 GLU B CA 1
ATOM 2869 C C . GLU B 1 138 ? 23.068 6.845 60.960 1.00 53.09 159 GLU B C 1
ATOM 2870 O O . GLU B 1 138 ? 21.893 6.722 60.623 1.00 53.09 159 GLU B O 1
ATOM 2876 N N . VAL B 1 139 ? 23.840 7.867 60.566 1.00 49.45 160 VAL B N 1
ATOM 2877 C CA . VAL B 1 139 ? 23.453 8.912 59.610 1.00 49.17 160 VAL B CA 1
ATOM 2878 C C . VAL B 1 139 ? 24.643 9.131 58.658 1.00 53.78 160 VAL B C 1
ATOM 2879 O O . VAL B 1 139 ? 25.762 9.378 59.105 1.00 52.80 160 VAL B O 1
ATOM 2891 N N . THR B 1 141 ? 25.815 11.481 55.420 1.00 50.97 162 THR B N 1
ATOM 2892 C CA . THR B 1 141 ? 25.516 12.691 54.658 1.00 49.12 162 THR B CA 1
ATOM 2893 C C . THR B 1 141 ? 26.629 12.983 53.698 1.00 50.28 162 THR B C 1
ATOM 2894 O O . THR B 1 141 ? 27.800 12.942 54.078 1.00 51.96 162 THR B O 1
ATOM 2898 N N . VAL B 1 142 ? 26.262 13.285 52.452 1.00 43.19 163 VAL B N 1
ATOM 2899 C CA . VAL B 1 142 ? 27.181 13.671 51.396 1.00 42.42 163 VAL B CA 1
ATOM 2900 C C . VAL B 1 142 ? 26.790 15.056 50.932 1.00 47.80 163 VAL B C 1
ATOM 2901 O O . VAL B 1 142 ? 25.636 15.274 50.566 1.00 47.47 163 VAL B O 1
ATOM 2905 N N . PHE B 1 143 ? 27.761 15.987 50.951 1.00 46.45 164 PHE B N 1
ATOM 2906 C CA . PHE B 1 143 ? 27.606 17.367 50.509 1.00 47.44 164 PHE B CA 1
ATOM 2907 C C . PHE B 1 143 ? 28.361 17.598 49.199 1.00 53.49 164 PHE B C 1
ATOM 2908 O O . PHE B 1 143 ? 29.583 17.439 49.155 1.00 52.76 164 PHE B O 1
ATOM 2916 N N . THR B 1 144 ? 27.636 17.956 48.138 1.00 52.02 165 THR B N 1
ATOM 2917 C CA . THR B 1 144 ? 28.252 18.288 46.858 1.00 54.37 165 THR B CA 1
ATOM 2918 C C . THR B 1 144 ? 28.096 19.801 46.652 1.00 63.35 165 THR B C 1
ATOM 2919 O O . THR B 1 144 ? 26.987 20.346 46.735 1.00 63.42 165 THR B O 1
ATOM 2923 N N . GLU B 1 145 ? 29.229 20.476 46.449 1.00 62.64 166 GLU B N 1
ATOM 2924 C CA . GLU B 1 145 ? 29.274 21.914 46.230 1.00 63.94 166 GLU B CA 1
ATOM 2925 C C . GLU B 1 145 ? 29.183 22.192 44.732 1.00 68.77 166 GLU B C 1
ATOM 2926 O O . GLU B 1 145 ? 29.348 21.266 43.932 1.00 66.68 166 GLU B O 1
ATOM 2932 N N . ALA B 1 146 ? 28.883 23.463 44.358 1.00 68.28 167 ALA B N 1
ATOM 2933 C CA . ALA B 1 146 ? 28.700 23.928 42.977 1.00 69.49 167 ALA B CA 1
ATOM 2934 C C . ALA B 1 146 ? 29.877 23.515 42.050 1.00 75.02 167 ALA B C 1
ATOM 2935 O O . ALA B 1 146 ? 29.631 23.099 40.905 1.00 75.80 167 ALA B O 1
ATOM 2937 N N . ASN B 1 147 ? 31.130 23.548 42.577 1.00 71.01 168 ASN B N 1
ATOM 2938 C CA . ASN B 1 147 ? 32.355 23.184 41.852 1.00 71.45 168 ASN B CA 1
ATOM 2939 C C . ASN B 1 147 ? 32.576 21.654 41.779 1.00 75.70 168 ASN B C 1
ATOM 2940 O O . ASN B 1 147 ? 33.598 21.227 41.235 1.00 77.22 168 ASN B O 1
ATOM 2945 N N . ASP B 1 148 ? 31.602 20.847 42.270 1.00 70.93 169 ASP B N 1
ATOM 2946 C CA . ASP B 1 148 ? 31.577 19.369 42.321 1.00 70.11 169 ASP B CA 1
ATOM 2947 C C . ASP B 1 148 ? 32.479 18.806 43.436 1.00 71.23 169 ASP B C 1
ATOM 2948 O O . ASP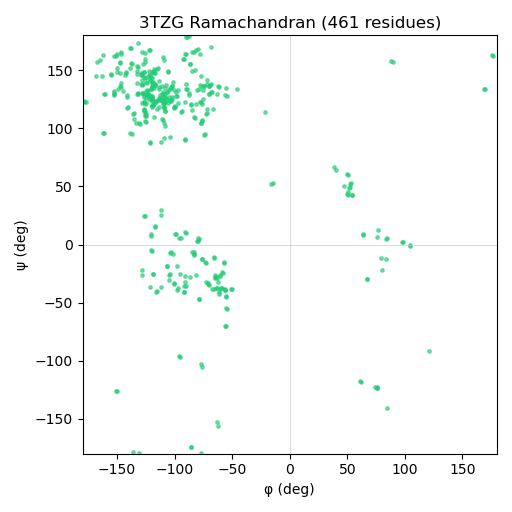 B 1 148 ? 32.608 17.581 43.534 1.00 70.81 169 ASP B O 1
ATOM 2953 N N . SER B 1 149 ? 33.061 19.681 44.303 1.00 65.55 170 SER B N 1
ATOM 2954 C CA . SER B 1 149 ? 33.859 19.232 45.451 1.00 63.57 170 SER B CA 1
ATOM 2955 C C . SER B 1 149 ? 32.926 18.558 46.466 1.00 64.54 170 SER B C 1
ATOM 2956 O O . SER B 1 149 ? 31.798 19.020 46.687 1.00 63.57 170 SER B O 1
ATOM 2959 N N . VAL B 1 150 ? 33.376 17.435 47.041 1.00 58.42 171 VAL B N 1
ATOM 2960 C CA . VAL B 1 150 ? 32.556 16.604 47.911 1.00 54.69 171 VAL B CA 1
ATOM 2961 C C . VAL B 1 150 ? 33.161 16.473 49.309 1.00 59.69 171 VAL B C 1
ATOM 2962 O O . VAL B 1 150 ? 34.342 16.203 49.478 1.00 61.30 171 VAL B O 1
ATOM 2966 N N . SER B 1 151 ? 32.314 16.639 50.304 1.00 55.70 172 SER B N 1
ATOM 2967 C CA . SER B 1 151 ? 32.597 16.384 51.705 1.00 54.61 172 SER B CA 1
ATOM 2968 C C . SER B 1 151 ? 31.523 15.426 52.233 1.00 56.19 172 SER B C 1
ATOM 2969 O O . SER B 1 151 ? 30.444 15.330 51.632 1.00 55.63 172 SER B O 1
ATOM 2972 N N . SER B 1 152 ? 31.820 14.692 53.315 1.00 50.28 173 SER B N 1
ATOM 2973 C CA . SER B 1 152 ? 30.870 13.734 53.870 1.00 48.32 173 SER B CA 1
ATOM 2974 C C . SER B 1 152 ? 31.054 13.577 55.367 1.00 52.00 173 SER B C 1
ATOM 2975 O O . SER B 1 152 ? 32.113 13.922 55.913 1.00 50.81 173 SER B O 1
ATOM 2978 N N . CYS B 1 153 ? 30.037 12.989 56.025 1.00 48.36 174 CYS B N 1
ATOM 2979 C CA . CYS B 1 153 ? 30.043 12.705 57.462 1.00 47.98 174 CYS B CA 1
ATOM 2980 C C . CYS B 1 153 ? 29.302 11.414 57.736 1.00 53.00 174 CYS B C 1
ATOM 2981 O O . CYS B 1 153 ? 28.172 11.245 57.262 1.00 54.50 174 CYS B O 1
ATOM 2984 N N . HIS B 1 154 ? 29.908 10.532 58.543 1.00 47.69 175 HIS B N 1
ATOM 2985 C CA . HIS B 1 154 ? 29.275 9.301 59.014 1.00 46.43 175 HIS B CA 1
ATOM 2986 C C . HIS B 1 154 ? 29.191 9.410 60.517 1.00 51.13 175 HIS B C 1
ATOM 2987 O O . HIS B 1 154 ? 30.231 9.413 61.188 1.00 51.44 175 HIS B O 1
ATOM 2994 N N . THR B 1 155 ? 27.955 9.572 61.034 1.00 47.57 176 THR B N 1
ATOM 2995 C CA . THR B 1 155 ? 27.623 9.744 62.453 1.00 47.42 176 THR B CA 1
ATOM 2996 C C . THR B 1 155 ? 27.014 8.434 63.016 1.00 51.25 176 THR B C 1
ATOM 2997 O O . THR B 1 155 ? 26.093 7.881 62.418 1.00 52.44 176 THR B O 1
ATOM 3001 N N . TYR B 1 156 ? 27.506 7.991 64.192 1.00 44.25 177 TYR B N 1
ATOM 3002 C CA . TYR B 1 156 ? 27.083 6.806 64.931 1.00 42.97 177 TYR B CA 1
ATOM 3003 C C . TYR B 1 156 ? 26.439 7.234 66.246 1.00 47.91 177 TYR B C 1
ATOM 3004 O O . TYR B 1 156 ? 26.932 8.176 66.850 1.00 48.68 177 TYR B O 1
ATOM 3013 N N . TYR B 1 157 ? 25.346 6.569 66.685 1.00 45.54 178 TYR B N 1
ATOM 3014 C CA . TYR B 1 157 ? 24.652 6.866 67.946 1.00 47.11 178 TYR B CA 1
ATOM 3015 C C . TYR B 1 157 ? 24.588 5.610 68.837 1.00 54.17 178 TYR B C 1
ATOM 3016 O O . TYR B 1 157 ? 24.225 4.528 68.357 1.00 54.59 178 TYR B O 1
ATOM 3025 N N . ASN B 1 158 ? 24.953 5.763 70.132 1.00 50.80 179 ASN B N 1
ATOM 3026 C CA . ASN B 1 158 ? 24.960 4.707 71.129 1.00 51.71 179 ASN B CA 1
ATOM 3027 C C . ASN B 1 158 ? 23.800 4.909 72.132 1.00 59.60 179 ASN B C 1
ATOM 3028 O O . ASN B 1 158 ? 23.561 6.038 72.583 1.00 58.50 179 ASN B O 1
ATOM 3033 N N . TYR B 1 159 ? 23.099 3.796 72.483 1.00 59.78 180 TYR B N 1
ATOM 3034 C CA . TYR B 1 159 ? 21.935 3.762 73.383 1.00 62.00 180 TYR B CA 1
ATOM 3035 C C . TYR B 1 159 ? 22.115 2.747 74.549 1.00 71.25 180 TYR B C 1
ATOM 3036 O O . TYR B 1 159 ? 21.118 2.269 75.114 1.00 73.45 180 TYR B O 1
ATOM 3045 N N . ASP B 1 160 ? 23.373 2.422 74.911 1.00 68.06 181 ASP B N 1
ATOM 3046 C CA . ASP B 1 160 ? 23.661 1.423 75.948 1.00 69.68 181 ASP B CA 1
ATOM 3047 C C . ASP B 1 160 ? 23.147 1.846 77.323 1.00 75.01 181 ASP B C 1
ATOM 3048 O O . ASP B 1 160 ? 22.807 0.966 78.109 1.00 78.90 181 ASP B O 1
ATOM 3053 N N . ASN B 1 161 ? 23.039 3.165 77.602 1.00 68.85 182 ASN B N 1
ATOM 3054 C CA . ASN B 1 161 ? 22.535 3.676 78.879 1.00 69.56 182 ASN B CA 1
ATOM 3055 C C . ASN B 1 161 ? 21.001 3.548 78.964 1.00 74.64 182 ASN B C 1
ATOM 3056 O O . ASN B 1 161 ? 20.452 3.674 80.049 1.00 75.62 182 ASN B O 1
ATOM 3061 N N . ASN B 1 162 ? 20.331 3.254 77.836 1.00 72.30 183 ASN B N 1
ATOM 3062 C CA . ASN B 1 162 ? 18.883 3.050 77.672 1.00 74.23 183 ASN B CA 1
ATOM 3063 C C . ASN B 1 162 ? 18.075 4.202 78.293 1.00 79.13 183 ASN B C 1
ATOM 3064 O O . ASN B 1 162 ? 17.237 3.997 79.183 1.00 82.58 183 ASN B O 1
ATOM 3069 N N . ILE B 1 163 ? 18.325 5.409 77.777 1.00 72.67 184 ILE B N 1
ATOM 3070 C CA . ILE B 1 163 ? 17.643 6.641 78.150 1.00 71.86 184 ILE B CA 1
ATOM 3071 C C . ILE B 1 163 ? 16.382 6.718 77.305 1.00 76.76 184 ILE B C 1
ATOM 3072 O O . ILE B 1 163 ? 16.436 6.659 76.069 1.00 76.46 184 ILE B O 1
ATOM 3077 N N . ASN B 1 164 ? 15.246 6.781 77.984 1.00 75.09 185 ASN B N 1
ATOM 3078 C CA . ASN B 1 164 ? 13.935 6.835 77.353 1.00 76.00 185 ASN B CA 1
ATOM 3079 C C . ASN B 1 164 ? 13.139 7.977 77.926 1.00 79.06 185 ASN B C 1
ATOM 3080 O O . ASN B 1 164 ? 13.289 8.327 79.099 1.00 80.51 185 ASN B O 1
ATOM 3085 N N . TYR B 1 165 ? 12.304 8.566 77.092 1.00 73.27 186 TYR B N 1
ATOM 3086 C CA . TYR B 1 165 ? 11.482 9.684 77.490 1.00 73.82 186 TYR B CA 1
ATOM 3087 C C . TYR B 1 165 ? 10.109 9.528 76.903 1.00 80.37 186 TYR B C 1
ATOM 3088 O O . TYR B 1 165 ? 9.900 8.703 76.010 1.00 78.72 186 TYR B O 1
ATOM 3097 N N . GLN B 1 166 ? 9.183 10.365 77.376 1.00 79.98 187 GLN B N 1
ATOM 3098 C CA . GLN B 1 166 ? 7.826 10.451 76.878 1.00 81.45 187 GLN B CA 1
ATOM 3099 C C . GLN B 1 166 ? 7.497 11.935 76.768 1.00 85.91 187 GLN B C 1
ATOM 3100 O O . GLN B 1 166 ? 7.534 12.647 77.775 1.00 86.37 187 GLN B O 1
ATOM 3106 N N . ALA B 1 167 ? 7.329 12.430 75.532 1.00 81.20 188 ALA B N 1
ATOM 3107 C CA . ALA B 1 167 ? 6.983 13.829 75.233 1.00 80.26 188 ALA B CA 1
ATOM 3108 C C . ALA B 1 167 ? 6.202 13.900 73.943 1.00 83.90 188 ALA B C 1
ATOM 3109 O O . ALA B 1 167 ? 6.226 12.924 73.185 1.00 84.64 188 ALA B O 1
ATOM 3111 N N . ASN B 1 168 ? 5.489 15.021 73.696 1.00 78.50 189 ASN B N 1
ATOM 3112 C CA . ASN B 1 168 ? 4.699 15.203 72.476 1.00 77.11 189 ASN B CA 1
ATOM 3113 C C . ASN B 1 168 ? 5.620 15.398 71.231 1.00 75.11 189 ASN B C 1
ATOM 3114 O O . ASN B 1 168 ? 5.273 14.952 70.136 1.00 72.24 189 ASN B O 1
ATOM 3119 N N . LEU B 1 169 ? 6.788 16.040 71.421 1.00 69.00 190 LEU B N 1
ATOM 3120 C CA . LEU B 1 169 ? 7.755 16.299 70.358 1.00 65.91 190 LEU B CA 1
ATOM 3121 C C . LEU B 1 169 ? 8.789 15.187 70.267 1.00 70.44 190 LEU B C 1
ATOM 3122 O O . LEU B 1 169 ? 8.995 14.440 71.233 1.00 70.53 190 LEU B O 1
ATOM 3127 N N . ASN B 1 170 ? 9.456 15.088 69.106 1.00 67.24 191 ASN B N 1
ATOM 3128 C CA . ASN B 1 170 ? 10.540 14.127 68.920 1.00 66.46 191 ASN B CA 1
ATOM 3129 C C . ASN B 1 170 ? 11.809 14.855 69.299 1.00 70.01 191 ASN B C 1
ATOM 3130 O O . ASN B 1 170 ? 12.439 15.508 68.460 1.00 67.55 191 ASN B O 1
ATOM 3135 N N . LEU B 1 171 ? 12.163 14.753 70.600 1.00 68.07 192 LEU B N 1
ATOM 3136 C CA . LEU B 1 171 ? 13.272 15.478 71.221 1.00 66.37 192 LEU B CA 1
ATOM 3137 C C . LEU B 1 171 ? 14.658 15.060 70.671 1.00 67.88 192 LEU B C 1
ATOM 3138 O O . LEU B 1 171 ? 15.590 15.835 70.876 1.00 68.19 192 LEU B O 1
ATOM 3143 N N . GLN B 1 172 ? 14.771 13.954 69.880 1.00 61.82 193 GLN B N 1
ATOM 3144 C CA . GLN B 1 172 ? 16.012 13.533 69.201 1.00 59.95 193 GLN B CA 1
ATOM 3145 C C . GLN B 1 172 ? 16.479 14.603 68.243 1.00 63.28 193 GLN B C 1
ATOM 3146 O O . GLN B 1 172 ? 17.674 14.688 67.953 1.00 62.71 193 GLN B O 1
ATOM 3152 N N . ALA B 1 173 ? 15.516 15.433 67.733 1.00 59.17 194 ALA B N 1
ATOM 3153 C CA . ALA B 1 173 ? 15.781 16.535 66.803 1.00 56.92 194 ALA B CA 1
ATOM 3154 C C . ALA B 1 173 ? 16.779 17.538 67.395 1.00 60.25 194 ALA B C 1
ATOM 3155 O O . ALA B 1 173 ? 17.451 18.255 66.654 1.00 60.48 194 ALA B O 1
ATOM 3157 N N . TYR B 1 174 ? 16.868 17.592 68.725 1.00 56.39 195 TYR B N 1
ATOM 3158 C CA . TYR B 1 174 ? 17.771 18.516 69.400 1.00 56.11 195 TYR B CA 1
ATOM 3159 C C . TYR B 1 174 ? 19.193 17.954 69.483 1.00 59.61 195 TYR B C 1
ATOM 3160 O O . TYR B 1 174 ? 20.087 18.711 69.875 1.00 60.13 195 TYR B O 1
ATOM 3169 N N . VAL B 1 175 ? 19.425 16.662 69.097 1.00 54.26 196 VAL B N 1
ATOM 3170 C CA . VAL B 1 175 ? 20.764 16.064 69.192 1.00 52.74 196 VAL B CA 1
ATOM 3171 C C . VAL B 1 175 ? 21.260 15.393 67.879 1.00 57.69 196 VAL B C 1
ATOM 3172 O O . VAL B 1 175 ? 22.492 15.279 67.724 1.00 57.75 196 VAL B O 1
ATOM 3176 N N . ILE B 1 176 ? 20.349 14.914 66.978 1.00 53.38 197 ILE B N 1
ATOM 3177 C CA . ILE B 1 176 ? 20.725 14.158 65.762 1.00 50.89 197 ILE B CA 1
ATOM 3178 C C . ILE B 1 176 ? 21.203 15.093 64.632 1.00 55.69 197 ILE B C 1
ATOM 3179 O O . ILE B 1 176 ? 21.087 16.304 64.753 1.00 56.63 197 ILE B O 1
ATOM 3184 N N . ASP B 1 177 ? 21.807 14.499 63.576 1.00 52.67 198 ASP B N 1
ATOM 3185 C CA . ASP B 1 177 ? 22.309 15.095 62.312 1.00 51.67 198 ASP B CA 1
ATOM 3186 C C . ASP B 1 177 ? 21.203 15.442 61.335 1.00 57.09 198 ASP B C 1
ATOM 3187 O O . ASP B 1 177 ? 20.373 14.585 61.048 1.00 59.29 198 ASP B O 1
ATOM 3192 N N . TYR B 1 178 ? 21.211 16.628 60.757 1.00 52.50 199 TYR B N 1
ATOM 3193 C CA . TYR B 1 178 ? 20.251 16.997 59.704 1.00 51.71 199 TYR B CA 1
ATOM 3194 C C . TYR B 1 178 ? 20.778 18.227 58.950 1.00 54.89 199 TYR B C 1
ATOM 3195 O O . TYR B 1 178 ? 21.668 18.937 59.439 1.00 53.55 199 TYR B O 1
ATOM 3204 N N . ASP B 1 179 ? 20.231 18.484 57.757 1.00 52.43 200 ASP B N 1
ATOM 3205 C CA . ASP B 1 179 ? 20.666 19.655 56.994 1.00 52.04 200 ASP B CA 1
ATOM 3206 C C . ASP B 1 179 ? 19.533 20.698 56.950 1.00 55.22 200 ASP B C 1
ATOM 3207 O O . ASP B 1 179 ? 18.509 20.476 56.312 1.00 54.56 200 ASP B O 1
ATOM 3212 N N . GLY B 1 180 ? 19.707 21.790 57.680 1.00 53.01 201 GLY B N 1
ATOM 3213 C CA . GLY B 1 180 ? 18.733 22.876 57.696 1.00 54.34 201 GLY B CA 1
ATOM 3214 C C . GLY B 1 180 ? 17.630 22.806 58.727 1.00 58.79 201 GLY B C 1
ATOM 3215 O O . GLY B 1 180 ? 17.251 21.724 59.174 1.00 57.34 201 GLY B O 1
ATOM 3216 N N . VAL B 1 181 ? 17.065 23.983 59.043 1.00 58.07 202 VAL B N 1
ATOM 3217 C CA . VAL B 1 181 ? 16.004 24.201 60.031 1.00 59.82 202 VAL B CA 1
ATOM 3218 C C . VAL B 1 181 ? 14.714 23.446 59.586 1.00 64.27 202 VAL B C 1
ATOM 3219 O O . VAL B 1 181 ? 13.934 22.998 60.452 1.00 65.33 202 VAL B O 1
ATOM 3223 N N . ASP B 1 182 ? 14.525 23.267 58.250 1.00 56.57 203 ASP B N 1
ATOM 3224 C CA . ASP B 1 182 ? 13.388 22.523 57.727 1.00 55.86 203 ASP B CA 1
ATOM 3225 C C . ASP B 1 182 ? 13.508 21.048 58.142 1.00 57.49 203 ASP B C 1
ATOM 3226 O O . ASP B 1 182 ? 12.504 20.450 58.529 1.00 58.69 203 ASP B O 1
ATOM 3231 N N . SER B 1 183 ? 14.738 20.490 58.147 1.00 51.30 204 SER B N 1
ATOM 3232 C CA . SER B 1 183 ? 14.952 19.110 58.566 1.00 51.62 204 SER B CA 1
ATOM 3233 C C . SER B 1 183 ? 14.757 18.995 60.080 1.00 60.19 204 SER B C 1
ATOM 3234 O O . SER B 1 183 ? 14.225 17.974 60.541 1.00 61.68 204 SER B O 1
ATOM 3237 N N . PHE B 1 184 ? 15.126 20.065 60.853 1.00 56.16 205 PHE B N 1
ATOM 3238 C CA . PHE B 1 184 ? 14.908 20.105 62.298 1.00 55.05 205 PHE B CA 1
ATOM 3239 C C . PHE B 1 184 ? 13.426 19.863 62.580 1.00 59.38 205 PHE B C 1
ATOM 3240 O O . PHE B 1 184 ? 13.083 18.915 63.291 1.00 59.16 205 PHE B O 1
ATOM 3248 N N . PHE B 1 185 ? 12.550 20.680 61.956 1.00 56.16 206 PHE B N 1
ATOM 3249 C CA . PHE B 1 185 ? 11.101 20.581 62.111 1.00 56.70 206 PHE B CA 1
ATOM 3250 C C . PHE B 1 185 ? 10.566 19.254 61.564 1.00 59.16 206 PHE B C 1
ATOM 3251 O O . PHE B 1 185 ? 9.689 18.661 62.199 1.00 61.38 206 PHE B O 1
ATOM 3259 N N . TYR B 1 186 ? 11.132 18.752 60.451 1.00 51.08 207 TYR B N 1
ATOM 3260 C CA . TYR B 1 186 ? 10.751 17.457 59.883 1.00 49.73 207 TYR B CA 1
ATOM 3261 C C . TYR B 1 186 ? 10.881 16.351 60.919 1.00 55.13 207 TYR B C 1
ATOM 3262 O O . TYR B 1 186 ? 9.967 15.542 61.018 1.00 57.31 207 TYR B O 1
ATOM 3271 N N . PHE B 1 187 ? 11.992 16.324 61.699 1.00 51.10 208 PHE B N 1
ATOM 3272 C CA . PHE B 1 187 ? 12.219 15.323 62.750 1.00 50.83 208 PHE B CA 1
ATOM 3273 C C . PHE B 1 187 ? 11.437 15.653 64.015 1.00 55.08 208 PHE B C 1
ATOM 3274 O O . PHE B 1 187 ? 10.771 14.749 64.536 1.00 55.79 208 PHE B O 1
ATOM 3282 N N . LEU B 1 188 ? 11.481 16.928 64.486 1.00 51.72 209 LEU B N 1
ATOM 3283 C CA . LEU B 1 188 ? 10.792 17.394 65.722 1.00 53.04 209 LEU B CA 1
ATOM 3284 C C . LEU B 1 188 ? 9.275 17.120 65.687 1.00 58.26 209 LEU B C 1
ATOM 3285 O O . LEU B 1 188 ? 8.714 16.730 66.705 1.00 57.78 209 LEU B O 1
ATOM 3290 N N . LEU B 1 189 ? 8.632 17.303 64.517 1.00 57.48 210 LEU B N 1
ATOM 3291 C CA . LEU B 1 189 ? 7.181 17.120 64.347 1.00 60.17 210 LEU B CA 1
ATOM 3292 C C . LEU B 1 189 ? 6.842 15.696 63.835 1.00 64.96 210 LEU B C 1
ATOM 3293 O O . LEU B 1 189 ? 5.672 15.409 63.581 1.00 64.87 210 LEU B O 1
ATOM 3298 N N . ASN B 1 190 ? 7.869 14.803 63.729 1.00 60.08 211 ASN B N 1
ATOM 3299 C CA . ASN B 1 190 ? 7.784 13.400 63.299 1.00 59.05 211 ASN B CA 1
ATOM 3300 C C . ASN B 1 190 ? 7.026 13.276 61.965 1.00 62.24 211 ASN B C 1
ATOM 3301 O O . ASN B 1 190 ? 6.120 12.437 61.833 1.00 64.12 211 ASN B O 1
ATOM 3306 N N . LEU B 1 191 ? 7.408 14.104 60.964 1.00 54.94 212 LEU B N 1
ATOM 3307 C CA . LEU B 1 191 ? 6.743 14.078 59.654 1.00 53.57 212 LEU B CA 1
ATOM 3308 C C . LEU B 1 191 ? 7.137 12.808 58.874 1.00 56.33 212 LEU B C 1
ATOM 3309 O O . LEU B 1 191 ? 6.439 12.450 57.935 1.00 55.59 212 LEU B O 1
ATOM 3314 N N . GLY B 1 192 ? 8.208 12.129 59.306 1.00 53.41 213 GLY B N 1
ATOM 3315 C CA . GLY B 1 192 ? 8.650 10.847 58.753 1.00 53.92 213 GLY B CA 1
ATOM 3316 C C . GLY B 1 192 ? 7.894 9.649 59.340 1.00 59.89 213 GLY B C 1
ATOM 3317 O O . GLY B 1 192 ? 8.074 8.512 58.887 1.00 58.21 213 GLY B O 1
ATOM 3318 N N . GLN B 1 193 ? 7.036 9.912 60.372 1.00 58.85 214 GLN B N 1
ATOM 3319 C CA . GLN B 1 193 ? 6.170 8.967 61.096 1.00 60.64 214 GLN B CA 1
ATOM 3320 C C . GLN B 1 193 ? 7.019 7.761 61.610 1.00 64.98 214 GLN B C 1
ATOM 3321 O O . GLN B 1 193 ? 6.715 6.596 61.365 1.00 65.06 214 GLN B O 1
ATOM 3327 N N . LEU B 1 194 ? 8.103 8.089 62.316 1.00 62.68 215 LEU B N 1
ATOM 3328 C CA . LEU B 1 194 ? 9.091 7.179 62.889 1.00 63.64 215 LEU B CA 1
ATOM 3329 C C . LEU B 1 194 ? 8.488 6.235 63.935 1.00 74.26 215 LEU B C 1
ATOM 3330 O O . LEU B 1 194 ? 7.699 6.634 64.797 1.00 74.20 215 LEU B O 1
ATOM 3335 N N . ARG B 1 195 ? 8.902 4.967 63.836 1.00 75.05 216 ARG B N 1
ATOM 3336 C CA . ARG B 1 195 ? 8.514 3.809 64.651 1.00 77.68 216 ARG B CA 1
ATOM 3337 C C . ARG B 1 195 ? 8.891 4.034 66.150 1.00 83.63 216 ARG B C 1
ATOM 3338 O O . ARG B 1 195 ? 8.092 3.659 67.009 1.00 86.90 216 ARG B O 1
ATOM 3343 N N . ASN B 1 196 ? 10.064 4.659 66.464 1.00 77.10 217 ASN B N 1
ATOM 3344 C CA . ASN B 1 196 ? 10.501 4.878 67.854 1.00 75.69 217 ASN B CA 1
ATOM 3345 C C . ASN B 1 196 ? 10.790 6.360 68.114 1.00 79.12 217 ASN B C 1
ATOM 3346 O O . ASN B 1 196 ? 11.842 6.882 67.737 1.00 77.96 217 ASN B O 1
ATOM 3351 N N . ARG B 1 197 ? 9.877 7.011 68.829 1.00 76.96 218 ARG B N 1
ATOM 3352 C CA . ARG B 1 197 ? 9.928 8.433 69.187 1.00 76.03 218 ARG B CA 1
ATOM 3353 C C . ARG B 1 197 ? 10.136 8.546 70.734 1.00 78.38 218 ARG B C 1
ATOM 3354 O O . ARG B 1 197 ? 9.774 9.556 71.361 1.00 78.22 218 ARG B O 1
ATOM 3362 N N . THR B 1 198 ? 10.751 7.475 71.321 1.00 72.24 219 THR B N 1
ATOM 3363 C CA . THR B 1 198 ? 11.006 7.220 72.735 1.00 71.84 219 THR B CA 1
ATOM 3364 C C . THR B 1 198 ? 12.533 7.255 73.168 1.00 72.94 219 THR B C 1
ATOM 3365 O O . THR B 1 198 ? 12.812 7.668 74.296 1.00 72.94 219 THR B O 1
ATOM 3369 N N . ALA B 1 199 ? 13.482 6.784 72.332 1.00 67.13 220 ALA B N 1
ATOM 3370 C CA . ALA B 1 199 ? 14.895 6.656 72.718 1.00 65.82 220 ALA B CA 1
ATOM 3371 C C . ALA B 1 199 ? 15.708 7.927 72.539 1.00 67.30 220 ALA B C 1
ATOM 3372 O O . ALA B 1 199 ? 15.432 8.693 71.619 1.00 66.85 220 ALA B O 1
ATOM 3374 N N . LEU B 1 200 ? 16.741 8.125 73.397 1.00 62.46 221 LEU B N 1
ATOM 3375 C CA . LEU B 1 200 ? 17.699 9.243 73.320 1.00 60.12 221 LEU B CA 1
ATOM 3376 C C . LEU B 1 200 ? 19.134 8.719 73.343 1.00 59.85 221 LEU B C 1
ATOM 3377 O O . LEU B 1 200 ? 19.442 7.894 74.204 1.00 62.22 221 LEU B O 1
ATOM 3382 N N . PRO B 1 201 ? 20.025 9.135 72.413 1.00 51.47 222 PRO B N 1
ATOM 3383 C CA . PRO B 1 201 ? 21.405 8.602 72.442 1.00 50.49 222 PRO B CA 1
ATOM 3384 C C . PRO B 1 201 ? 22.215 9.163 73.618 1.00 55.05 222 PRO B C 1
ATOM 3385 O O . PRO B 1 201 ? 22.103 10.351 73.945 1.00 54.80 222 PRO B O 1
ATOM 3389 N N . ASN B 1 202 ? 23.043 8.316 74.241 1.00 51.17 223 ASN B N 1
ATOM 3390 C CA . ASN B 1 202 ? 23.861 8.723 75.382 1.00 51.19 223 ASN B CA 1
ATOM 3391 C C . ASN B 1 202 ? 25.208 9.210 74.906 1.00 55.49 223 ASN B C 1
ATOM 3392 O O . ASN B 1 202 ? 25.826 10.036 75.568 1.00 56.32 223 ASN B O 1
ATOM 3397 N N . ASP B 1 203 ? 25.669 8.717 73.752 1.00 52.28 224 ASP B N 1
ATOM 3398 C CA . ASP B 1 203 ? 26.948 9.113 73.164 1.00 50.31 224 ASP B CA 1
ATOM 3399 C C . ASP B 1 203 ? 26.829 9.176 71.644 1.00 54.94 224 ASP B C 1
ATOM 3400 O O . ASP B 1 203 ? 26.056 8.430 71.054 1.00 56.87 224 ASP B O 1
ATOM 3405 N N . ILE B 1 204 ? 27.544 10.120 71.011 1.00 50.13 225 ILE B N 1
ATOM 3406 C CA . ILE B 1 204 ? 27.531 10.315 69.559 1.00 47.44 225 ILE B CA 1
ATOM 3407 C C . ILE B 1 204 ? 28.964 10.326 69.082 1.00 51.73 225 ILE B C 1
ATOM 3408 O O . ILE B 1 204 ? 29.825 10.851 69.801 1.00 54.19 225 ILE B O 1
ATOM 3413 N N . GLY B 1 205 ? 29.212 9.714 67.914 1.00 45.57 226 GLY B N 1
ATOM 3414 C CA . GLY B 1 205 ? 30.521 9.620 67.270 1.00 44.53 226 GLY B CA 1
ATOM 3415 C C . GLY B 1 205 ? 30.466 10.087 65.827 1.00 50.63 226 GLY B C 1
ATOM 3416 O O . GLY B 1 205 ? 29.696 9.543 65.025 1.00 50.37 226 GLY B O 1
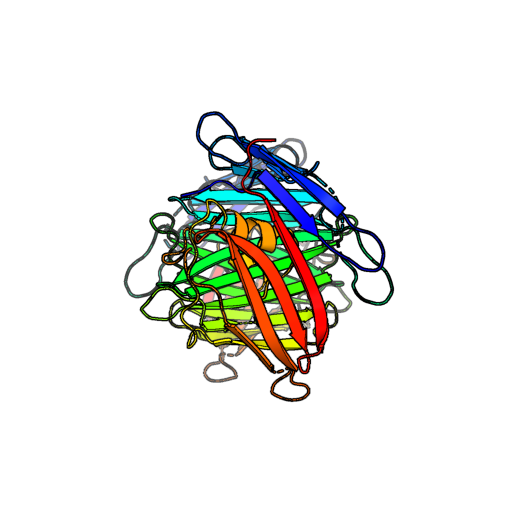ATOM 3417 N N . TYR B 1 206 ? 31.278 11.112 65.483 1.00 47.63 227 TYR B N 1
ATOM 3418 C CA . TYR B 1 206 ? 31.312 11.712 64.157 1.00 47.51 227 TYR B CA 1
ATOM 3419 C C . TYR B 1 206 ? 32.589 11.358 63.381 1.00 53.07 227 TYR B C 1
ATOM 3420 O O . TYR B 1 206 ? 33.695 11.585 63.885 1.00 53.82 227 TYR B O 1
ATOM 3429 N N . CYS B 1 207 ? 32.446 10.829 62.148 1.00 49.67 228 CYS B N 1
ATOM 3430 C CA . CYS B 1 207 ? 33.622 10.537 61.313 1.00 50.53 228 CYS B CA 1
ATOM 3431 C C . CYS B 1 207 ? 33.514 11.312 59.975 1.00 56.72 228 CYS B C 1
ATOM 3432 O O . CYS B 1 207 ? 32.739 10.938 59.091 1.00 55.31 228 CYS B O 1
ATOM 3443 N N . ASN B 1 209 ? 34.842 12.875 56.362 1.00 57.65 230 ASN B N 1
ATOM 3444 C CA . ASN B 1 209 ? 35.612 12.646 55.137 1.00 57.15 230 ASN B CA 1
ATOM 3445 C C . ASN B 1 209 ? 36.533 11.432 55.282 1.00 59.91 230 ASN B C 1
ATOM 3446 O O . ASN B 1 209 ? 37.745 11.501 55.020 1.00 60.49 230 ASN B O 1
ATOM 3451 N N . HIS B 1 210 ? 35.907 10.312 55.710 1.00 54.23 231 HIS B N 1
ATOM 3452 C CA . HIS B 1 210 ? 36.476 8.974 55.885 1.00 54.20 231 HIS B CA 1
ATOM 3453 C C . HIS B 1 210 ? 37.717 9.001 56.777 1.00 56.20 231 HIS B C 1
ATOM 3454 O O . HIS B 1 210 ? 38.705 8.332 56.482 1.00 58.10 231 HIS B O 1
ATOM 3461 N N . GLY B 1 211 ? 37.646 9.758 57.861 1.00 49.45 232 GLY B N 1
ATOM 3462 C CA . GLY B 1 211 ? 38.689 9.779 58.873 1.00 48.40 232 GLY B CA 1
ATOM 3463 C C . GLY B 1 211 ? 39.618 10.959 58.918 1.00 50.35 232 GLY B C 1
ATOM 3464 O O . GLY B 1 211 ? 40.482 10.999 59.804 1.00 50.87 232 GLY B O 1
ATOM 3465 N N . LEU B 1 212 ? 39.446 11.950 58.008 1.00 44.35 233 LEU B N 1
ATOM 3466 C CA . LEU B 1 212 ? 40.331 13.142 57.987 1.00 41.67 233 LEU B CA 1
ATOM 3467 C C . LEU B 1 212 ? 40.191 13.908 59.300 1.00 43.94 233 LEU B C 1
ATOM 3468 O O . LEU B 1 212 ? 41.145 14.499 59.777 1.00 44.51 233 LEU B O 1
ATOM 3473 N N . SER B 1 213 ? 39.008 13.867 59.881 1.00 40.08 234 SER B N 1
ATOM 3474 C CA . SER B 1 213 ? 38.728 14.414 61.194 1.00 40.18 234 SER B CA 1
ATOM 3475 C C . SER B 1 213 ? 37.610 13.580 61.834 1.00 44.39 234 SER B C 1
ATOM 3476 O O . SER B 1 213 ? 36.814 12.949 61.122 1.00 42.39 234 SER B O 1
ATOM 3479 N N . THR B 1 214 ? 37.648 13.472 63.168 1.00 43.28 235 THR B N 1
ATOM 3480 C CA . THR B 1 214 ? 36.670 12.724 63.975 1.00 43.90 235 THR B CA 1
ATOM 3481 C C . THR B 1 214 ? 36.309 13.552 65.198 1.00 49.61 235 THR B C 1
ATOM 3482 O O . THR B 1 214 ? 37.096 14.392 65.618 1.00 50.61 235 THR B O 1
ATOM 3486 N N . TYR B 1 215 ? 35.134 13.329 65.761 1.00 46.77 236 TYR B N 1
ATOM 3487 C CA . TYR B 1 215 ? 34.676 14.068 66.934 1.00 46.93 236 TYR B CA 1
ATOM 3488 C C . TYR B 1 215 ? 33.771 13.160 67.773 1.00 49.76 236 TYR B C 1
ATOM 3489 O O . TYR B 1 215 ? 32.909 12.495 67.210 1.00 48.61 236 TYR B O 1
ATOM 3498 N N . ASN B 1 216 ? 33.968 13.119 69.094 1.00 47.33 237 ASN B N 1
ATOM 3499 C CA . ASN B 1 216 ? 33.135 12.288 69.982 1.00 48.09 237 ASN B CA 1
ATOM 3500 C C . ASN B 1 216 ? 32.564 13.124 71.123 1.00 52.38 237 ASN B C 1
ATOM 3501 O O . ASN B 1 216 ? 33.295 13.851 71.804 1.00 53.68 237 ASN B O 1
ATOM 3506 N N . VAL B 1 217 ? 31.252 13.020 71.324 1.00 47.15 238 VAL B N 1
ATOM 3507 C CA . VAL B 1 217 ? 30.568 13.775 72.372 1.00 46.65 238 VAL B CA 1
ATOM 3508 C C . VAL B 1 217 ? 29.722 12.839 73.239 1.00 52.69 238 VAL B C 1
ATOM 3509 O O . VAL B 1 217 ? 29.467 11.690 72.866 1.00 52.35 238 VAL B O 1
ATOM 3513 N N . HIS B 1 218 ? 29.300 13.354 74.397 1.00 50.56 239 HIS B N 1
ATOM 3514 C CA . HIS B 1 218 ? 28.404 12.697 75.320 1.00 51.56 239 HIS B CA 1
ATOM 3515 C C . HIS B 1 218 ? 27.149 13.559 75.477 1.00 57.04 239 HIS B C 1
ATOM 3516 O O . HIS B 1 218 ? 27.250 14.783 75.589 1.00 56.06 239 HIS B O 1
ATOM 3523 N N . ALA B 1 219 ? 25.971 12.925 75.458 1.00 55.10 240 ALA B N 1
ATOM 3524 C CA . ALA B 1 219 ? 24.709 13.618 75.678 1.00 56.30 240 ALA B CA 1
ATOM 3525 C C . ALA B 1 219 ? 24.253 13.395 77.106 1.00 64.59 240 ALA B C 1
ATOM 3526 O O . ALA B 1 219 ? 24.307 12.262 77.594 1.00 65.09 240 ALA B O 1
ATOM 3528 N N . ASN B 1 220 ? 23.843 14.461 77.796 1.00 63.50 241 ASN B N 1
ATOM 3529 C CA . ASN B 1 220 ? 23.362 14.328 79.170 1.00 65.64 241 ASN B CA 1
ATOM 3530 C C . ASN B 1 220 ? 21.999 14.907 79.291 1.00 69.07 241 ASN B C 1
ATOM 3531 O O . ASN B 1 220 ? 21.764 16.028 78.843 1.00 68.03 241 ASN B O 1
ATOM 3536 N N . TYR B 1 221 ? 21.098 14.147 79.918 1.00 66.61 242 TYR B N 1
ATOM 3537 C CA . TYR B 1 221 ? 19.705 14.545 80.047 1.00 66.89 242 TYR B CA 1
ATOM 3538 C C . TYR B 1 221 ? 19.234 14.573 81.461 1.00 74.59 242 TYR B C 1
ATOM 3539 O O . TYR B 1 221 ? 19.413 13.583 82.179 1.00 75.01 242 TYR B O 1
ATOM 3548 N N . ARG B 1 222 ? 18.543 15.684 81.827 1.00 74.70 243 ARG B N 1
ATOM 3549 C CA . ARG B 1 222 ? 17.848 15.862 83.116 1.00 78.24 243 ARG B CA 1
ATOM 3550 C C . ARG B 1 222 ? 16.393 15.525 82.906 1.00 84.49 243 ARG B C 1
ATOM 3551 O O . ARG B 1 222 ? 15.723 16.124 82.054 1.00 81.18 243 ARG B O 1
ATOM 3559 N N . LEU B 1 223 ? 15.911 14.548 83.665 1.00 85.62 244 LEU B N 1
ATOM 3560 C CA . LEU B 1 223 ? 14.528 14.122 83.526 1.00 87.61 244 LEU B CA 1
ATOM 3561 C C . LEU B 1 223 ? 13.724 14.464 84.771 1.00 95.67 244 LEU B C 1
ATOM 3562 O O . LEU B 1 223 ? 14.113 14.159 85.903 1.00 96.36 244 LEU B O 1
ATOM 3567 N N . ASP B 1 224 ? 12.601 15.127 84.529 1.00 95.10 245 ASP B N 1
ATOM 3568 C CA . ASP B 1 224 ? 11.618 15.536 85.518 1.00 99.22 245 ASP B CA 1
ATOM 3569 C C . ASP B 1 224 ? 10.414 14.648 85.313 1.00 104.19 245 ASP B C 1
ATOM 3570 O O . ASP B 1 224 ? 9.685 14.815 84.326 1.00 103.76 245 ASP B O 1
ATOM 3575 N N . ASP B 1 225 ? 10.280 13.634 86.187 1.00 101.57 246 ASP B N 1
ATOM 3576 C CA . ASP B 1 225 ? 9.267 12.567 86.172 1.00 102.93 246 ASP B CA 1
ATOM 3577 C C . ASP B 1 225 ? 9.025 12.092 84.712 1.00 101.88 246 ASP B C 1
ATOM 3578 O O . ASP B 1 225 ? 7.940 12.302 84.163 1.00 103.21 246 ASP B O 1
ATOM 3580 N N . GLU B 1 226 ? 10.081 11.506 84.085 1.00 92.45 247 GLU B N 1
ATOM 3581 C CA . GLU B 1 226 ? 10.123 10.887 82.738 1.00 89.24 247 GLU B CA 1
ATOM 3582 C C . GLU B 1 226 ? 10.260 11.919 81.558 1.00 86.96 247 GLU B C 1
ATOM 3583 O O . GLU B 1 226 ? 10.682 11.502 80.478 1.00 83.54 247 GLU B O 1
ATOM 3589 N N . ASN B 1 227 ? 9.898 13.219 81.734 1.00 81.80 248 ASN B N 1
ATOM 3590 C CA . ASN B 1 227 ? 10.007 14.252 80.676 1.00 78.49 248 ASN B CA 1
ATOM 3591 C C . ASN B 1 227 ? 11.385 14.983 80.719 1.00 79.02 248 ASN B C 1
ATOM 3592 O O . ASN B 1 227 ? 11.690 15.576 81.763 1.00 80.87 248 ASN B O 1
ATOM 3597 N N . PRO B 1 228 ? 12.208 14.992 79.624 1.00 70.21 249 PRO B N 1
ATOM 3598 C CA . PRO B 1 228 ? 13.507 15.693 79.656 1.00 67.20 249 PRO B CA 1
ATOM 3599 C C . PRO B 1 228 ? 13.344 17.201 79.769 1.00 71.16 249 PRO B C 1
ATOM 3600 O O . PRO B 1 228 ? 12.781 17.848 78.873 1.00 71.64 249 PRO B O 1
ATOM 3604 N N . VAL B 1 229 ? 13.828 17.767 80.869 1.00 67.70 250 VAL B N 1
ATOM 3605 C CA . VAL B 1 229 ? 13.708 19.215 81.067 1.00 67.86 250 VAL B CA 1
ATOM 3606 C C . VAL B 1 229 ? 15.027 19.892 80.655 1.00 71.12 250 VAL B C 1
ATOM 3607 O O . VAL B 1 229 ? 15.028 21.091 80.377 1.00 71.58 250 VAL B O 1
ATOM 3611 N N . ARG B 1 230 ? 16.125 19.121 80.566 1.00 65.74 251 ARG B N 1
ATOM 3612 C CA . ARG B 1 230 ? 17.394 19.666 80.103 1.00 63.48 251 ARG B CA 1
ATOM 3613 C C . ARG B 1 230 ? 18.126 18.661 79.215 1.00 67.52 251 ARG B C 1
ATOM 3614 O O . ARG B 1 230 ? 18.336 17.510 79.622 1.00 67.63 251 ARG B O 1
ATOM 3622 N N . ILE B 1 231 ? 18.543 19.124 78.012 1.00 62.04 252 ILE B N 1
ATOM 3623 C CA . ILE B 1 231 ? 19.345 18.357 77.058 1.00 59.18 252 ILE B CA 1
ATOM 3624 C C . ILE B 1 231 ? 20.700 19.039 76.938 1.00 61.47 252 ILE B C 1
ATOM 3625 O O . ILE B 1 231 ? 20.743 20.228 76.652 1.00 61.16 252 ILE B O 1
ATOM 3630 N N . GLU B 1 232 ? 21.793 18.305 77.180 1.00 58.74 253 GLU B N 1
ATOM 3631 C CA . GLU B 1 232 ? 23.163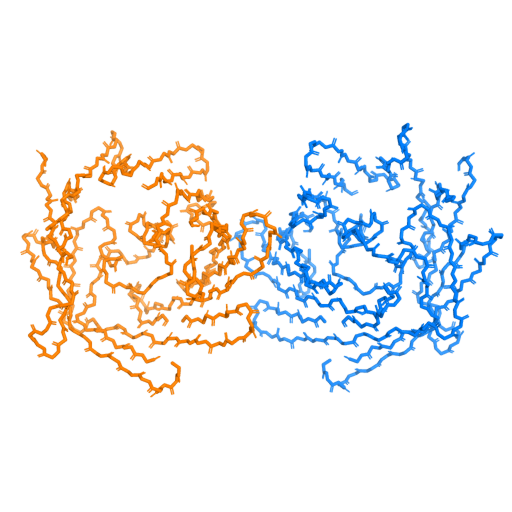 18.827 77.063 1.00 59.32 253 GLU B CA 1
ATOM 3632 C C . GLU B 1 232 ? 24.042 17.943 76.206 1.00 63.20 253 GLU B C 1
ATOM 3633 O O . GLU B 1 232 ? 23.905 16.722 76.225 1.00 63.04 253 GLU B O 1
ATOM 3639 N N . VAL B 1 233 ? 24.962 18.558 75.464 1.00 58.52 254 VAL B N 1
ATOM 3640 C CA . VAL B 1 233 ? 25.913 17.821 74.638 1.00 56.25 254 VAL B CA 1
ATOM 3641 C C . VAL B 1 233 ? 27.298 18.338 75.038 1.00 58.90 254 VAL B C 1
ATOM 3642 O O . VAL B 1 233 ? 27.587 19.533 74.906 1.00 58.60 254 VAL B O 1
ATOM 3646 N N . LEU B 1 234 ? 28.121 17.446 75.600 1.00 54.88 255 LEU B N 1
ATOM 3647 C CA . LEU B 1 234 ? 29.447 17.806 76.105 1.00 54.95 255 LEU B CA 1
ATOM 3648 C C . LEU B 1 234 ? 30.604 17.113 75.388 1.00 57.51 255 LEU B C 1
ATOM 3649 O O . LEU B 1 234 ? 30.496 15.953 74.985 1.00 55.70 255 LEU B O 1
ATOM 3654 N N . TYR B 1 235 ? 31.737 17.834 75.293 1.00 54.48 256 TYR B N 1
ATOM 3655 C CA . TYR B 1 235 ? 32.999 17.348 74.761 1.00 53.40 256 TYR B CA 1
ATOM 3656 C C . TYR B 1 235 ? 34.009 17.304 75.889 1.00 61.29 256 TYR B C 1
ATOM 3657 O O . TYR B 1 235 ? 34.115 18.270 76.646 1.00 63.38 256 TYR B O 1
ATOM 3666 N N . ASN B 1 236 ? 34.774 16.202 75.978 1.00 58.15 257 ASN B N 1
ATOM 3667 C CA . ASN B 1 236 ? 35.830 15.956 76.967 1.00 59.32 257 ASN B CA 1
ATOM 3668 C C . ASN B 1 236 ? 35.330 16.233 78.391 1.00 69.46 257 ASN B C 1
ATOM 3669 O O . ASN B 1 236 ? 36.030 16.830 79.224 1.00 71.27 257 ASN B O 1
ATOM 3674 N N . TYR B 1 237 ? 34.097 15.755 78.662 1.00 68.47 258 TYR B N 1
ATOM 3675 C CA . TYR B 1 237 ? 33.373 15.802 79.934 1.00 70.38 258 TYR B CA 1
ATOM 3676 C C . TYR B 1 237 ? 32.978 17.219 80.382 1.00 77.33 258 TYR B C 1
ATOM 3677 O O . TYR B 1 237 ? 31.983 17.336 81.088 1.00 79.61 258 TYR B O 1
ATOM 3686 N N . THR B 1 238 ? 33.736 18.272 80.034 1.00 73.35 259 THR B N 1
ATOM 3687 C CA . THR B 1 238 ? 33.449 19.607 80.571 1.00 74.05 259 THR B CA 1
ATOM 3688 C C . THR B 1 238 ? 33.094 20.671 79.514 1.00 76.57 259 THR B C 1
ATOM 3689 O O . THR B 1 238 ? 32.447 21.652 79.880 1.00 77.56 259 THR B O 1
ATOM 3693 N N . LYS B 1 239 ? 33.539 20.537 78.248 1.00 70.12 260 LYS B N 1
ATOM 3694 C CA . LYS B 1 239 ? 33.223 21.564 77.255 1.00 68.77 260 LYS B CA 1
ATOM 3695 C C . LYS B 1 239 ? 31.759 21.406 76.817 1.00 71.17 260 LYS B C 1
ATOM 3696 O O . LYS B 1 239 ? 31.416 20.456 76.102 1.00 69.82 260 LYS B O 1
ATOM 3702 N N . LEU B 1 240 ? 30.888 22.331 77.281 1.00 66.79 261 LEU B N 1
ATOM 3703 C CA . LEU B 1 240 ? 29.463 22.322 76.944 1.00 63.76 261 LEU B CA 1
ATOM 3704 C C . LEU B 1 240 ? 29.302 22.859 75.555 1.00 62.08 261 LEU B C 1
ATOM 3705 O O . LEU B 1 240 ? 29.773 23.947 75.284 1.00 61.87 261 LEU B O 1
ATOM 3710 N N . LEU B 1 241 ? 28.699 22.074 74.660 1.00 56.48 262 LEU B N 1
ATOM 3711 C CA . LEU B 1 241 ? 28.537 22.476 73.263 1.00 55.70 262 LEU B CA 1
ATOM 3712 C C . LEU B 1 241 ? 27.138 22.992 73.011 1.00 63.40 262 LEU B C 1
ATOM 3713 O O . LEU B 1 241 ? 26.970 23.850 72.152 1.00 64.91 262 LEU B O 1
ATOM 3718 N N . SER B 1 242 ? 26.131 22.443 73.700 1.00 60.93 263 SER B N 1
ATOM 3719 C CA . SER B 1 242 ? 24.746 22.893 73.598 1.00 61.49 263 SER B CA 1
ATOM 3720 C C . SER B 1 242 ? 23.972 22.537 74.861 1.00 69.82 263 SER B C 1
ATOM 3721 O O . SER B 1 242 ? 24.210 21.496 75.486 1.00 70.15 263 SER B O 1
ATOM 3724 N N . ARG B 1 243 ? 23.032 23.412 75.222 1.00 68.20 264 ARG B N 1
ATOM 3725 C CA . ARG B 1 243 ? 22.143 23.223 76.347 1.00 68.75 264 ARG B CA 1
ATOM 3726 C C . ARG B 1 243 ? 20.768 23.733 75.971 1.00 73.22 264 ARG B C 1
ATOM 3727 O O . ARG B 1 243 ? 20.604 24.908 75.638 1.00 74.90 264 ARG B O 1
ATOM 3735 N N . ILE B 1 244 ? 19.790 22.830 75.968 1.00 68.71 265 ILE B N 1
ATOM 3736 C CA . ILE B 1 244 ? 18.392 23.139 75.681 1.00 68.85 265 ILE B CA 1
ATOM 3737 C C . ILE B 1 244 ? 17.607 22.850 76.945 1.00 76.69 265 ILE B C 1
ATOM 3738 O O . ILE B 1 244 ? 17.683 21.739 77.478 1.00 77.19 265 ILE B O 1
ATOM 3743 N N . ASP B 1 245 ? 16.902 23.863 77.460 1.00 75.30 266 ASP B N 1
ATOM 3744 C CA . ASP B 1 245 ? 16.047 23.708 78.628 1.00 76.84 266 ASP B CA 1
ATOM 3745 C C . ASP B 1 245 ? 14.588 23.640 78.141 1.00 81.21 266 ASP B C 1
ATOM 3746 O O . ASP B 1 245 ? 14.213 24.394 77.230 1.00 80.84 266 ASP B O 1
ATOM 3751 N N . LEU B 1 246 ? 13.797 22.685 78.666 1.00 76.95 267 LEU B N 1
ATOM 3752 C CA . LEU B 1 246 ? 12.413 22.500 78.229 1.00 77.09 267 LEU B CA 1
ATOM 3753 C C . LEU B 1 246 ? 11.433 22.531 79.402 1.00 84.95 267 LEU B C 1
ATOM 3754 O O . LEU B 1 246 ? 11.734 22.019 80.488 1.00 85.53 267 LEU B O 1
ATOM 3759 N N . SER B 1 247 ? 10.248 23.113 79.166 1.00 83.83 268 SER B N 1
ATOM 3760 C CA . SER B 1 247 ? 9.177 23.207 80.157 1.00 87.84 268 SER B CA 1
ATOM 3761 C C . SER B 1 247 ? 7.927 22.526 79.635 1.00 96.40 268 SER B C 1
ATOM 3762 O O . SER B 1 247 ? 7.657 22.574 78.436 1.00 95.96 268 SER B O 1
ATOM 3765 N N . TYR B 1 248 ? 7.160 21.908 80.531 1.00 97.93 269 TYR B N 1
ATOM 3766 C CA . TYR B 1 248 ? 5.928 21.187 80.195 1.00 100.48 269 TYR B CA 1
ATOM 3767 C C . TYR B 1 248 ? 4.706 21.807 80.935 1.00 112.82 269 TYR B C 1
ATOM 3768 O O . TYR B 1 248 ? 3.591 21.275 80.852 1.00 112.98 269 TYR B O 1
ATOM 3777 N N . ASN B 1 249 ? 4.927 22.962 81.610 1.00 115.53 270 ASN B N 1
ATOM 3778 C CA . ASN B 1 249 ? 3.917 23.702 82.372 1.00 121.17 270 ASN B CA 1
ATOM 3779 C C . ASN B 1 249 ? 3.006 24.535 81.460 1.00 130.49 270 ASN B C 1
ATOM 3780 O O . ASN B 1 249 ? 3.518 25.294 80.639 1.00 127.57 270 ASN B O 1
ATOM 3785 N N . PRO B 1 250 ? 1.662 24.488 81.658 1.00 134.82 271 PRO B N 1
ATOM 3786 C CA . PRO B 1 250 ? 0.770 25.346 80.847 1.00 136.82 271 PRO B CA 1
ATOM 3787 C C . PRO B 1 250 ? 0.858 26.811 81.319 1.00 145.00 271 PRO B C 1
ATOM 3788 O O . PRO B 1 250 ? 0.211 27.213 82.299 1.00 148.34 271 PRO B O 1
ATOM 3792 N N . LEU B 1 251 ? 1.743 27.581 80.630 1.00 140.25 272 LEU B N 1
ATOM 3793 C CA . LEU B 1 251 ? 2.104 29.006 80.789 1.00 176.36 272 LEU B CA 1
ATOM 3794 C C . LEU B 1 251 ? 3.391 29.312 80.000 1.00 192.16 272 LEU B C 1
ATOM 3795 O O . LEU B 1 251 ? 4.346 28.525 80.004 1.00 141.11 272 LEU B O 1
#

B-factor: mean 67.93, std 21.95, range [31.46, 192.16]

CATH classification: 2.40.160.150

Sequence (466 aa):
DTYVTKVTDLTGEEEQVLKLEYDRDGKIIKYGDTPVRYEGDQITIGQNKLCNVTFQIGKGKARESRARCLKVGEEVYEADKQTVYDYKGDTIFINSDYRATSDYRFLKKVQGKYVFDQLGRLKEVTVFTEANDDSVSSCHTYYNYDNNINYQANLNLQAYVIDYDGVDSFFYFLLNLGQLRNRTALPNDIGYCNHGLSTYNVHANYRLDDENPVRIEVLYNYTKLLSRIDLSYNPLTYVTKVTDLTEQVLKLEYDRDGKIIKYGDTPVRYEGDQITIGQNKLCNVTFQIGKGKARESRARCLKVGEEVYEADKQTVYDYKGDTIFINSDYRATSDYRFLKKVQGKYVFDQLGRLKEVTVFTEANDSVSSCHTYYNYDNNINYQANLNLQAYVIDYDGVDSFFYFLLNLGQLRNRTALPNDIGYCNHGLSTYNVHANYRLDDENPVRIEVLYNYTKLLSRIDLSYNPL